Protein AF-A0A938ECD7-F1 (afdb_monomer)

Structure (mmCIF, N/CA/C/O backbone):
data_AF-A0A938ECD7-F1
#
_entry.id   AF-A0A938ECD7-F1
#
loop_
_atom_site.group_PDB
_atom_site.id
_atom_site.type_symbol
_atom_site.label_atom_id
_atom_site.label_alt_id
_atom_site.label_comp_id
_atom_site.label_asym_id
_atom_site.label_entity_id
_atom_site.label_seq_id
_atom_site.pdbx_PDB_ins_code
_atom_site.Cartn_x
_atom_site.Cartn_y
_atom_site.Cartn_z
_atom_site.occupancy
_atom_site.B_iso_or_equiv
_atom_site.auth_seq_id
_atom_site.auth_comp_id
_atom_site.auth_asym_id
_atom_site.auth_atom_id
_atom_site.pdbx_PDB_model_num
ATOM 1 N N . MET A 1 1 ? 19.722 5.822 33.995 1.00 35.91 1 MET A N 1
ATOM 2 C CA . MET A 1 1 ? 18.607 6.628 33.466 1.00 35.91 1 MET A CA 1
ATOM 3 C C . MET A 1 1 ? 18.531 6.289 31.990 1.00 35.91 1 MET A C 1
ATOM 5 O O . MET A 1 1 ? 19.420 6.684 31.251 1.00 35.91 1 MET A O 1
ATOM 9 N N . VAL A 1 2 ? 17.622 5.390 31.616 1.00 37.62 2 VAL A N 1
ATOM 10 C CA . VAL A 1 2 ? 17.475 4.931 30.226 1.00 37.62 2 VAL A CA 1
ATOM 11 C C . VAL A 1 2 ? 16.663 6.007 29.514 1.00 37.62 2 VAL A C 1
ATOM 13 O O . VAL A 1 2 ? 15.571 6.328 29.981 1.00 37.62 2 VAL A O 1
ATOM 16 N N . LEU A 1 3 ? 17.214 6.626 28.464 1.00 41.25 3 LEU A N 1
ATOM 17 C CA . LEU A 1 3 ? 16.412 7.465 27.574 1.00 41.25 3 LEU A CA 1
ATOM 18 C C . LEU A 1 3 ? 15.269 6.589 27.056 1.00 41.25 3 LEU A C 1
ATOM 20 O O . LEU A 1 3 ? 15.536 5.568 26.429 1.00 41.25 3 LEU A O 1
ATOM 24 N N . ARG A 1 4 ? 14.019 6.960 27.347 1.00 59.22 4 ARG A N 1
ATOM 25 C CA . ARG A 1 4 ? 12.844 6.328 26.742 1.00 59.22 4 ARG A CA 1
ATOM 26 C C . ARG A 1 4 ? 12.951 6.568 25.235 1.00 59.22 4 ARG A C 1
ATOM 28 O O . ARG A 1 4 ? 12.787 7.695 24.784 1.00 59.22 4 ARG A O 1
ATOM 35 N N . SER A 1 5 ? 13.373 5.544 24.501 1.00 58.25 5 SER A N 1
ATOM 36 C CA . SER A 1 5 ? 13.551 5.585 23.049 1.00 58.25 5 SER A CA 1
ATOM 37 C C . SER A 1 5 ? 12.504 4.701 22.375 1.00 58.25 5 SER A C 1
ATOM 39 O O . SER A 1 5 ? 11.837 3.919 23.055 1.00 58.25 5 SER A O 1
ATOM 41 N N . LEU A 1 6 ? 12.353 4.852 21.057 1.00 75.19 6 LEU A N 1
ATOM 42 C CA . LEU A 1 6 ? 11.544 3.999 20.178 1.00 75.19 6 LEU A CA 1
ATOM 43 C C . LEU A 1 6 ? 12.155 2.582 20.113 1.00 75.19 6 LEU A C 1
ATOM 45 O O . LEU A 1 6 ? 12.701 2.172 19.094 1.00 75.19 6 LEU A O 1
ATOM 49 N N . GLU A 1 7 ? 12.157 1.869 21.240 1.00 69.12 7 GLU A N 1
ATOM 50 C CA . GLU A 1 7 ? 12.868 0.595 21.435 1.00 69.12 7 GLU A CA 1
ATOM 51 C C . GLU A 1 7 ? 12.267 -0.543 20.601 1.00 69.12 7 GLU A C 1
ATOM 53 O O . GLU A 1 7 ? 12.974 -1.487 20.255 1.00 69.12 7 GLU A O 1
ATOM 58 N N . SER A 1 8 ? 10.975 -0.448 20.277 1.00 75.31 8 SER A N 1
ATOM 59 C CA . SER A 1 8 ? 10.266 -1.382 19.407 1.00 75.31 8 SER A CA 1
ATOM 60 C C . SER A 1 8 ? 9.044 -0.693 18.825 1.00 75.31 8 SER A C 1
ATOM 62 O O . SER A 1 8 ? 7.982 -0.684 19.446 1.00 75.31 8 SER A O 1
ATOM 64 N N . SER A 1 9 ? 9.204 -0.111 17.641 1.00 82.88 9 SER A N 1
ATOM 65 C CA . SER A 1 9 ? 8.079 0.463 16.903 1.00 82.88 9 SER A CA 1
ATOM 66 C C . SER A 1 9 ? 7.417 -0.617 16.055 1.00 82.88 9 SER A C 1
ATOM 68 O O . SER A 1 9 ? 8.123 -1.398 15.418 1.00 82.88 9 SER A O 1
ATOM 70 N N . GLY A 1 10 ? 6.090 -0.682 16.102 1.00 86.44 10 GLY A N 1
ATOM 71 C CA . GLY A 1 10 ? 5.275 -1.523 15.229 1.00 86.44 10 GLY A CA 1
ATOM 72 C C . GLY A 1 10 ? 4.665 -0.696 14.098 1.00 86.44 10 GLY A C 1
ATOM 73 O O . GLY A 1 10 ? 5.357 0.108 13.475 1.00 86.44 10 GLY A O 1
ATOM 74 N N . GLU A 1 11 ? 3.362 -0.873 13.889 1.00 91.38 11 GLU A N 1
ATOM 75 C CA . GLU A 1 11 ? 2.559 -0.156 12.896 1.00 91.38 11 GLU A CA 1
ATOM 76 C C . GLU A 1 11 ? 2.643 1.368 13.011 1.00 91.38 11 GLU A C 1
ATOM 78 O O . GLU A 1 11 ? 2.737 1.920 14.118 1.00 91.38 11 GLU A O 1
ATOM 83 N N . VAL A 1 12 ? 2.567 2.024 11.850 1.00 92.81 12 VAL A N 1
ATOM 84 C CA . VAL A 1 12 ? 2.641 3.477 11.680 1.00 92.81 12 VAL A CA 1
ATOM 85 C C . VAL A 1 12 ? 1.427 4.000 10.921 1.00 92.81 12 VAL A C 1
ATOM 87 O O . VAL A 1 12 ? 0.974 3.397 9.957 1.00 92.81 12 VAL A O 1
ATOM 90 N N . SER A 1 13 ? 0.928 5.161 11.330 1.00 94.88 13 SER A N 1
ATOM 91 C CA . SER A 1 13 ? -0.085 5.915 10.593 1.00 94.88 13 SER A CA 1
ATOM 92 C C . SER A 1 13 ? 0.238 7.404 10.642 1.00 94.88 13 SER A C 1
ATOM 94 O O . SER A 1 13 ? 0.992 7.852 11.509 1.00 94.88 13 SER A O 1
ATOM 96 N N . PHE A 1 14 ? -0.312 8.178 9.711 1.00 94.44 14 PHE A N 1
ATOM 97 C CA . PHE A 1 14 ? 0.018 9.590 9.546 1.00 94.44 14 PHE A CA 1
ATOM 98 C C . PHE A 1 14 ? -1.200 10.483 9.742 1.00 94.44 14 PHE A C 1
ATOM 100 O O . PHE A 1 14 ? -2.315 10.129 9.368 1.00 94.44 14 PHE A O 1
ATOM 107 N N . VAL A 1 15 ? -0.954 11.663 10.303 1.00 94.62 15 VAL A N 1
ATOM 108 C CA . VAL A 1 15 ? -1.937 12.742 10.418 1.00 94.62 15 VAL A CA 1
ATOM 109 C C . VAL A 1 15 ? -1.290 14.066 10.029 1.00 94.62 15 VAL A C 1
ATOM 111 O O . VAL A 1 15 ? -0.128 14.326 10.354 1.00 94.62 15 VAL A O 1
ATOM 114 N N . CYS A 1 16 ? -2.046 14.904 9.334 1.00 93.38 16 CYS A N 1
ATOM 115 C CA . CYS A 1 16 ? -1.675 16.264 8.970 1.00 93.38 16 CYS A CA 1
ATOM 116 C C . CYS A 1 16 ? -2.432 17.242 9.862 1.00 93.38 16 CYS A C 1
ATOM 118 O O . CYS A 1 16 ? -3.663 17.214 9.924 1.00 93.38 16 CYS A O 1
ATOM 120 N N . LEU A 1 17 ? -1.695 18.101 10.564 1.00 90.88 17 LEU A N 1
ATOM 121 C CA . LEU A 1 17 ? -2.271 19.098 11.460 1.00 90.88 17 LEU A CA 1
ATOM 122 C C . LEU A 1 17 ? -1.788 20.494 11.063 1.00 90.88 17 LEU A C 1
ATOM 124 O O . LEU A 1 17 ? -0.631 20.684 10.684 1.00 90.88 17 LEU A O 1
ATOM 128 N N . GLY A 1 18 ? -2.674 21.479 11.159 1.00 87.12 18 GLY A N 1
ATOM 129 C CA . GLY A 1 18 ? -2.310 22.887 11.090 1.00 87.12 18 GLY A CA 1
ATOM 130 C C . GLY A 1 18 ? -1.510 23.316 12.319 1.00 87.12 18 GLY A C 1
ATOM 131 O O . GLY A 1 18 ? -1.465 22.629 13.343 1.00 87.12 18 GLY A O 1
ATOM 132 N N . ARG A 1 19 ? -0.899 24.500 12.253 1.00 79.62 19 ARG A N 1
ATOM 133 C CA . ARG A 1 19 ? -0.134 25.073 13.375 1.00 79.62 19 ARG A CA 1
ATOM 134 C C . ARG A 1 19 ? -0.950 25.250 14.663 1.00 79.62 19 ARG A C 1
ATOM 136 O O . ARG A 1 19 ? -0.384 25.262 15.754 1.00 79.62 19 ARG A O 1
ATOM 143 N N . ASP A 1 20 ? -2.258 25.434 14.538 1.00 79.06 20 ASP A N 1
ATOM 144 C CA . ASP A 1 20 ? -3.214 25.526 15.644 1.00 79.06 20 ASP A CA 1
ATOM 145 C C . ASP A 1 20 ? -3.660 24.151 16.180 1.00 79.06 20 ASP A C 1
ATOM 147 O O . ASP A 1 20 ? -4.491 24.086 17.082 1.00 79.06 20 ASP A O 1
ATOM 151 N N . GLY A 1 21 ? -3.113 23.058 15.637 1.00 81.69 21 GLY A N 1
ATOM 152 C CA . GLY A 1 21 ? -3.506 21.688 15.951 1.00 81.69 21 GLY A CA 1
ATOM 153 C C . GLY A 1 21 ? -4.794 21.245 15.256 1.00 81.69 21 GLY A C 1
ATOM 154 O O . GLY A 1 21 ? -5.274 20.145 15.530 1.00 81.69 21 GLY A O 1
ATOM 155 N N . SER A 1 22 ? -5.368 22.071 14.371 1.00 86.31 22 SER A N 1
ATOM 156 C CA . SER A 1 22 ? -6.565 21.693 13.623 1.00 86.31 22 SER A CA 1
ATOM 157 C C . SER A 1 22 ? -6.249 20.576 12.621 1.00 86.31 22 SER A C 1
ATOM 159 O O . SER A 1 22 ? -5.211 20.615 11.957 1.00 86.31 22 SER A O 1
ATOM 161 N N . PRO A 1 23 ? -7.111 19.557 12.501 1.00 88.75 23 PRO A N 1
ATOM 162 C CA . PRO A 1 23 ? -6.894 18.476 11.555 1.00 88.75 23 PRO A CA 1
ATOM 163 C C . PRO A 1 23 ? -7.062 18.953 10.103 1.00 88.75 23 PRO A C 1
ATOM 165 O O . PRO A 1 23 ? -7.870 19.839 9.806 1.00 88.75 23 PRO A O 1
ATOM 168 N N . ARG A 1 24 ? -6.256 18.380 9.206 1.00 88.88 24 ARG A N 1
ATOM 169 C CA . ARG A 1 24 ? -6.255 18.618 7.757 1.00 88.88 24 ARG A CA 1
ATOM 170 C C . ARG A 1 24 ? -6.195 17.284 7.018 1.00 88.88 24 ARG A C 1
ATOM 172 O O . ARG A 1 24 ? -5.740 16.288 7.579 1.00 88.88 24 ARG A O 1
ATOM 179 N N . ASP A 1 25 ? -6.603 17.267 5.754 1.00 87.44 25 ASP A N 1
ATOM 180 C CA . ASP A 1 25 ? -6.374 16.102 4.895 1.00 87.44 25 ASP A CA 1
ATOM 181 C C . ASP A 1 25 ? -4.879 15.737 4.900 1.00 87.44 25 ASP A C 1
ATOM 183 O O . ASP A 1 25 ? -4.012 16.598 4.731 1.00 87.44 25 ASP A O 1
ATOM 187 N N . VAL A 1 26 ? -4.567 14.462 5.132 1.00 87.31 26 VAL A N 1
ATOM 188 C CA . VAL A 1 26 ? -3.194 13.953 5.107 1.00 87.31 26 VAL A CA 1
ATOM 189 C C . VAL A 1 26 ? -2.496 14.216 3.767 1.00 87.31 26 VAL A C 1
ATOM 191 O O . VAL A 1 26 ? -1.301 14.511 3.755 1.00 87.31 26 VAL A O 1
ATOM 194 N N . ALA A 1 27 ? -3.237 14.198 2.654 1.00 82.88 27 ALA A N 1
ATOM 195 C CA . ALA A 1 27 ? -2.736 14.509 1.316 1.00 82.88 27 ALA A CA 1
ATOM 196 C C . ALA A 1 27 ? -2.357 15.990 1.148 1.00 82.88 27 ALA A C 1
ATOM 198 O O . ALA A 1 27 ? -1.596 16.338 0.246 1.00 82.88 27 ALA A O 1
ATOM 199 N N . ALA A 1 28 ? -2.841 16.864 2.034 1.00 82.31 28 ALA A N 1
ATOM 200 C CA . ALA A 1 28 ? -2.513 18.285 2.045 1.00 82.31 28 ALA A CA 1
ATOM 201 C C . ALA A 1 28 ? -1.154 18.591 2.711 1.00 82.31 28 ALA A C 1
ATOM 203 O O . ALA A 1 28 ? -0.768 19.764 2.787 1.00 82.31 28 ALA A O 1
ATOM 204 N N . CYS A 1 29 ? -0.453 17.561 3.207 1.00 83.19 29 CYS A N 1
ATOM 205 C CA . CYS A 1 29 ? 0.867 17.639 3.825 1.00 83.19 29 CYS A CA 1
ATOM 206 C C . CYS A 1 29 ? 1.976 17.020 2.937 1.00 83.19 29 CYS A C 1
ATOM 208 O O . CYS A 1 29 ? 1.755 15.987 2.306 1.00 83.19 29 CYS A O 1
ATOM 210 N N . PRO A 1 30 ? 3.215 17.557 2.971 1.00 71.12 30 PRO A N 1
ATOM 211 C CA . PRO A 1 30 ? 3.615 18.788 3.655 1.00 71.12 30 PRO A CA 1
ATOM 212 C C . PRO A 1 30 ? 3.066 20.031 2.942 1.00 71.12 30 PRO A C 1
ATOM 214 O O . PRO A 1 30 ? 2.627 19.954 1.799 1.00 71.12 30 PRO A O 1
ATOM 217 N N . ASP A 1 31 ? 3.109 21.181 3.615 1.00 67.69 31 ASP A N 1
ATOM 218 C CA . ASP A 1 31 ? 2.732 22.455 3.002 1.00 67.69 31 ASP A CA 1
ATOM 219 C C . ASP A 1 31 ? 3.656 22.769 1.812 1.00 67.69 31 ASP A C 1
ATOM 221 O O . ASP A 1 31 ? 4.853 23.026 1.985 1.00 67.69 31 ASP A O 1
ATOM 225 N N . VAL A 1 32 ? 3.114 22.670 0.597 1.00 62.97 32 VAL A N 1
ATOM 226 C CA . VAL A 1 32 ? 3.845 22.938 -0.649 1.00 62.97 32 VAL A CA 1
ATOM 227 C C . VAL A 1 32 ? 3.867 24.425 -0.999 1.00 62.97 32 VAL A C 1
ATOM 229 O O . VAL A 1 32 ? 4.724 24.825 -1.791 1.00 62.97 32 VAL A O 1
ATOM 232 N N . ASP A 1 33 ? 2.987 25.242 -0.400 1.00 61.69 33 ASP A N 1
ATOM 233 C CA . ASP A 1 33 ? 2.922 26.685 -0.638 1.00 61.69 33 ASP A CA 1
ATOM 234 C C . ASP A 1 33 ? 3.203 27.493 0.647 1.00 61.69 33 ASP A C 1
ATOM 236 O O . ASP A 1 33 ? 2.309 27.787 1.441 1.00 61.69 33 ASP A O 1
ATOM 240 N N . PRO A 1 34 ? 4.454 27.940 0.860 1.00 56.38 34 PRO A N 1
ATOM 241 C CA . PRO A 1 34 ? 4.801 28.731 2.036 1.00 56.38 34 PRO A CA 1
ATOM 242 C C . PRO A 1 34 ? 4.161 30.135 2.049 1.00 56.38 34 PRO A C 1
ATOM 244 O O . PRO A 1 34 ? 4.342 30.862 3.031 1.00 56.38 34 PRO A O 1
ATOM 247 N N . VAL A 1 35 ? 3.475 30.559 0.978 1.00 57.50 35 VAL A N 1
ATOM 248 C CA . VAL A 1 35 ? 2.860 31.891 0.846 1.00 57.50 35 VAL A CA 1
ATOM 249 C C . VAL A 1 35 ? 1.512 31.970 1.567 1.00 57.50 35 VAL A C 1
ATOM 251 O O . VAL A 1 35 ? 1.167 33.036 2.085 1.00 57.50 35 VAL A O 1
ATOM 254 N N . ASP A 1 36 ? 0.799 30.850 1.680 1.00 60.94 36 ASP A N 1
ATOM 255 C CA . ASP A 1 36 ? -0.558 30.791 2.241 1.00 60.94 36 ASP A CA 1
ATOM 256 C C . ASP A 1 36 ? -0.566 30.936 3.771 1.00 60.94 36 ASP A C 1
ATOM 258 O O . ASP A 1 36 ? -1.580 31.276 4.381 1.00 60.94 36 ASP A O 1
ATOM 262 N N . GLY A 1 37 ? 0.592 30.724 4.407 1.00 57.09 37 GLY A N 1
ATOM 263 C CA . GLY A 1 37 ? 0.785 30.906 5.844 1.00 57.09 37 GLY A CA 1
ATOM 264 C C . GLY A 1 37 ? 0.097 29.853 6.722 1.00 57.09 37 GLY A C 1
ATOM 265 O O . GLY A 1 37 ? 0.092 30.019 7.944 1.00 57.09 37 GLY A O 1
ATOM 266 N N . GLU A 1 38 ? -0.453 28.785 6.133 1.00 65.12 38 GLU A N 1
ATOM 267 C CA . GLU A 1 38 ? -1.169 27.724 6.854 1.00 65.12 38 GLU A CA 1
ATOM 268 C C . GLU A 1 38 ? -0.254 26.772 7.636 1.00 65.12 38 GLU A C 1
ATOM 270 O O . GLU A 1 38 ? -0.730 26.149 8.584 1.00 65.12 38 GLU A O 1
ATOM 275 N N . ALA A 1 39 ? 1.040 26.693 7.299 1.00 75.31 39 ALA A N 1
ATOM 276 C CA . ALA A 1 39 ? 2.075 25.955 8.031 1.00 75.31 39 ALA A CA 1
ATOM 277 C C . ALA A 1 39 ? 1.578 24.596 8.556 1.00 75.31 39 ALA A C 1
ATOM 279 O O . ALA A 1 39 ? 1.352 24.411 9.756 1.00 75.31 39 ALA A O 1
ATOM 280 N N . ARG A 1 40 ? 1.392 23.655 7.629 1.00 86.88 40 ARG A N 1
ATOM 281 C CA . ARG A 1 40 ? 0.927 22.293 7.917 1.00 86.88 40 ARG A CA 1
ATOM 282 C C . ARG A 1 40 ? 2.091 21.399 8.338 1.00 86.88 40 ARG A C 1
ATOM 284 O O . ARG A 1 40 ? 3.171 21.433 7.742 1.00 86.88 40 ARG A O 1
ATOM 291 N N . GLU A 1 41 ? 1.872 20.584 9.360 1.00 88.50 41 GLU A N 1
ATOM 292 C CA . GLU A 1 41 ? 2.869 19.685 9.930 1.00 88.50 41 GLU A CA 1
ATOM 293 C C . GLU A 1 41 ? 2.394 18.231 9.844 1.00 88.50 41 GLU A C 1
ATOM 295 O O . GLU A 1 41 ? 1.270 17.898 10.225 1.00 88.50 41 GLU A O 1
ATOM 300 N N . LEU A 1 42 ? 3.268 17.363 9.327 1.00 92.19 42 LEU A N 1
ATOM 301 C CA . LEU A 1 42 ? 3.004 15.935 9.211 1.00 92.19 42 LEU A CA 1
ATOM 302 C C . LEU A 1 42 ? 3.528 15.218 10.456 1.00 92.19 42 LEU A C 1
ATOM 304 O O . LEU A 1 42 ? 4.715 15.319 10.791 1.00 92.19 42 LEU A O 1
ATOM 308 N N . PHE A 1 43 ? 2.655 14.455 11.105 1.00 93.12 43 PHE A N 1
ATOM 309 C CA . PHE A 1 43 ? 2.984 13.633 12.262 1.00 93.12 43 PHE A CA 1
ATOM 310 C C . PHE A 1 43 ? 2.829 12.153 11.928 1.00 93.12 43 PHE A C 1
ATOM 312 O O . PHE A 1 43 ? 1.845 11.741 11.320 1.00 93.12 43 PHE A O 1
ATOM 319 N N . ALA A 1 44 ? 3.792 11.351 12.371 1.00 94.62 44 ALA A N 1
ATOM 320 C CA . ALA A 1 44 ? 3.704 9.900 12.389 1.00 94.62 44 ALA A CA 1
ATOM 321 C C . ALA A 1 44 ? 3.314 9.432 13.794 1.00 94.62 44 ALA A C 1
ATOM 323 O O . ALA A 1 44 ? 3.952 9.808 14.780 1.00 94.62 44 ALA A O 1
ATOM 324 N N . LEU A 1 45 ? 2.289 8.597 13.884 1.00 95.69 45 LEU A N 1
ATOM 325 C CA . LEU A 1 45 ? 1.921 7.855 15.081 1.00 95.69 45 LEU A CA 1
ATOM 326 C C . LEU A 1 45 ? 2.487 6.444 14.938 1.00 95.69 45 LEU A C 1
ATOM 328 O O . LEU A 1 45 ? 2.298 5.824 13.899 1.00 95.69 45 LEU A O 1
ATOM 332 N N . LEU A 1 46 ? 3.180 5.941 15.958 1.00 94.81 46 LEU A N 1
ATOM 333 C CA . LEU A 1 46 ? 3.829 4.630 15.931 1.00 94.81 46 LEU A CA 1
ATOM 334 C C . LEU A 1 46 ? 3.436 3.817 17.155 1.00 94.81 46 LEU A C 1
ATOM 336 O O . LEU A 1 46 ? 3.664 4.245 18.289 1.00 94.81 46 LEU A O 1
ATOM 340 N N . THR A 1 47 ? 2.912 2.617 16.945 1.00 95.06 47 THR A N 1
ATOM 341 C CA . THR A 1 47 ? 2.644 1.685 18.047 1.00 95.06 47 THR A CA 1
ATOM 342 C C . THR A 1 47 ? 3.945 1.265 18.736 1.00 95.06 47 THR A C 1
ATOM 344 O O . THR A 1 47 ? 4.992 1.128 18.100 1.00 95.06 47 THR A O 1
ATOM 347 N N . GLN A 1 48 ? 3.899 1.074 20.055 1.00 92.94 48 GLN A N 1
ATOM 348 C CA . GLN A 1 48 ? 4.994 0.553 20.877 1.00 92.94 48 GLN A CA 1
ATOM 349 C C . GLN A 1 48 ? 4.516 -0.723 21.599 1.00 92.94 48 GLN A C 1
ATOM 351 O O . GLN A 1 48 ? 4.119 -0.650 22.771 1.00 92.94 48 GLN A O 1
ATOM 356 N N . PRO A 1 49 ? 4.545 -1.900 20.934 1.00 90.81 49 PRO A N 1
ATOM 357 C CA . PRO A 1 49 ? 3.914 -3.131 21.424 1.00 90.81 49 PRO A CA 1
ATOM 358 C C . PRO A 1 49 ? 4.317 -3.521 22.853 1.00 90.81 49 PRO A C 1
ATOM 360 O O . PRO A 1 49 ? 3.469 -3.765 23.709 1.00 90.81 49 PRO A O 1
ATOM 363 N N . PHE A 1 50 ? 5.619 -3.474 23.165 1.00 86.94 50 PHE A N 1
ATOM 364 C CA . PHE A 1 50 ? 6.133 -3.868 24.486 1.00 86.94 50 PHE A CA 1
ATOM 365 C C . PHE A 1 50 ? 5.766 -2.919 25.628 1.00 86.94 50 PHE A C 1
ATOM 367 O O . PHE A 1 50 ? 5.954 -3.273 26.793 1.00 86.94 50 PHE A O 1
ATOM 374 N N . ARG A 1 51 ? 5.299 -1.707 25.318 1.00 87.88 51 ARG A N 1
ATOM 375 C CA . ARG A 1 51 ? 4.950 -0.695 26.323 1.00 87.88 51 ARG A CA 1
ATOM 376 C C . ARG A 1 51 ? 3.457 -0.444 26.425 1.00 87.88 51 ARG A C 1
ATOM 378 O O . ARG A 1 51 ? 3.011 0.070 27.444 1.00 87.88 51 ARG A O 1
ATOM 385 N N . GLY A 1 52 ? 2.699 -0.833 25.407 1.00 92.44 52 GLY A N 1
ATOM 386 C CA . GLY A 1 52 ? 1.280 -0.527 25.351 1.00 92.44 52 GLY A CA 1
ATOM 387 C C . GLY A 1 52 ? 0.996 0.953 25.110 1.00 92.44 52 GLY A C 1
ATOM 388 O O . GLY A 1 52 ? 0.076 1.523 25.699 1.00 92.44 52 GLY A O 1
ATOM 389 N N . GLU A 1 53 ? 1.842 1.591 24.300 1.00 93.62 53 GLU A N 1
ATOM 390 C CA . GLU A 1 53 ? 1.826 3.031 24.051 1.00 93.62 53 GLU A CA 1
ATOM 391 C C . GLU A 1 53 ? 1.838 3.333 22.543 1.00 93.62 53 GLU A C 1
ATOM 393 O O . GLU A 1 53 ? 2.198 2.481 21.730 1.00 93.62 53 GLU A O 1
ATOM 398 N N . VAL A 1 54 ? 1.489 4.565 22.173 1.00 94.44 54 VAL A N 1
ATOM 399 C CA . VAL A 1 54 ? 1.679 5.137 20.836 1.00 94.44 54 VAL A CA 1
ATOM 400 C C . VAL A 1 54 ? 2.597 6.347 20.938 1.00 94.44 54 VAL A C 1
ATOM 402 O O . VAL A 1 54 ? 2.302 7.315 21.643 1.00 94.44 54 VAL A O 1
ATOM 405 N N . ALA A 1 55 ? 3.721 6.289 20.232 1.00 93.19 55 ALA A N 1
ATOM 406 C CA . ALA A 1 55 ? 4.630 7.411 20.080 1.00 93.19 55 ALA A CA 1
ATOM 407 C C . ALA A 1 55 ? 4.137 8.345 18.973 1.00 93.19 55 ALA A C 1
ATOM 409 O O . ALA A 1 55 ? 3.590 7.890 17.972 1.00 93.19 55 ALA A O 1
ATOM 410 N N . VAL A 1 56 ? 4.376 9.644 19.132 1.00 93.06 56 VAL A N 1
ATOM 411 C CA . VAL A 1 56 ? 4.045 10.659 18.127 1.00 93.06 56 VAL A CA 1
ATOM 412 C C . VAL A 1 56 ? 5.340 11.338 17.696 1.00 93.06 56 VAL A C 1
ATOM 414 O O . VAL A 1 56 ? 6.138 11.762 18.532 1.00 93.06 56 VAL A O 1
ATOM 417 N N . VAL A 1 57 ? 5.583 11.418 16.393 1.00 91.88 57 VAL A N 1
ATOM 418 C CA . VAL A 1 57 ? 6.806 11.978 15.811 1.00 91.88 57 VAL A CA 1
ATOM 419 C C . VAL A 1 57 ? 6.427 13.042 14.800 1.00 91.88 57 VAL A C 1
ATOM 421 O O . VAL A 1 57 ? 5.744 12.768 13.822 1.00 91.88 57 VAL A O 1
ATOM 424 N N . SER A 1 58 ? 6.909 14.257 15.021 1.00 90.38 58 SER A N 1
ATOM 425 C CA . SER A 1 58 ? 6.858 15.324 14.029 1.00 90.38 58 SER A CA 1
ATOM 426 C C . SER A 1 58 ? 7.886 15.027 12.937 1.00 90.38 58 SER A C 1
ATOM 428 O O . SER A 1 58 ? 9.094 15.011 13.201 1.00 90.38 58 SER A O 1
ATOM 430 N N . LEU A 1 59 ? 7.413 14.776 11.714 1.00 89.00 59 LEU A N 1
ATOM 431 C CA . LEU A 1 59 ? 8.279 14.522 10.563 1.00 89.00 59 LEU A CA 1
ATOM 432 C C . LEU A 1 59 ? 8.827 15.825 9.989 1.00 89.00 59 LEU A C 1
ATOM 434 O O . LEU A 1 59 ? 10.016 15.904 9.691 1.00 89.00 59 LEU A O 1
ATOM 438 N N . THR A 1 60 ? 7.996 16.867 9.912 1.00 82.38 60 THR A N 1
ATOM 439 C CA . THR A 1 60 ? 8.431 18.190 9.441 1.00 82.38 60 THR A CA 1
ATOM 440 C C . THR A 1 60 ? 9.424 18.835 10.413 1.00 82.38 60 THR A C 1
ATOM 442 O O . THR A 1 60 ? 10.410 19.436 9.993 1.00 82.38 60 THR A O 1
ATOM 445 N N . GLY A 1 61 ? 9.198 18.693 11.722 1.00 79.88 61 GLY A N 1
ATOM 446 C CA . GLY A 1 61 ? 10.068 19.224 12.773 1.00 79.88 61 GLY A CA 1
ATOM 447 C C . GLY A 1 61 ? 11.201 18.284 13.196 1.00 79.88 61 GLY A C 1
ATOM 448 O O . GLY A 1 61 ? 12.053 18.690 13.987 1.00 79.88 61 GLY A O 1
ATOM 449 N N . GLY A 1 62 ? 11.223 17.041 12.701 1.00 85.44 62 GLY A N 1
ATOM 450 C CA . GLY A 1 62 ? 12.280 16.059 12.961 1.00 85.44 62 GLY A CA 1
ATOM 451 C C . GLY A 1 62 ? 12.458 15.701 14.440 1.00 85.44 62 GLY A C 1
ATOM 452 O O . GLY A 1 62 ? 13.588 15.486 14.887 1.00 85.44 62 GLY A O 1
ATOM 453 N N . ARG A 1 63 ? 11.372 15.677 15.224 1.00 87.62 63 ARG A N 1
ATOM 454 C CA . ARG A 1 63 ? 11.417 15.461 16.682 1.00 87.62 63 ARG A CA 1
ATOM 455 C C . ARG A 1 63 ? 10.325 14.516 17.169 1.00 87.62 63 ARG A C 1
ATOM 457 O O . ARG A 1 63 ? 9.210 14.515 16.658 1.00 87.62 63 ARG A O 1
ATOM 464 N N . VAL A 1 64 ? 10.631 13.768 18.223 1.00 88.81 64 VAL A N 1
ATOM 465 C CA . VAL A 1 64 ? 9.630 12.997 18.969 1.00 88.81 64 VAL A CA 1
ATOM 466 C C . VAL A 1 64 ? 8.827 13.963 19.844 1.00 88.81 64 VAL A C 1
ATOM 468 O O . VAL A 1 64 ? 9.401 14.837 20.497 1.00 88.81 64 VAL A O 1
ATOM 471 N N . VAL A 1 65 ? 7.503 13.840 19.824 1.00 88.69 65 VAL A N 1
ATOM 472 C CA . VAL A 1 65 ? 6.598 14.604 20.685 1.00 88.69 65 VAL A CA 1
ATOM 473 C C . VAL A 1 65 ? 6.537 13.905 22.036 1.00 88.69 65 VAL A C 1
ATOM 475 O O . VAL A 1 65 ? 6.250 12.713 22.124 1.00 88.69 65 VAL A O 1
ATOM 478 N N . ASP A 1 66 ? 6.842 14.656 23.088 1.00 86.62 66 ASP A N 1
ATOM 479 C CA . ASP A 1 66 ? 6.685 14.189 24.456 1.00 86.62 66 ASP A CA 1
ATOM 480 C C . ASP A 1 66 ? 5.237 14.422 24.891 1.00 86.62 66 ASP A C 1
ATOM 482 O O . ASP A 1 66 ? 4.805 15.567 25.041 1.00 86.62 66 ASP A O 1
ATOM 486 N N . ALA A 1 67 ? 4.482 13.337 25.063 1.00 84.69 67 ALA A N 1
ATOM 487 C CA . ALA A 1 67 ? 3.114 13.417 25.557 1.00 84.69 67 ALA A CA 1
ATOM 488 C C . ALA A 1 67 ? 3.059 13.959 26.996 1.00 84.69 67 ALA A C 1
ATOM 490 O O . ALA A 1 67 ? 2.041 14.526 27.397 1.00 84.69 67 ALA A O 1
ATOM 491 N N . GLU A 1 68 ? 4.153 13.810 27.756 1.00 82.69 68 GLU A N 1
ATOM 492 C CA . GLU A 1 68 ? 4.237 14.151 29.170 1.00 82.69 68 GLU A CA 1
ATOM 493 C C . GLU A 1 68 ? 5.514 14.946 29.522 1.00 82.69 68 GLU A C 1
ATOM 495 O O . GLU A 1 68 ? 6.387 14.439 30.232 1.00 82.69 68 GLU A O 1
ATOM 500 N N . PRO A 1 69 ? 5.614 16.228 29.111 1.00 81.12 69 PRO A N 1
ATOM 501 C CA . PRO A 1 69 ? 6.837 17.019 29.286 1.00 81.12 69 PRO A CA 1
ATOM 502 C C . PRO A 1 69 ? 7.259 17.244 30.745 1.00 81.12 69 PRO A C 1
ATOM 504 O O . PRO A 1 69 ? 8.396 17.641 31.008 1.00 81.12 69 PRO A O 1
ATOM 507 N N . SER A 1 70 ? 6.356 17.031 31.713 1.00 77.00 70 SER A N 1
ATOM 508 C CA . SER A 1 70 ? 6.667 17.217 33.136 1.00 77.00 70 SER A CA 1
ATOM 509 C C . SER A 1 70 ? 7.467 16.061 33.742 1.00 77.00 70 SER A C 1
ATOM 511 O O . SER A 1 70 ? 8.078 16.224 34.804 1.00 77.00 70 SER A O 1
ATOM 513 N N . ILE A 1 71 ? 7.479 14.889 33.095 1.00 74.69 71 ILE A N 1
ATOM 514 C CA . ILE A 1 71 ? 8.233 13.722 33.551 1.00 74.69 71 ILE A CA 1
ATOM 515 C C . ILE A 1 71 ? 9.519 13.640 32.723 1.00 74.69 71 ILE A C 1
ATOM 517 O O . ILE A 1 71 ? 9.457 13.638 31.503 1.00 74.69 71 ILE A O 1
ATOM 521 N N . PRO A 1 72 ? 10.710 13.532 33.342 1.00 70.19 72 PRO A N 1
ATOM 522 C CA . PRO A 1 72 ? 11.949 13.438 32.579 1.00 70.19 72 PRO A CA 1
ATOM 523 C C . PRO A 1 72 ? 11.979 12.255 31.590 1.00 70.19 72 PRO A C 1
ATOM 525 O O . PRO A 1 72 ? 11.949 11.090 32.000 1.00 70.19 72 PRO A O 1
ATOM 528 N N . GLY A 1 73 ? 12.154 12.574 30.303 1.00 72.88 73 GLY A N 1
ATOM 529 C CA . GLY A 1 73 ? 12.238 11.627 29.183 1.00 72.88 73 GLY A CA 1
ATOM 530 C C . GLY A 1 73 ? 10.939 11.566 28.375 1.00 72.88 73 GLY A C 1
ATOM 531 O O . GLY A 1 73 ? 9.912 11.998 28.858 1.00 72.88 73 GLY A O 1
ATOM 532 N N . TYR A 1 74 ? 10.971 10.993 27.168 1.00 76.44 74 TYR A N 1
ATOM 533 C CA . TYR A 1 74 ? 9.782 10.949 26.307 1.00 76.44 74 TYR A CA 1
ATOM 534 C C . TYR A 1 74 ? 8.667 10.073 26.903 1.00 76.44 74 TYR A C 1
ATOM 536 O O . TYR A 1 74 ? 8.844 8.861 27.083 1.00 76.44 74 TYR A O 1
ATOM 544 N N . GLY A 1 75 ? 7.530 10.688 27.221 1.00 82.75 75 GLY A N 1
ATOM 545 C CA . GLY A 1 75 ? 6.249 10.034 27.455 1.00 82.75 75 GLY A CA 1
ATOM 546 C C . GLY A 1 75 ? 5.488 9.822 26.147 1.00 82.75 75 GLY A C 1
ATOM 547 O O . GLY A 1 75 ? 5.529 10.664 25.252 1.00 82.75 75 GLY A O 1
ATOM 548 N N . PHE A 1 76 ? 4.792 8.693 26.041 1.00 90.44 76 PHE A N 1
ATOM 549 C CA . PHE A 1 76 ? 3.956 8.324 24.896 1.00 90.44 76 PHE A CA 1
ATOM 550 C C . PHE A 1 76 ? 2.503 8.119 25.340 1.00 90.44 76 PHE A C 1
ATOM 552 O O . PHE A 1 76 ? 2.213 8.104 26.536 1.00 90.44 76 PHE A O 1
ATOM 559 N N . LEU A 1 77 ? 1.581 7.995 24.383 1.00 92.50 77 LEU A N 1
ATOM 560 C CA . LEU A 1 77 ? 0.144 7.902 24.649 1.00 92.50 77 LEU A CA 1
ATOM 561 C C . LEU A 1 77 ? -0.224 6.466 25.064 1.00 92.50 77 LEU A C 1
ATOM 563 O O . LEU A 1 77 ? -0.074 5.562 24.244 1.00 92.50 77 LEU A O 1
ATOM 567 N N . PRO A 1 78 ? -0.701 6.208 26.293 1.00 93.44 78 PRO A N 1
ATOM 568 C CA . PRO A 1 78 ? -1.015 4.850 26.741 1.00 93.44 78 PRO A CA 1
ATOM 569 C C . PRO A 1 78 ? -2.323 4.350 26.119 1.00 93.44 78 PRO A C 1
ATOM 571 O O . PRO A 1 78 ? -3.345 5.017 26.237 1.00 93.44 78 PRO A O 1
ATOM 574 N N . VAL A 1 79 ? -2.311 3.162 25.513 1.00 92.75 79 VAL A N 1
ATOM 575 C CA . VAL A 1 79 ? -3.460 2.592 24.775 1.00 92.75 79 VAL A CA 1
ATOM 576 C C . VAL A 1 79 ? -3.813 1.160 25.186 1.00 92.75 79 VAL A C 1
ATOM 578 O O . VAL A 1 79 ? -4.786 0.620 24.691 1.00 92.75 79 VAL A O 1
ATOM 581 N N . GLY A 1 80 ? -3.077 0.543 26.113 1.00 89.62 80 GLY A N 1
ATOM 582 C CA . GLY A 1 80 ? -3.266 -0.867 26.496 1.00 89.62 80 GLY A CA 1
ATOM 583 C C . GLY A 1 80 ? -2.146 -1.748 25.960 1.00 89.62 80 GLY A C 1
ATOM 584 O O . GLY A 1 80 ? -1.435 -1.341 25.047 1.00 89.62 80 GLY A O 1
ATOM 585 N N . ALA A 1 81 ? -1.914 -2.910 26.573 1.00 91.31 81 ALA A N 1
ATOM 586 C CA . ALA A 1 81 ? -0.745 -3.730 26.255 1.00 91.31 81 ALA A CA 1
ATOM 587 C C . ALA A 1 81 ? -0.846 -4.360 24.856 1.00 91.31 81 ALA A C 1
ATOM 589 O O . ALA A 1 81 ? -1.922 -4.759 24.434 1.00 91.31 81 ALA A O 1
ATOM 590 N N . ASP A 1 82 ? 0.280 -4.513 24.159 1.00 94.31 82 ASP A N 1
ATOM 591 C CA . ASP A 1 82 ? 0.325 -5.152 22.833 1.00 94.31 82 ASP A CA 1
ATOM 592 C C . ASP A 1 82 ? -0.559 -4.467 21.756 1.00 94.31 82 ASP A C 1
ATOM 594 O O . ASP A 1 82 ? -1.475 -5.085 21.205 1.00 94.31 82 ASP A O 1
ATOM 598 N N . PRO A 1 83 ? -0.352 -3.165 21.456 1.00 95.94 83 PRO A N 1
ATOM 599 C CA . PRO A 1 83 ? -0.933 -2.528 20.280 1.00 95.94 83 PRO A CA 1
ATOM 600 C C . PRO A 1 83 ? -0.354 -3.157 19.009 1.00 95.94 83 PRO A C 1
ATOM 602 O O . PRO A 1 83 ? 0.861 -3.155 18.814 1.00 95.94 83 PRO A O 1
ATOM 605 N N . VAL A 1 84 ? -1.232 -3.669 18.149 1.00 95.12 84 VAL A N 1
ATOM 606 C CA . VAL A 1 84 ? -0.867 -4.451 16.953 1.00 95.12 84 VAL A CA 1
ATOM 607 C C . VAL A 1 84 ? -1.238 -3.773 15.642 1.00 95.12 84 VAL A C 1
ATOM 609 O O . VAL A 1 84 ? -0.701 -4.144 14.607 1.00 95.12 84 VAL A O 1
ATOM 612 N N . SER A 1 85 ? -2.138 -2.787 15.667 1.00 95.69 85 SER A N 1
ATOM 613 C CA . SER A 1 85 ? -2.536 -2.055 14.466 1.00 95.69 85 SER A CA 1
ATOM 614 C C . SER A 1 85 ? -2.957 -0.628 14.771 1.00 95.69 85 SER A C 1
ATOM 616 O O . SER A 1 85 ? -3.349 -0.308 15.895 1.00 95.69 85 SER A O 1
ATOM 618 N N . LEU A 1 86 ? -2.847 0.234 13.766 1.00 96.19 86 LEU A N 1
ATOM 619 C CA . LEU A 1 86 ? -3.121 1.654 13.849 1.00 96.19 86 LEU A CA 1
ATOM 620 C C . LEU A 1 86 ? -3.654 2.145 12.498 1.00 96.19 86 LEU A C 1
ATOM 622 O O . LEU A 1 86 ? -3.041 1.886 11.471 1.00 96.19 86 LEU A O 1
ATOM 626 N N . ALA A 1 87 ? -4.758 2.888 12.509 1.00 96.44 87 ALA A N 1
ATOM 627 C CA . ALA A 1 87 ? -5.310 3.527 11.316 1.00 96.44 87 ALA A CA 1
ATOM 628 C C . ALA A 1 87 ? -5.774 4.951 11.634 1.00 96.44 87 ALA A C 1
ATOM 630 O O . ALA A 1 87 ? -6.433 5.176 12.650 1.00 96.44 87 ALA A O 1
ATOM 631 N N . SER A 1 88 ? -5.450 5.914 10.774 1.00 95.75 88 SER A N 1
ATOM 632 C CA . SER A 1 88 ? -5.879 7.312 10.910 1.00 95.75 88 SER A CA 1
ATOM 633 C C . SER A 1 88 ? -6.925 7.666 9.864 1.00 95.75 88 SER A C 1
ATOM 635 O O . SER A 1 88 ? -6.948 7.103 8.770 1.00 95.75 88 SER A O 1
ATOM 637 N N . THR A 1 89 ? -7.814 8.591 10.210 1.00 93.81 89 THR A N 1
ATOM 638 C CA . THR A 1 89 ? -8.822 9.083 9.270 1.00 93.81 89 THR A CA 1
ATOM 639 C C . THR A 1 89 ? -8.170 9.966 8.196 1.00 93.81 89 THR A C 1
ATOM 641 O O . THR A 1 89 ? -7.214 10.671 8.523 1.00 93.81 89 THR A O 1
ATOM 644 N N . PRO A 1 90 ? -8.663 9.982 6.938 1.00 89.69 90 PRO A N 1
ATOM 645 C CA . PRO A 1 90 ? -8.066 10.793 5.865 1.00 89.69 90 PRO A CA 1
ATOM 646 C C . PRO A 1 90 ? -7.967 12.284 6.216 1.00 89.69 90 PRO A C 1
ATOM 648 O O . PRO A 1 90 ? -6.909 12.892 6.085 1.00 89.69 90 PRO A O 1
ATOM 651 N N . GLY A 1 91 ? -9.038 12.838 6.795 1.00 89.50 91 GLY A N 1
ATOM 652 C CA . GLY A 1 91 ? -9.081 14.207 7.314 1.00 89.50 91 GLY A CA 1
ATOM 653 C C . GLY A 1 91 ? -8.297 14.433 8.613 1.00 89.50 91 GLY A C 1
ATOM 654 O O . GLY A 1 91 ? -8.452 15.480 9.230 1.00 89.50 91 GLY A O 1
ATOM 655 N N . SER A 1 92 ? -7.507 13.462 9.084 1.00 92.38 92 SER A N 1
ATOM 656 C CA . SER A 1 92 ? -6.652 13.540 10.279 1.00 92.38 92 SER A CA 1
ATOM 657 C C . SER A 1 92 ? -7.359 13.864 11.598 1.00 92.38 92 SER A C 1
ATOM 659 O O . SER A 1 92 ? -6.707 14.243 12.568 1.00 92.38 92 SER A O 1
ATOM 661 N N . THR A 1 93 ? -8.681 13.730 11.684 1.00 92.06 93 THR A N 1
ATOM 662 C CA . THR A 1 93 ? -9.464 14.084 12.881 1.00 92.06 93 THR A CA 1
ATOM 663 C C . THR A 1 93 ? -9.219 13.134 14.056 1.00 92.06 93 THR A C 1
ATOM 665 O O . THR A 1 93 ? -9.244 13.554 15.216 1.00 92.06 93 THR A O 1
ATOM 668 N N . ALA A 1 94 ? -8.996 11.850 13.773 1.00 94.00 94 ALA A N 1
ATOM 669 C CA . ALA A 1 94 ? -8.770 10.830 14.787 1.00 94.00 94 ALA A CA 1
ATOM 670 C C . ALA A 1 94 ? -7.903 9.686 14.253 1.00 94.00 94 ALA A C 1
ATOM 672 O O . ALA A 1 94 ? -7.757 9.487 13.047 1.00 94.00 94 ALA A O 1
ATOM 673 N N . SER A 1 95 ? -7.349 8.910 15.179 1.00 96.88 95 SER A N 1
ATOM 674 C CA . SER A 1 95 ? -6.672 7.644 14.902 1.00 96.88 95 SER A CA 1
ATOM 675 C C . SER A 1 95 ? -7.234 6.532 15.782 1.00 96.88 95 SER A C 1
ATOM 677 O O . SER A 1 95 ? -7.737 6.793 16.871 1.00 96.88 95 SER A O 1
ATOM 679 N N . PHE A 1 96 ? -7.145 5.289 15.327 1.00 97.75 96 PHE A N 1
ATOM 680 C CA . PHE A 1 96 ? -7.697 4.117 15.998 1.00 97.75 96 PHE A CA 1
ATOM 681 C C . PHE A 1 96 ? -6.616 3.066 16.170 1.00 97.75 96 PHE A C 1
ATOM 683 O O . PHE A 1 96 ? -5.907 2.757 15.217 1.00 97.75 96 PHE A O 1
ATOM 690 N N . VAL A 1 97 ? -6.495 2.519 17.377 1.00 98.00 97 VAL A N 1
ATOM 691 C CA . VAL A 1 97 ? -5.455 1.552 17.736 1.00 98.00 97 VAL A CA 1
ATOM 692 C C . VAL A 1 97 ? -6.093 0.228 18.109 1.00 98.00 97 VAL A C 1
ATOM 694 O O . VAL A 1 97 ? -6.902 0.171 19.034 1.00 98.00 97 VAL A O 1
ATOM 697 N N . GLY A 1 98 ? -5.705 -0.834 17.409 1.00 97.69 98 GLY A N 1
ATOM 698 C CA . GLY A 1 98 ? -6.074 -2.208 17.721 1.00 97.69 98 GLY A CA 1
ATOM 699 C C . GLY A 1 98 ? -5.136 -2.776 18.778 1.00 97.69 98 GLY A C 1
ATOM 700 O O . GLY A 1 98 ? -3.916 -2.707 18.631 1.00 97.69 98 GLY A O 1
ATOM 701 N N . VAL A 1 99 ? -5.705 -3.336 19.842 1.00 97.44 99 VAL A N 1
ATOM 702 C CA . VAL A 1 99 ? -4.970 -3.831 21.011 1.00 97.44 99 VAL A CA 1
ATOM 703 C C . VAL A 1 99 ? -5.276 -5.308 21.216 1.00 97.44 99 VAL A C 1
ATOM 705 O O . VAL A 1 99 ? -6.444 -5.696 21.309 1.00 97.44 99 VAL A O 1
ATOM 708 N N . ALA A 1 100 ? -4.224 -6.126 21.280 1.00 96.75 100 ALA A N 1
ATOM 709 C CA . ALA A 1 100 ? -4.296 -7.582 21.402 1.00 96.75 100 ALA A CA 1
ATOM 710 C C . ALA A 1 100 ? -4.038 -8.090 22.836 1.00 96.75 100 ALA A C 1
ATOM 712 O O . ALA A 1 100 ? -3.809 -9.284 23.040 1.00 96.75 100 ALA A O 1
ATOM 713 N N . GLU A 1 101 ? -4.105 -7.210 23.845 1.00 94.88 101 GLU A N 1
ATOM 714 C CA . GLU A 1 101 ? -3.995 -7.586 25.257 1.00 94.88 101 GL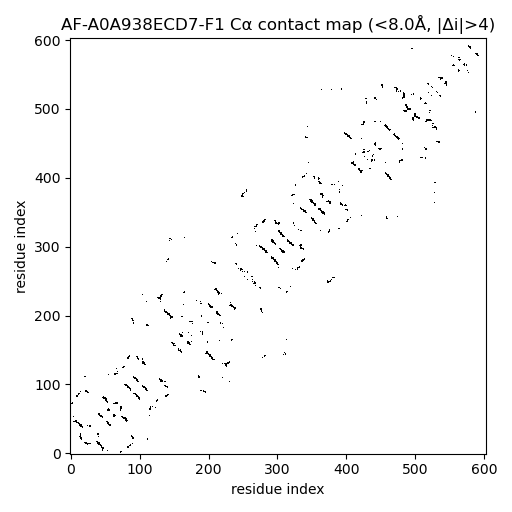U A CA 1
ATOM 715 C C . GLU A 1 101 ? -4.974 -8.716 25.603 1.00 94.88 101 GLU A C 1
ATOM 717 O O . GLU A 1 101 ? -6.191 -8.574 25.472 1.00 94.88 101 GLU A O 1
ATOM 722 N N . VAL A 1 102 ? -4.448 -9.838 26.098 1.00 92.25 102 VAL A N 1
ATOM 723 C CA . VAL A 1 102 ? -5.261 -11.007 26.457 1.00 92.25 102 VAL A CA 1
ATOM 724 C C . VAL A 1 102 ? -6.304 -10.634 27.515 1.00 92.25 102 VAL A C 1
ATOM 726 O O . VAL A 1 102 ? -5.970 -10.248 28.636 1.00 92.25 102 VAL A O 1
ATOM 729 N N . GLY A 1 103 ? -7.583 -10.802 27.177 1.00 91.62 103 GLY A N 1
ATOM 730 C CA . GLY A 1 103 ? -8.726 -10.430 28.014 1.00 91.62 103 GLY A CA 1
ATOM 731 C C . GLY A 1 103 ? -9.131 -8.951 27.944 1.00 91.62 103 GLY A C 1
ATOM 732 O O . GLY A 1 103 ? -10.106 -8.568 28.601 1.00 91.62 103 GLY A O 1
ATOM 733 N N . ARG A 1 104 ? -8.413 -8.129 27.171 1.00 93.25 104 ARG A N 1
ATOM 734 C CA . ARG A 1 104 ? -8.723 -6.726 26.854 1.00 93.25 104 ARG A CA 1
ATOM 735 C C . ARG A 1 104 ? -8.537 -6.434 25.363 1.00 93.25 104 ARG A C 1
ATOM 737 O O . ARG A 1 104 ? -8.081 -5.364 24.974 1.00 93.25 104 ARG A O 1
ATOM 744 N N . GLU A 1 105 ? -8.935 -7.382 24.529 1.00 96.88 105 GLU A N 1
ATOM 745 C CA . GLU A 1 105 ? -8.874 -7.249 23.082 1.00 96.88 105 GLU A CA 1
ATOM 746 C C . GLU A 1 105 ? -9.870 -6.178 22.624 1.00 96.88 105 GLU A C 1
ATOM 748 O O . GLU A 1 105 ? -11.060 -6.251 22.946 1.00 96.88 105 GLU A O 1
ATOM 753 N N . GLY A 1 106 ? -9.419 -5.163 21.891 1.00 97.38 106 GLY A N 1
ATOM 754 C CA . GLY A 1 106 ? -10.283 -4.028 21.583 1.00 97.38 106 GLY A CA 1
ATOM 755 C C . GLY A 1 106 ? -9.665 -2.967 20.694 1.00 97.38 106 GLY A C 1
ATOM 756 O O . GLY A 1 106 ? -8.581 -3.147 20.143 1.00 97.38 106 GLY A O 1
ATOM 757 N N . ILE A 1 107 ? -10.394 -1.862 20.555 1.00 98.06 107 ILE A N 1
ATOM 758 C CA . ILE A 1 107 ? -9.975 -0.691 19.785 1.00 98.06 107 ILE A CA 1
ATOM 759 C C . ILE A 1 107 ? -10.067 0.543 20.678 1.00 98.06 107 ILE A C 1
ATOM 761 O O . ILE A 1 107 ? -11.093 0.764 21.325 1.00 98.06 107 ILE A O 1
ATOM 765 N N . PHE A 1 108 ? -9.007 1.345 20.679 1.00 97.12 108 PHE A N 1
ATOM 766 C CA . PHE A 1 108 ? -8.937 2.651 21.331 1.00 97.12 108 PHE A CA 1
ATOM 767 C C . PHE A 1 108 ? -8.981 3.748 20.273 1.00 97.12 108 PHE A C 1
ATOM 769 O O . PHE A 1 108 ? -8.325 3.629 19.239 1.00 97.12 108 PHE A O 1
ATOM 776 N N . ALA A 1 109 ? -9.732 4.817 20.524 1.00 95.69 109 ALA A N 1
ATOM 777 C CA . ALA A 1 109 ? -9.789 5.979 19.649 1.00 95.69 109 ALA A CA 1
ATOM 778 C C . ALA A 1 109 ? -8.999 7.148 20.245 1.00 95.69 109 ALA A C 1
ATOM 780 O O . ALA A 1 109 ? -9.153 7.501 21.413 1.00 95.69 109 ALA A O 1
ATOM 781 N N . LEU A 1 110 ? -8.148 7.748 19.419 1.00 94.88 110 LEU A N 1
ATOM 782 C CA . LEU A 1 110 ? -7.242 8.834 19.760 1.00 94.88 110 LEU A CA 1
ATOM 783 C C . LEU A 1 110 ? -7.645 10.067 18.936 1.00 94.88 110 LEU A C 1
ATOM 785 O O . LEU A 1 110 ? -7.252 10.178 17.772 1.00 94.88 110 LEU A O 1
ATOM 789 N N . PRO A 1 111 ? -8.435 10.993 19.505 1.00 93.25 111 PRO A N 1
ATOM 790 C CA . PRO A 1 111 ? -8.691 12.297 18.899 1.00 93.25 111 PRO A CA 1
ATOM 791 C C . PRO A 1 111 ? -7.385 13.054 18.642 1.00 93.25 111 PRO A C 1
ATOM 793 O O . PRO A 1 111 ? -6.587 13.241 19.565 1.00 93.25 111 PRO A O 1
ATOM 796 N N . SER A 1 112 ? -7.181 13.553 17.422 1.00 91.56 112 SER A N 1
ATOM 797 C CA . SER A 1 112 ? -5.946 14.266 17.063 1.00 91.56 112 SER A CA 1
ATOM 798 C C . SER A 1 112 ? -5.753 15.570 17.843 1.00 91.56 112 SER A C 1
ATOM 800 O O . SER A 1 112 ? -4.625 16.006 18.052 1.00 91.56 112 SER A O 1
ATOM 802 N N . SER A 1 113 ? -6.827 16.149 18.385 1.00 87.75 113 SER A N 1
ATOM 803 C CA . SER A 1 113 ? -6.756 17.311 19.280 1.00 87.75 113 SER A CA 1
ATOM 804 C C . SER A 1 113 ? -5.952 17.056 20.567 1.00 87.75 113 SER A C 1
ATOM 806 O O . SER A 1 113 ? -5.609 18.004 21.264 1.00 87.75 113 SER A O 1
ATOM 808 N N . CYS A 1 114 ? -5.688 15.791 20.920 1.00 87.50 114 CYS A N 1
ATOM 809 C CA . CYS A 1 114 ? -5.050 15.392 22.178 1.00 87.50 114 CYS A CA 1
ATOM 810 C C . CYS A 1 114 ? -3.724 14.636 22.010 1.00 87.50 114 CYS A C 1
ATOM 812 O O . CYS A 1 114 ? -3.162 14.178 23.005 1.00 87.50 114 CYS A O 1
ATOM 814 N N . ILE A 1 115 ? -3.203 14.495 20.786 1.00 88.06 115 ILE A N 1
ATOM 815 C CA . ILE A 1 115 ? -1.971 13.720 20.543 1.00 88.06 115 ILE A CA 1
ATOM 816 C C . ILE A 1 115 ? -0.688 14.563 20.624 1.00 88.06 115 ILE A C 1
ATOM 818 O O . ILE A 1 115 ? 0.396 14.005 20.771 1.00 88.06 115 ILE A O 1
ATOM 822 N N . LEU A 1 116 ? -0.786 15.897 20.541 1.00 83.44 116 LEU A N 1
ATOM 823 C CA . LEU A 1 116 ? 0.364 16.811 20.410 1.00 83.44 116 LEU A CA 1
ATOM 824 C C . LEU A 1 116 ? 1.074 17.180 21.728 1.00 83.44 116 LEU A C 1
ATOM 826 O O . LEU A 1 116 ? 1.888 18.104 21.765 1.00 83.44 116 LEU A O 1
ATOM 830 N N . GLY A 1 117 ? 0.834 16.407 22.786 1.00 71.00 117 GLY A N 1
ATOM 831 C CA . GLY A 1 117 ? 1.347 16.670 24.127 1.00 71.00 117 GLY A CA 1
ATOM 832 C C . GLY A 1 117 ? 0.452 17.622 24.912 1.00 71.00 117 GLY A C 1
ATOM 833 O O . GLY A 1 117 ? -0.319 18.401 24.353 1.00 71.00 117 GLY A O 1
ATOM 834 N N . ARG A 1 118 ? 0.502 17.503 26.240 1.00 74.06 118 ARG A N 1
ATOM 835 C CA . ARG A 1 118 ? -0.389 18.254 27.127 1.00 74.06 118 ARG A CA 1
ATOM 836 C C . ARG A 1 118 ? 0.145 19.649 27.450 1.00 74.06 118 ARG A C 1
ATOM 838 O O . ARG A 1 118 ? 1.354 19.858 27.543 1.00 74.06 118 ARG A O 1
ATOM 845 N N . GLU A 1 119 ? -0.769 20.576 27.727 1.00 71.81 119 GLU A N 1
ATOM 846 C CA . GLU A 1 119 ? -0.430 21.805 28.447 1.00 71.81 119 GLU A CA 1
ATOM 847 C C . GLU A 1 119 ? -0.014 21.480 29.894 1.00 71.81 119 GLU A C 1
ATOM 849 O O . GLU A 1 119 ? -0.455 20.486 30.477 1.00 71.81 119 GLU A O 1
ATOM 854 N N . GLU A 1 120 ? 0.834 22.321 30.491 1.00 69.81 120 GLU A N 1
ATOM 855 C CA . GLU A 1 120 ? 1.482 22.066 31.791 1.00 69.81 120 GLU A CA 1
ATOM 856 C C . GLU A 1 120 ? 0.478 21.815 32.938 1.00 69.81 120 GLU A C 1
ATOM 858 O O . GLU A 1 120 ? 0.752 21.009 33.832 1.00 69.81 120 GLU A O 1
ATOM 863 N N . ASP A 1 121 ? -0.720 22.405 32.849 1.00 69.88 121 ASP A N 1
ATOM 864 C CA . ASP A 1 121 ? -1.811 22.284 33.828 1.00 69.88 121 ASP A CA 1
ATOM 865 C C . ASP A 1 121 ? -2.909 21.268 33.440 1.00 69.88 121 ASP A C 1
ATOM 867 O O . ASP A 1 121 ? -3.837 21.024 34.217 1.00 69.88 121 ASP A O 1
ATOM 871 N N . ALA A 1 122 ? -2.832 20.650 32.256 1.00 74.44 122 ALA A N 1
ATOM 872 C CA . ALA A 1 122 ? -3.817 19.658 31.830 1.00 74.44 122 ALA A CA 1
ATOM 873 C C . ALA A 1 122 ? -3.617 18.321 32.579 1.00 74.44 122 ALA A C 1
ATOM 875 O O . ALA A 1 122 ? -2.475 17.953 32.877 1.00 74.44 122 ALA A O 1
ATOM 876 N N . PRO A 1 123 ? -4.691 17.555 32.876 1.00 75.31 123 PRO A N 1
ATOM 877 C CA . PRO A 1 123 ? -4.558 16.264 33.545 1.00 75.31 123 PRO A CA 1
ATOM 878 C C . PRO A 1 123 ? -3.691 15.299 32.725 1.00 75.31 123 PRO A C 1
ATOM 880 O O . PRO A 1 123 ? -3.646 15.392 31.495 1.00 75.31 123 PRO A O 1
ATOM 883 N N . LEU A 1 124 ? -3.053 14.339 33.398 1.00 77.81 124 LEU A N 1
ATOM 884 C CA . LEU A 1 124 ? -2.290 13.280 32.731 1.00 77.81 124 LEU A CA 1
ATOM 885 C C . LEU A 1 124 ? -3.206 12.484 31.791 1.00 77.81 124 LEU A C 1
ATOM 887 O O . LEU A 1 124 ? -4.365 12.210 32.124 1.00 77.81 124 LEU A O 1
ATOM 891 N N . LEU A 1 125 ? -2.703 12.135 30.608 1.00 84.38 125 LEU A N 1
ATOM 892 C CA . LEU A 1 125 ? -3.389 11.213 29.707 1.00 84.38 125 LEU A CA 1
ATOM 893 C C . LEU A 1 125 ? -3.073 9.782 30.148 1.00 84.38 125 LEU A C 1
ATOM 895 O O . LEU A 1 125 ? -1.917 9.365 30.185 1.00 84.38 125 LEU A O 1
ATOM 899 N N . GLY A 1 126 ? -4.117 9.057 30.532 1.00 85.25 126 GLY A N 1
ATOM 900 C CA . GLY A 1 126 ? -4.078 7.643 30.886 1.00 85.25 126 GLY A CA 1
ATOM 901 C C . GLY A 1 126 ? -4.858 6.805 29.880 1.00 85.25 126 GLY A C 1
ATOM 902 O O . GLY A 1 126 ? -5.513 7.336 28.988 1.00 85.25 126 GLY A O 1
ATOM 903 N N . ILE A 1 127 ? -4.828 5.483 30.046 1.00 87.62 127 ILE A N 1
ATOM 904 C CA . ILE A 1 127 ? -5.642 4.565 29.230 1.00 87.62 127 ILE A CA 1
ATOM 905 C C . ILE A 1 127 ? -7.151 4.854 29.355 1.00 87.62 127 ILE A C 1
ATOM 907 O O . ILE A 1 127 ? -7.920 4.598 28.438 1.00 87.62 127 ILE A O 1
ATOM 911 N N . ASP A 1 128 ? -7.569 5.427 30.484 1.00 89.25 128 ASP A N 1
ATOM 912 C CA . ASP A 1 128 ? -8.930 5.872 30.785 1.00 89.25 128 ASP A CA 1
ATOM 913 C C . ASP A 1 128 ? -9.295 7.220 30.143 1.00 89.25 128 ASP A C 1
ATOM 915 O O . ASP A 1 128 ? -10.437 7.660 30.225 1.00 89.25 128 ASP A O 1
ATOM 919 N N . SER A 1 129 ? -8.337 7.886 29.495 1.00 88.88 129 SER A N 1
ATOM 920 C CA . SER A 1 129 ? -8.570 9.155 28.799 1.00 88.88 129 SER A CA 1
ATOM 921 C C . SER A 1 129 ? -9.111 8.968 27.380 1.00 88.88 129 SER A C 1
ATOM 923 O O . SER A 1 129 ? -9.474 9.957 26.746 1.00 88.88 129 SER A O 1
ATOM 925 N N . TRP A 1 130 ? -9.198 7.727 26.897 1.00 92.38 130 TRP A N 1
ATOM 926 C CA . TRP A 1 130 ? -9.582 7.407 25.524 1.00 92.38 130 TRP A CA 1
ATOM 927 C C . TRP A 1 130 ? -10.933 6.690 25.463 1.00 92.38 130 TRP A C 1
ATOM 929 O O . TRP A 1 130 ? -11.180 5.785 26.268 1.00 92.38 130 TRP A O 1
ATOM 939 N N . PRO A 1 131 ? -11.802 7.037 24.500 1.00 94.19 131 PRO A N 1
ATOM 940 C CA . PRO A 1 131 ? -12.910 6.178 24.108 1.00 94.19 131 PRO A CA 1
ATOM 941 C C . PRO A 1 131 ? -12.377 4.828 23.621 1.00 94.19 131 PRO A C 1
ATOM 943 O O . PRO A 1 131 ? -11.423 4.770 22.841 1.00 94.19 131 PRO A O 1
ATOM 946 N N . ALA A 1 132 ? -12.987 3.737 24.076 1.00 95.81 132 ALA A N 1
ATOM 947 C CA . ALA A 1 132 ? -12.573 2.397 23.689 1.00 95.81 132 ALA A CA 1
ATOM 948 C C . ALA A 1 132 ? -13.744 1.413 23.679 1.00 95.81 132 ALA A C 1
ATOM 950 O O . ALA A 1 132 ? -14.805 1.644 24.272 1.00 95.81 132 ALA A O 1
ATOM 951 N N . CYS A 1 133 ? -13.555 0.294 22.985 1.00 97.50 133 CYS A N 1
ATOM 952 C CA . CYS A 1 133 ? -14.510 -0.804 22.979 1.00 97.50 133 CYS A CA 1
ATOM 953 C C . CYS A 1 133 ? -13.822 -2.164 22.858 1.00 97.50 133 CYS A C 1
ATOM 955 O O . CYS A 1 133 ? -12.725 -2.284 22.312 1.00 97.50 133 CYS A O 1
ATOM 957 N N . ARG A 1 134 ? -14.498 -3.203 23.354 1.00 97.94 134 ARG A N 1
ATOM 958 C CA . ARG A 1 134 ? -14.007 -4.583 23.373 1.00 97.94 134 ARG A CA 1
ATOM 959 C C . ARG A 1 134 ? -14.431 -5.366 22.133 1.00 97.94 134 ARG A C 1
ATOM 961 O O . ARG A 1 134 ? -15.618 -5.417 21.799 1.00 97.94 134 ARG A O 1
ATOM 968 N N . LEU A 1 135 ? -13.483 -6.060 21.519 1.00 98.06 135 LEU A N 1
ATOM 969 C CA . LEU A 1 135 ? -13.695 -6.981 20.406 1.00 98.06 135 LEU A CA 1
ATOM 970 C C . LEU A 1 135 ? -13.899 -8.433 20.889 1.00 98.06 135 LEU A C 1
ATOM 972 O O . LEU A 1 135 ? -13.552 -8.785 22.016 1.00 98.06 135 LEU A O 1
ATOM 976 N N . PRO A 1 136 ? -14.489 -9.314 20.057 1.00 97.12 136 PRO A N 1
ATOM 977 C CA . PRO A 1 136 ? -14.701 -10.725 20.404 1.00 97.12 136 PRO A CA 1
ATOM 978 C C . PRO A 1 136 ? -13.436 -11.609 20.318 1.00 97.12 136 PRO A C 1
ATOM 980 O O . PRO A 1 136 ? -13.506 -12.795 20.668 1.00 97.12 136 PRO A O 1
ATOM 983 N N . SER A 1 137 ? -12.328 -11.073 19.806 1.00 97.50 137 SER A N 1
ATOM 984 C CA . SER A 1 137 ? -10.978 -11.655 19.752 1.00 97.50 137 SER A CA 1
ATOM 985 C C . SER A 1 137 ? -9.961 -10.539 19.498 1.00 97.50 137 SER A C 1
ATOM 987 O O . SER A 1 137 ? -10.367 -9.420 19.181 1.00 97.50 137 SER A O 1
ATOM 989 N N . ALA A 1 138 ? -8.665 -10.853 19.581 1.00 97.25 138 ALA A N 1
ATOM 990 C CA . ALA A 1 138 ? -7.602 -9.917 19.227 1.00 97.25 138 ALA A CA 1
ATOM 991 C C . ALA A 1 138 ? -7.805 -9.399 17.789 1.00 97.25 138 ALA A C 1
ATOM 993 O O . ALA A 1 138 ? -8.087 -10.215 16.899 1.00 97.25 138 ALA A O 1
ATOM 994 N N . PRO A 1 139 ? -7.725 -8.075 17.559 1.00 97.38 139 PRO A N 1
ATOM 995 C CA . PRO A 1 139 ? -7.714 -7.532 16.210 1.00 97.38 139 PRO A CA 1
ATOM 996 C C . PRO A 1 139 ? -6.406 -7.898 15.504 1.00 97.38 139 PRO A C 1
ATOM 998 O O . PRO A 1 139 ? -5.368 -8.045 16.144 1.00 97.38 139 PRO A O 1
ATOM 1001 N N . GLY A 1 140 ? -6.471 -8.046 14.184 1.00 96.06 140 GLY A N 1
ATOM 1002 C CA . GLY A 1 140 ? -5.302 -7.991 13.316 1.00 96.06 140 GLY A CA 1
ATOM 1003 C C . GLY A 1 140 ? -5.108 -6.554 12.851 1.00 96.06 140 GLY A C 1
ATOM 1004 O O . GLY A 1 140 ? -4.727 -5.692 13.634 1.00 96.06 140 GLY A O 1
ATOM 1005 N N . GLU A 1 141 ? -5.435 -6.298 11.592 1.00 96.00 141 GLU A N 1
ATOM 1006 C CA . GLU A 1 141 ? -5.257 -5.012 10.930 1.00 96.00 141 GLU A CA 1
ATOM 1007 C C . GLU A 1 141 ? -6.539 -4.178 10.929 1.00 96.00 141 GLU A C 1
ATOM 1009 O O . GLU A 1 141 ? -7.653 -4.708 10.814 1.00 96.00 141 GLU A O 1
ATOM 1014 N N . LEU A 1 142 ? -6.363 -2.867 11.076 1.00 97.38 142 LEU A N 1
ATOM 1015 C CA . LEU A 1 142 ? -7.403 -1.857 11.015 1.00 97.38 142 LEU A CA 1
ATOM 1016 C C . LEU A 1 142 ? -7.277 -1.051 9.729 1.00 97.38 142 LEU A C 1
ATOM 1018 O O . LEU A 1 142 ? -6.179 -0.691 9.319 1.00 97.38 142 LEU A O 1
ATOM 1022 N N . ALA A 1 143 ? -8.413 -0.692 9.147 1.00 96.44 143 ALA A N 1
ATOM 1023 C CA . ALA A 1 143 ? -8.456 0.219 8.017 1.00 96.44 143 ALA A CA 1
ATOM 1024 C C . ALA A 1 143 ? -9.708 1.105 8.082 1.00 96.44 143 ALA A C 1
ATOM 1026 O O . ALA A 1 143 ? -10.755 0.679 8.579 1.00 96.44 143 ALA A O 1
ATOM 1027 N N . VAL A 1 144 ? -9.613 2.343 7.594 1.00 95.06 144 VAL A N 1
ATOM 1028 C CA . VAL A 1 144 ? -10.752 3.274 7.549 1.00 95.06 144 VAL A CA 1
ATOM 1029 C C . VAL A 1 144 ? -11.458 3.134 6.203 1.00 95.06 144 VAL A C 1
ATOM 1031 O O . VAL A 1 144 ? -10.844 3.318 5.160 1.00 95.06 144 VAL A O 1
ATOM 1034 N N . LEU A 1 145 ? -12.749 2.814 6.230 1.00 94.44 145 LEU A N 1
ATOM 1035 C CA . LEU A 1 145 ? -13.630 2.784 5.063 1.00 94.44 145 LEU A CA 1
ATOM 1036 C C . LEU A 1 145 ? -14.545 4.009 5.062 1.00 94.44 145 LEU A C 1
ATOM 1038 O O . LEU A 1 145 ? -14.883 4.542 6.121 1.00 94.44 145 LEU A O 1
ATOM 1042 N N . ILE A 1 146 ? -15.027 4.396 3.885 1.00 90.69 146 ILE A N 1
ATOM 1043 C CA . ILE A 1 146 ? -15.984 5.491 3.722 1.00 90.69 146 ILE A CA 1
ATOM 1044 C C . ILE A 1 146 ? -17.327 4.914 3.271 1.00 90.69 146 ILE A C 1
ATOM 1046 O O . ILE A 1 146 ? -17.425 4.296 2.217 1.00 90.69 146 ILE A O 1
ATOM 1050 N N . ASP A 1 147 ? -18.378 5.094 4.075 1.00 89.75 147 ASP A N 1
ATOM 1051 C CA . ASP A 1 147 ? -19.760 4.911 3.624 1.00 89.75 147 ASP A CA 1
ATOM 1052 C C . ASP A 1 147 ? -20.169 6.160 2.833 1.00 89.75 147 ASP A C 1
ATOM 1054 O O . ASP A 1 147 ? -20.363 7.219 3.447 1.00 89.75 147 ASP A O 1
ATOM 1058 N N . PRO A 1 148 ? -20.277 6.075 1.495 1.00 86.31 148 PRO A N 1
ATOM 1059 C CA . PRO A 1 148 ? -20.397 7.252 0.657 1.00 86.31 148 PRO A CA 1
ATOM 1060 C C . PRO A 1 148 ? -21.678 8.025 0.964 1.00 86.31 148 PRO A C 1
ATOM 1062 O O . PRO A 1 148 ? -22.779 7.467 1.123 1.00 86.31 148 PRO A O 1
ATOM 1065 N N . ALA A 1 149 ? -21.534 9.345 1.012 1.00 84.50 149 ALA A N 1
ATOM 1066 C CA . ALA A 1 149 ? -22.680 10.231 1.010 1.00 84.50 149 ALA A CA 1
ATOM 1067 C C . ALA A 1 149 ? -23.390 10.165 -0.357 1.00 84.50 149 ALA A C 1
ATOM 1069 O O . ALA A 1 149 ? -22.784 9.835 -1.375 1.00 84.50 149 ALA A O 1
ATOM 1070 N N . VAL A 1 150 ? -24.698 10.414 -0.376 1.00 80.62 150 VAL A N 1
ATOM 1071 C CA . VAL A 1 150 ? -25.496 10.400 -1.608 1.00 80.62 150 VAL A CA 1
ATOM 1072 C C . VAL A 1 150 ? -26.083 11.783 -1.826 1.00 80.62 150 VAL A C 1
ATOM 1074 O O . VAL A 1 150 ? -26.770 12.310 -0.948 1.00 80.62 150 VAL A O 1
ATOM 1077 N N . ASP A 1 151 ? -25.849 12.336 -3.011 1.00 72.75 151 ASP A N 1
ATOM 1078 C CA . ASP A 1 151 ? -26.461 13.589 -3.434 1.00 72.75 151 ASP A CA 1
ATOM 1079 C C . ASP A 1 151 ? -27.929 13.349 -3.773 1.00 72.75 151 ASP A C 1
ATOM 1081 O O . ASP A 1 151 ? -28.265 12.449 -4.548 1.00 72.75 151 ASP A O 1
ATOM 1085 N N . HIS A 1 152 ? -28.823 14.149 -3.191 1.00 63.44 152 HIS A N 1
ATOM 1086 C CA . HIS A 1 152 ? -30.250 13.980 -3.443 1.00 63.44 152 HIS A CA 1
ATOM 1087 C C . HIS A 1 152 ? -30.648 14.465 -4.846 1.00 63.44 152 HIS A C 1
ATOM 1089 O O . HIS A 1 152 ? -31.431 13.791 -5.516 1.00 63.44 152 HIS A O 1
ATOM 1095 N N . ASP A 1 153 ? -30.068 15.586 -5.295 1.00 64.56 153 ASP A N 1
ATOM 1096 C CA . ASP A 1 153 ? -30.597 16.374 -6.418 1.00 64.56 153 ASP A CA 1
ATOM 1097 C C . ASP A 1 153 ? -29.532 16.810 -7.449 1.00 64.56 153 ASP A C 1
ATOM 1099 O O . ASP A 1 153 ? -29.846 17.526 -8.400 1.00 64.56 153 ASP A O 1
ATOM 1103 N N . GLY A 1 154 ? -28.266 16.400 -7.279 1.00 60.28 154 GLY A N 1
ATOM 1104 C CA . GLY A 1 154 ? -27.142 16.839 -8.126 1.00 60.28 154 GLY A CA 1
ATOM 1105 C C . GLY A 1 154 ? -26.797 18.332 -7.999 1.00 60.28 154 GLY A C 1
ATOM 1106 O O . GLY A 1 154 ? -26.003 18.850 -8.783 1.00 60.28 154 GLY A O 1
ATOM 1107 N N . ASP A 1 155 ? -27.407 19.023 -7.032 1.00 63.06 155 ASP A N 1
ATOM 1108 C CA . ASP A 1 155 ? -27.096 20.397 -6.657 1.00 63.06 155 ASP A CA 1
ATOM 1109 C C . ASP A 1 155 ? -26.026 20.399 -5.560 1.00 63.06 155 ASP A C 1
ATOM 1111 O O . ASP A 1 155 ? -26.287 19.980 -4.433 1.00 63.06 155 ASP A O 1
ATOM 1115 N N . ALA A 1 156 ? -24.839 20.916 -5.885 1.00 62.72 156 ALA A N 1
ATOM 1116 C CA . ALA A 1 156 ? -23.718 21.043 -4.955 1.00 62.72 156 ALA A CA 1
ATOM 1117 C C . ALA A 1 156 ? -24.026 21.933 -3.730 1.00 62.72 156 ALA A C 1
ATOM 1119 O O . ALA A 1 156 ? -23.265 21.928 -2.767 1.00 62.72 156 ALA A O 1
ATOM 1120 N N . ALA A 1 157 ? -25.118 22.711 -3.752 1.00 64.88 157 ALA A N 1
ATOM 1121 C CA . ALA A 1 157 ? -25.556 23.520 -2.616 1.00 64.88 157 ALA A CA 1
ATOM 1122 C C . ALA A 1 157 ? -26.380 22.742 -1.570 1.00 64.88 157 ALA A C 1
ATOM 1124 O O . ALA A 1 157 ? -26.607 23.264 -0.476 1.00 64.88 157 ALA A O 1
ATOM 1125 N N . THR A 1 158 ? -26.850 21.528 -1.881 1.00 67.25 158 THR A N 1
ATOM 1126 C CA . THR A 1 158 ? -27.616 20.700 -0.936 1.00 67.25 158 THR A CA 1
ATOM 1127 C C . THR A 1 158 ? -26.669 19.764 -0.180 1.00 67.25 158 THR A C 1
ATOM 1129 O O . THR A 1 158 ? -25.905 19.052 -0.831 1.00 67.25 158 THR A O 1
ATOM 1132 N N . PRO A 1 159 ? -26.702 19.716 1.169 1.00 68.50 159 PRO A N 1
ATOM 1133 C CA . PRO A 1 159 ? -25.820 18.841 1.932 1.00 68.50 159 PRO A CA 1
ATOM 1134 C C . PRO A 1 159 ? -26.022 17.371 1.544 1.00 68.50 159 PRO A C 1
ATOM 1136 O O . PRO A 1 159 ? -27.172 16.924 1.434 1.00 68.50 159 PRO A O 1
ATOM 1139 N N . PRO A 1 160 ? -24.941 16.596 1.379 1.00 76.38 160 PRO A N 1
ATOM 1140 C CA . PRO A 1 160 ? -25.068 15.213 0.968 1.00 76.38 160 PRO A CA 1
ATOM 1141 C C . PRO A 1 160 ? -25.663 14.370 2.108 1.00 76.38 160 PRO A C 1
ATOM 1143 O O . PRO A 1 160 ? -25.448 14.625 3.301 1.00 76.38 160 PRO A O 1
ATOM 1146 N N . LEU A 1 161 ? -26.457 13.362 1.739 1.00 82.81 161 LEU A N 1
ATOM 1147 C CA . LEU A 1 161 ? -27.183 12.521 2.686 1.00 82.81 161 LEU A CA 1
ATOM 1148 C C . LEU A 1 161 ? -26.354 11.295 3.076 1.00 82.81 161 LEU A C 1
ATOM 1150 O O . LEU A 1 161 ? -25.968 10.470 2.239 1.00 82.81 161 LEU A O 1
ATOM 1154 N N . VAL A 1 162 ? -26.161 11.115 4.375 1.00 85.81 162 VAL A N 1
ATOM 1155 C CA . VAL A 1 162 ? -25.381 10.020 4.959 1.00 85.81 162 VAL A CA 1
ATOM 1156 C C . VAL A 1 162 ? -26.267 9.120 5.815 1.00 85.81 162 VAL A C 1
ATOM 1158 O O . VAL A 1 162 ? -27.271 9.553 6.388 1.00 85.81 162 VAL A O 1
ATOM 1161 N N . ARG A 1 163 ? -25.915 7.834 5.899 1.00 86.50 163 ARG A N 1
ATOM 1162 C CA . ARG A 1 163 ? -26.555 6.917 6.850 1.00 86.50 163 ARG A CA 1
ATOM 1163 C C . ARG A 1 163 ? -26.016 7.187 8.245 1.00 86.50 163 ARG A C 1
ATOM 1165 O O . ARG A 1 163 ? -24.825 7.424 8.412 1.00 86.50 163 ARG A O 1
ATOM 1172 N N . SER A 1 164 ? -26.877 7.109 9.257 1.00 82.12 164 SER A N 1
ATOM 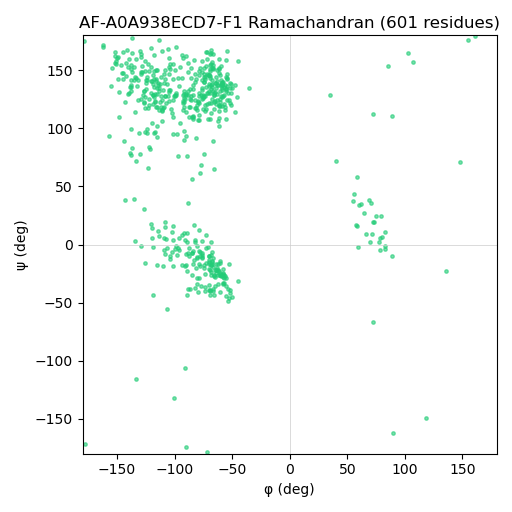1173 C CA . SER A 1 164 ? -26.417 7.190 10.644 1.00 82.12 164 SER A CA 1
ATOM 1174 C C . SER A 1 164 ? -25.774 5.883 11.115 1.00 82.12 164 SER A C 1
ATOM 1176 O O . SER A 1 164 ? -24.829 5.891 11.883 1.00 82.12 164 SER A O 1
ATOM 1178 N N . ARG A 1 165 ? -26.279 4.742 10.660 1.00 87.75 165 ARG A N 1
ATOM 1179 C CA . ARG A 1 165 ? -25.759 3.407 10.963 1.00 87.75 165 ARG A CA 1
ATOM 1180 C C . ARG A 1 165 ? -26.087 2.471 9.815 1.00 87.75 165 ARG A C 1
ATOM 1182 O O . ARG A 1 165 ? -26.944 2.780 8.987 1.00 87.75 165 ARG A O 1
ATOM 1189 N N . CYS A 1 166 ? -25.455 1.309 9.771 1.00 90.81 166 CYS A N 1
ATOM 1190 C CA . CYS A 1 166 ? -25.724 0.336 8.712 1.00 90.81 166 CYS A CA 1
ATOM 1191 C C . CYS A 1 166 ? -27.124 -0.297 8.750 1.00 90.81 166 CYS A C 1
ATOM 1193 O O . CYS A 1 166 ? -27.538 -0.920 7.772 1.00 90.81 166 CYS A O 1
ATOM 1195 N N . ASP A 1 167 ? -27.841 -0.205 9.867 1.00 88.38 167 ASP A N 1
ATOM 1196 C CA . ASP A 1 167 ? -29.239 -0.622 10.011 1.00 88.38 167 ASP A CA 1
ATOM 1197 C C . ASP A 1 167 ? -30.234 0.539 9.844 1.00 88.38 167 ASP A C 1
ATOM 1199 O O . ASP A 1 167 ? -31.447 0.311 9.820 1.00 88.38 167 ASP A O 1
ATOM 1203 N N . ALA A 1 168 ? -29.742 1.773 9.686 1.00 85.50 168 ALA A N 1
ATOM 1204 C CA . ALA A 1 168 ? -30.582 2.931 9.435 1.00 85.50 168 ALA A CA 1
ATOM 1205 C C . ALA A 1 168 ? -31.269 2.800 8.070 1.00 85.50 168 ALA A C 1
ATOM 1207 O O . ALA A 1 168 ? -30.636 2.551 7.042 1.00 85.50 168 ALA A O 1
ATOM 1208 N N . THR A 1 169 ? -32.588 2.975 8.075 1.00 78.94 169 THR A N 1
ATOM 1209 C CA . THR A 1 169 ? -33.419 2.940 6.863 1.00 78.94 169 THR A CA 1
ATOM 1210 C C . THR A 1 169 ? -33.455 4.288 6.150 1.00 78.94 169 THR A C 1
ATOM 1212 O O . THR A 1 169 ? -33.601 4.321 4.930 1.00 78.94 169 THR A O 1
ATOM 1215 N N . ASP A 1 170 ? -33.244 5.373 6.894 1.00 80.31 170 ASP A N 1
ATOM 1216 C CA . ASP A 1 170 ? -33.227 6.740 6.388 1.00 80.31 170 ASP A CA 1
ATOM 1217 C C . ASP A 1 170 ? -31.791 7.280 6.306 1.00 80.31 170 ASP A C 1
ATOM 1219 O O . ASP A 1 170 ? -30.933 6.967 7.139 1.00 80.31 170 ASP A O 1
ATOM 1223 N N . ARG A 1 171 ? -31.536 8.128 5.303 1.00 84.69 171 ARG A N 1
ATOM 1224 C CA . ARG A 1 171 ? -30.337 8.970 5.232 1.00 84.69 171 ARG A CA 1
ATOM 1225 C C . ARG A 1 171 ? -30.703 10.390 5.644 1.00 84.69 171 ARG A C 1
ATOM 1227 O O . ARG A 1 171 ? -31.782 10.872 5.307 1.00 84.69 171 ARG A O 1
ATOM 1234 N N . VAL A 1 172 ? -29.806 11.052 6.359 1.00 84.12 172 VAL A N 1
ATOM 1235 C CA . VAL A 1 172 ? -30.008 12.414 6.864 1.00 84.12 172 VAL A CA 1
ATOM 1236 C C . VAL A 1 172 ? -28.861 13.318 6.413 1.00 84.12 172 VAL A C 1
ATOM 1238 O O . VAL A 1 172 ? -27.786 12.803 6.092 1.00 84.12 172 VAL A O 1
ATOM 1241 N N . PRO A 1 173 ? -29.055 14.647 6.376 1.00 81.50 173 PRO A N 1
ATOM 1242 C CA . PRO A 1 173 ? -27.956 15.577 6.142 1.00 81.50 173 PRO A CA 1
ATOM 1243 C C . PRO A 1 173 ? -26.833 15.342 7.157 1.00 81.50 173 PRO A C 1
ATOM 1245 O O . PRO A 1 173 ? -27.117 15.181 8.346 1.00 81.50 173 PRO A O 1
ATOM 1248 N N . ALA A 1 174 ? -25.576 15.337 6.708 1.00 75.00 174 ALA A N 1
ATOM 1249 C CA . ALA A 1 174 ? -24.412 15.115 7.576 1.00 75.00 174 ALA A CA 1
ATOM 1250 C C . ALA A 1 174 ? -24.396 16.045 8.805 1.00 75.00 174 ALA A C 1
ATOM 1252 O O . ALA A 1 174 ? -24.221 15.591 9.932 1.00 75.00 174 ALA A O 1
ATOM 1253 N N . GLU A 1 175 ? -24.739 17.321 8.616 1.00 73.75 175 GLU A N 1
ATOM 1254 C CA . GLU A 1 175 ? -24.879 18.325 9.683 1.00 73.75 175 GLU A CA 1
ATOM 1255 C C . GLU A 1 175 ? -25.905 17.960 10.772 1.00 73.75 175 GLU A C 1
ATOM 1257 O O . GLU A 1 175 ? -25.800 18.403 11.914 1.00 73.75 175 GLU A O 1
ATOM 1262 N N . SER A 1 176 ? -26.899 17.128 10.445 1.00 75.69 176 SER A N 1
ATOM 1263 C CA . SER A 1 176 ? -27.925 16.673 11.392 1.00 75.69 176 SER A CA 1
ATOM 1264 C C . SER A 1 176 ? -27.441 15.530 12.288 1.00 75.69 176 SER A C 1
ATOM 1266 O O . SER A 1 176 ? -28.129 15.176 13.245 1.00 75.69 176 SER A O 1
ATOM 1268 N N . LEU A 1 177 ? -26.280 14.941 11.983 1.00 73.62 177 LEU A N 1
ATOM 1269 C CA . LEU A 1 177 ? -25.632 13.896 12.779 1.00 73.62 177 LEU A CA 1
ATOM 1270 C C . LEU A 1 177 ? -24.607 14.448 13.769 1.00 73.62 177 LEU A C 1
ATOM 1272 O O . LEU A 1 177 ? -23.903 13.651 14.392 1.00 73.62 177 LEU A O 1
ATOM 1276 N N . ALA A 1 178 ? -24.548 15.776 13.923 1.00 64.44 178 ALA A N 1
ATOM 1277 C CA . ALA A 1 178 ? -23.683 16.437 14.883 1.00 64.44 178 ALA A CA 1
ATOM 1278 C C . ALA A 1 178 ? -23.774 15.746 16.249 1.00 64.44 178 ALA A C 1
ATOM 1280 O O . ALA A 1 178 ? -24.856 15.502 16.795 1.00 64.44 178 ALA A O 1
ATOM 1281 N N . SER A 1 179 ? -22.607 15.390 16.771 1.00 61.72 179 SER A N 1
ATOM 1282 C CA . SER A 1 179 ? -22.507 14.560 17.965 1.00 61.72 179 SER A CA 1
ATOM 1283 C C . SER A 1 179 ? -22.985 15.310 19.220 1.00 61.72 179 SER A C 1
ATOM 1285 O O . SER A 1 179 ? -22.929 16.544 19.258 1.00 61.72 179 SER A O 1
ATOM 1287 N N . PRO A 1 180 ? -23.449 14.614 20.278 1.00 56.88 180 PRO A N 1
ATOM 1288 C CA . PRO A 1 180 ? -23.921 15.274 21.490 1.00 56.88 180 PRO A CA 1
ATOM 1289 C C . PRO A 1 180 ? -22.800 16.098 22.142 1.00 56.88 180 PRO A C 1
ATOM 1291 O O . PRO A 1 180 ? -21.779 15.559 22.571 1.00 56.88 180 PRO A O 1
ATOM 1294 N N . ALA A 1 181 ? -23.003 17.412 22.256 1.00 47.97 181 ALA A N 1
ATOM 1295 C CA . ALA A 1 181 ? -22.092 18.298 22.974 1.00 47.97 181 ALA A CA 1
ATOM 1296 C C . ALA A 1 181 ? -22.013 17.887 24.460 1.00 47.97 181 ALA A C 1
ATOM 1298 O O . ALA A 1 181 ? -23.032 17.888 25.154 1.00 47.97 181 ALA A O 1
ATOM 1299 N N . GLY A 1 182 ? -20.817 17.523 24.938 1.00 51.31 182 GLY A N 1
ATOM 1300 C CA . GLY A 1 182 ? -20.531 17.273 26.360 1.00 51.31 182 GLY A CA 1
ATOM 1301 C C . GLY A 1 182 ? -19.701 16.021 26.681 1.00 51.31 182 GLY A C 1
ATOM 1302 O O . GLY A 1 182 ? -19.043 15.985 27.714 1.00 51.31 182 GLY A O 1
ATOM 1303 N N . LEU A 1 183 ? -19.668 14.999 25.814 1.00 55.62 183 LEU A N 1
ATOM 1304 C CA . LEU A 1 183 ? -18.824 13.799 26.025 1.00 55.62 183 LEU A CA 1
ATOM 1305 C C . LEU A 1 183 ? -17.353 14.010 25.618 1.00 55.62 183 LEU A C 1
ATOM 1307 O O . LEU A 1 183 ? -16.495 13.195 25.948 1.00 55.62 183 LEU A O 1
ATOM 1311 N N . ARG A 1 184 ? -17.056 15.111 24.916 1.00 64.00 184 ARG A N 1
ATOM 1312 C CA . ARG A 1 184 ? -15.766 15.364 24.251 1.00 64.00 184 ARG A CA 1
ATOM 1313 C C . ARG A 1 184 ? -15.030 16.606 24.746 1.00 64.00 184 ARG A C 1
ATOM 1315 O O . ARG A 1 184 ? -14.079 17.036 24.101 1.00 64.00 184 ARG A O 1
ATOM 1322 N N . ASP A 1 185 ? -15.434 17.174 25.881 1.00 68.00 185 ASP A N 1
ATOM 1323 C CA . ASP A 1 185 ? -14.947 18.481 26.351 1.00 68.00 185 ASP A CA 1
ATOM 1324 C C . ASP A 1 185 ? -13.417 18.550 26.514 1.00 68.00 185 ASP A C 1
ATOM 1326 O O . ASP A 1 185 ? -12.833 19.625 26.399 1.00 68.00 185 ASP A O 1
ATOM 1330 N N . ARG A 1 186 ? -12.752 17.408 26.751 1.00 76.06 186 ARG A N 1
ATOM 1331 C CA . ARG A 1 186 ? -11.286 17.331 26.863 1.00 76.06 186 ARG A CA 1
ATOM 1332 C C . ARG A 1 186 ? -10.578 17.103 25.524 1.00 76.06 186 ARG A C 1
ATOM 1334 O O . ARG A 1 186 ? -9.503 17.654 25.326 1.00 76.06 186 ARG A O 1
ATOM 1341 N N . CYS A 1 187 ? -11.149 16.276 24.648 1.00 83.00 187 CYS A N 1
ATOM 1342 C CA . CYS A 1 187 ? -10.532 15.821 23.399 1.00 83.00 187 CYS A CA 1
ATOM 1343 C C . CYS A 1 187 ? -11.567 15.812 22.262 1.00 83.00 187 CYS A C 1
ATOM 1345 O O . CYS A 1 187 ? -12.120 14.753 21.948 1.00 83.00 187 CYS A O 1
ATOM 1347 N N . PRO A 1 188 ? -11.884 16.979 21.675 1.00 84.50 188 PRO A N 1
ATOM 1348 C CA . PRO A 1 188 ? -12.874 17.072 20.613 1.00 84.50 188 PRO A CA 1
ATOM 1349 C C . PRO A 1 188 ? -12.389 16.399 19.322 1.00 84.50 188 PRO A C 1
ATOM 1351 O O . PRO A 1 188 ? -11.387 16.790 18.733 1.00 84.50 188 PRO A O 1
ATOM 1354 N N . ALA A 1 189 ? -13.154 15.422 18.842 1.00 86.94 189 ALA A N 1
ATOM 1355 C CA . ALA A 1 189 ? -13.061 14.887 17.485 1.00 86.94 189 ALA A CA 1
ATOM 1356 C C . ALA A 1 189 ? -14.471 14.626 16.970 1.00 86.94 189 ALA A C 1
ATOM 1358 O O . ALA A 1 189 ? -15.253 13.992 17.672 1.00 86.94 189 ALA A O 1
ATOM 1359 N N . ASP A 1 190 ? -14.801 15.108 15.777 1.00 87.25 190 ASP A N 1
ATOM 1360 C CA . ASP A 1 190 ? -16.095 14.891 15.133 1.00 87.25 190 ASP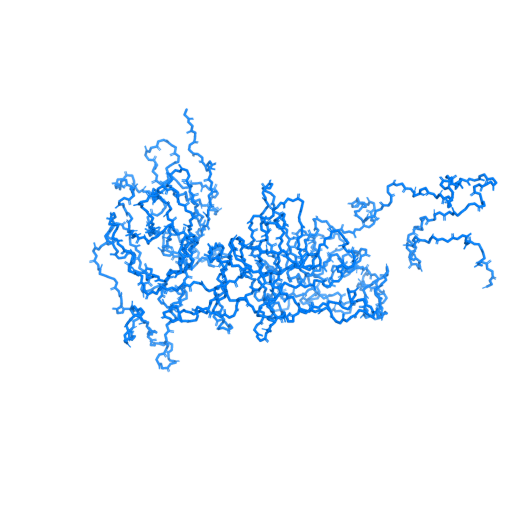 A CA 1
ATOM 1361 C C . ASP A 1 190 ? -15.884 14.514 13.666 1.00 87.25 190 ASP A C 1
ATOM 1363 O O . ASP A 1 190 ? -15.380 15.304 12.875 1.00 87.25 190 ASP A O 1
ATOM 1367 N N . LEU A 1 191 ? -16.243 13.280 13.331 1.00 86.38 191 LEU A N 1
ATOM 1368 C CA . LEU A 1 191 ? -16.205 12.713 11.987 1.00 86.38 191 LEU A CA 1
ATOM 1369 C C . LEU A 1 191 ? -17.526 12.931 11.239 1.00 86.38 191 LEU A C 1
ATOM 1371 O O . LEU A 1 191 ? -17.601 12.617 10.055 1.00 86.38 191 LEU A O 1
ATOM 1375 N N . SER A 1 192 ? -18.577 13.428 11.904 1.00 74.50 192 SER A N 1
ATOM 1376 C CA . SER A 1 192 ? -19.895 13.621 11.283 1.00 74.50 192 SER A CA 1
ATOM 1377 C C . SER A 1 192 ? -19.946 14.812 10.321 1.00 74.50 192 SER A C 1
ATOM 1379 O O . SER A 1 192 ? -20.754 14.803 9.395 1.00 74.50 192 SER A O 1
ATOM 1381 N N . GLY A 1 193 ? -19.072 15.805 10.516 1.00 61.09 193 GLY A N 1
ATOM 1382 C CA . GLY A 1 193 ? -18.989 17.024 9.703 1.00 61.09 193 GLY A CA 1
ATOM 1383 C C . GLY A 1 193 ? -17.693 17.177 8.902 1.00 61.09 193 GLY A C 1
ATOM 1384 O O . GLY A 1 193 ? -17.425 18.276 8.429 1.00 61.09 193 GLY A O 1
ATOM 1385 N N . GLY A 1 194 ? -16.868 16.128 8.803 1.00 55.44 194 GLY A N 1
ATOM 1386 C CA . GLY A 1 194 ? -15.540 16.207 8.189 1.00 55.44 194 GLY A CA 1
ATOM 1387 C C . GLY A 1 194 ? -15.578 16.503 6.687 1.00 55.44 194 GLY A C 1
ATOM 1388 O O . GLY A 1 194 ? -16.265 15.814 5.933 1.00 55.44 194 GLY A O 1
ATOM 1389 N N . GLU A 1 195 ? -14.811 17.516 6.276 1.00 60.28 195 GLU A N 1
ATOM 1390 C CA . GLU A 1 195 ? -14.387 17.722 4.889 1.00 60.28 195 GLU A CA 1
ATOM 1391 C C . GLU A 1 195 ? -13.529 16.531 4.424 1.00 60.28 195 GLU A C 1
ATOM 1393 O O . GLU A 1 195 ? -12.706 16.030 5.185 1.00 60.28 195 GLU A O 1
ATOM 1398 N N . GLU A 1 196 ? -13.809 16.099 3.191 1.00 62.91 196 GLU A N 1
ATOM 1399 C CA . GLU A 1 196 ? -13.162 15.110 2.311 1.00 62.91 196 GLU A CA 1
ATOM 1400 C C . GLU A 1 196 ? -12.497 13.830 2.901 1.00 62.91 196 GLU A C 1
ATOM 1402 O O . GLU A 1 196 ? -11.619 13.883 3.762 1.00 62.91 196 GLU A O 1
ATOM 1407 N N . PRO A 1 197 ? -12.838 12.632 2.374 1.00 67.75 197 PRO A N 1
ATOM 1408 C CA . PRO A 1 197 ? -13.899 12.354 1.401 1.00 67.75 197 PRO A CA 1
ATOM 1409 C C . PRO A 1 197 ? -15.303 12.407 2.046 1.00 67.75 197 PRO A C 1
ATOM 1411 O O . PRO A 1 197 ? -15.477 11.999 3.198 1.00 67.75 197 PRO A O 1
ATOM 1414 N N . PRO A 1 198 ? -16.331 12.888 1.317 1.00 74.94 198 PRO A N 1
ATOM 1415 C CA . PRO A 1 198 ? -17.692 13.005 1.832 1.00 74.94 198 PRO A CA 1
ATOM 1416 C C . PRO A 1 198 ? -18.302 11.629 2.119 1.00 74.94 198 PRO A C 1
ATOM 1418 O O . PRO A 1 198 ? -18.441 10.779 1.237 1.00 74.94 198 PRO A O 1
ATOM 1421 N N . GLY A 1 199 ? -18.730 11.413 3.358 1.00 83.00 199 GLY A N 1
ATOM 1422 C CA . GLY A 1 199 ? -19.314 10.144 3.770 1.00 83.00 199 GLY A CA 1
ATOM 1423 C C . GLY A 1 199 ? -19.172 9.896 5.258 1.00 83.00 199 GLY A C 1
ATOM 1424 O O . GLY A 1 199 ? -18.551 10.666 5.988 1.00 83.00 199 GLY A O 1
ATOM 1425 N N . ARG A 1 200 ? -19.762 8.797 5.720 1.00 88.19 200 ARG A N 1
ATOM 1426 C CA . ARG A 1 200 ? -19.619 8.366 7.106 1.00 88.19 200 ARG A CA 1
ATOM 1427 C C . ARG A 1 200 ? -18.460 7.390 7.231 1.00 88.19 200 ARG A C 1
ATOM 1429 O O . ARG A 1 200 ? -18.444 6.350 6.583 1.00 88.19 200 ARG A O 1
ATOM 1436 N N . GLN A 1 201 ? -17.508 7.705 8.097 1.00 91.62 201 GLN A N 1
ATOM 1437 C CA . GLN A 1 201 ? -16.320 6.878 8.275 1.00 91.62 201 GLN A CA 1
ATOM 1438 C C . GLN A 1 201 ? -16.632 5.621 9.097 1.00 91.62 201 GLN A C 1
ATOM 1440 O O . GLN A 1 201 ? -17.293 5.673 10.140 1.00 91.62 201 GLN A O 1
ATOM 1445 N N . LYS A 1 202 ? -16.138 4.483 8.620 1.00 94.62 202 LYS A N 1
ATOM 1446 C CA . LYS A 1 202 ? -16.272 3.160 9.229 1.00 94.62 202 LYS A CA 1
ATOM 1447 C C . LYS A 1 202 ? -14.888 2.569 9.464 1.00 94.62 202 LYS A C 1
ATOM 1449 O O . LYS A 1 202 ? -13.936 2.905 8.770 1.00 94.62 202 LYS A O 1
ATOM 1454 N N . LEU A 1 203 ? -14.780 1.661 10.421 1.00 97.19 203 LEU A N 1
ATOM 1455 C CA . LEU A 1 203 ? -13.566 0.897 10.683 1.00 97.19 203 LEU A CA 1
ATOM 1456 C C . LEU A 1 203 ? -13.773 -0.534 10.228 1.00 97.19 203 LEU A C 1
ATOM 1458 O O . LEU A 1 203 ? -14.677 -1.207 10.720 1.00 97.19 203 LEU A O 1
ATOM 1462 N N . LEU A 1 204 ? -12.920 -0.992 9.321 1.00 98.12 204 LEU A N 1
ATOM 1463 C CA . LEU A 1 204 ? -12.714 -2.404 9.054 1.00 98.12 204 LEU A CA 1
ATOM 1464 C C . LEU A 1 204 ? -11.672 -2.920 10.046 1.00 98.12 204 LEU A C 1
ATOM 1466 O O . LEU A 1 204 ? -10.592 -2.346 10.148 1.00 98.12 204 LEU A O 1
ATOM 1470 N N . ALA A 1 205 ? -11.979 -3.999 10.757 1.00 98.19 205 ALA A N 1
ATOM 1471 C CA . ALA A 1 205 ? -11.016 -4.688 11.609 1.00 98.19 205 ALA A CA 1
ATOM 1472 C C . ALA A 1 205 ? -10.981 -6.175 11.266 1.00 98.19 205 ALA A C 1
ATOM 1474 O O . ALA A 1 205 ? -12.030 -6.831 11.238 1.00 98.19 205 ALA A O 1
ATOM 1475 N N . THR A 1 206 ? -9.792 -6.727 11.029 1.00 98.44 206 THR A N 1
ATOM 1476 C CA . THR A 1 206 ? -9.639 -8.176 10.875 1.00 98.44 206 THR A CA 1
ATOM 1477 C C . THR A 1 206 ? -9.633 -8.863 12.239 1.00 98.44 206 THR A C 1
ATOM 1479 O O . THR A 1 206 ? -9.158 -8.319 13.235 1.00 98.44 206 THR A O 1
ATOM 1482 N N . LEU A 1 207 ? -10.193 -10.072 12.303 1.00 98.44 207 LEU A N 1
ATOM 1483 C CA . LEU A 1 207 ? -10.251 -10.919 13.494 1.00 98.44 207 LEU A CA 1
ATOM 1484 C C . LEU A 1 207 ? -9.572 -12.264 13.178 1.00 98.44 207 LEU A C 1
ATOM 1486 O O . LEU A 1 207 ? -10.270 -13.225 12.826 1.00 98.44 207 LEU A O 1
ATOM 1490 N N . PRO A 1 208 ? -8.230 -12.357 13.286 1.00 98.06 208 PRO A N 1
ATOM 1491 C CA . PRO A 1 208 ? -7.458 -13.522 12.851 1.00 98.06 208 PRO A CA 1
ATOM 1492 C C . PRO A 1 208 ? -7.951 -14.843 13.449 1.00 98.06 208 PRO A C 1
ATOM 1494 O O . PRO A 1 208 ? -8.229 -15.786 12.715 1.00 98.06 208 PRO A O 1
ATOM 1497 N N . ASP A 1 209 ? -8.169 -14.889 14.766 1.00 97.19 209 ASP A N 1
ATOM 1498 C CA . ASP A 1 209 ? -8.606 -16.102 15.480 1.00 97.19 209 ASP A CA 1
ATOM 1499 C C . ASP A 1 209 ? -10.051 -16.522 15.165 1.00 97.19 209 ASP A C 1
ATOM 1501 O O . ASP A 1 209 ? -10.510 -17.594 15.568 1.00 97.19 209 ASP A O 1
ATOM 1505 N N . ARG A 1 210 ? -10.803 -15.660 14.476 1.00 97.94 210 ARG A N 1
ATOM 1506 C CA . ARG A 1 210 ? -12.185 -15.912 14.062 1.00 97.94 210 ARG A CA 1
ATOM 1507 C C . ARG A 1 210 ? -12.319 -16.143 12.561 1.00 97.94 210 ARG A C 1
ATOM 1509 O O . ARG A 1 210 ? -13.417 -16.496 12.141 1.00 97.94 210 ARG A O 1
ATOM 1516 N N . GLY A 1 211 ? -11.257 -15.933 11.780 1.00 98.19 211 GLY A N 1
ATOM 1517 C CA . GLY A 1 211 ? -11.316 -15.992 10.321 1.00 98.19 211 GLY A CA 1
ATOM 1518 C C . GLY A 1 211 ? -12.362 -15.039 9.746 1.00 98.19 211 GLY A C 1
ATOM 1519 O O . GLY A 1 211 ? -13.173 -15.447 8.922 1.00 98.19 211 GLY A O 1
ATOM 1520 N N . ALA A 1 212 ? -12.432 -13.807 10.254 1.00 98.44 212 ALA A N 1
ATOM 1521 C CA . ALA A 1 212 ? -13.500 -12.867 9.921 1.00 98.44 212 ALA A CA 1
ATOM 1522 C C . ALA A 1 212 ? -12.997 -11.423 9.855 1.00 98.44 212 ALA A C 1
ATOM 1524 O O . ALA A 1 212 ? -11.936 -11.099 10.387 1.00 98.44 212 ALA A O 1
ATOM 1525 N N . VAL A 1 213 ? -13.811 -10.549 9.272 1.00 98.44 213 VAL A N 1
ATOM 1526 C CA . VAL A 1 213 ? -13.685 -9.094 9.393 1.00 98.44 213 VAL A CA 1
ATOM 1527 C C . VAL A 1 213 ? -14.950 -8.505 10.006 1.00 98.44 213 VAL A C 1
ATOM 1529 O O . VAL A 1 213 ? -16.043 -9.069 9.887 1.00 98.44 213 VAL A O 1
ATOM 1532 N N . VAL A 1 214 ? -14.813 -7.365 10.675 1.00 98.31 214 VAL A N 1
ATOM 1533 C CA . VAL A 1 214 ? -15.940 -6.601 11.216 1.00 98.31 214 VAL A CA 1
ATOM 1534 C C . VAL A 1 214 ? -15.910 -5.165 10.733 1.00 98.31 214 VAL A C 1
ATOM 1536 O O . VAL A 1 214 ? -14.838 -4.611 10.506 1.00 98.31 214 VAL A O 1
ATOM 1539 N N . VAL A 1 215 ? -17.096 -4.573 10.607 1.00 98.06 215 VAL A N 1
ATOM 1540 C CA . VAL A 1 215 ? -17.283 -3.147 10.335 1.00 98.06 215 VAL A CA 1
ATOM 1541 C C . VAL A 1 215 ? -17.893 -2.494 11.566 1.00 98.06 215 VAL A C 1
ATOM 1543 O O . VAL A 1 215 ? -18.901 -2.977 12.095 1.00 98.06 215 VAL A O 1
ATOM 1546 N N . ILE A 1 216 ? -17.264 -1.421 12.032 1.00 97.25 216 ILE A N 1
ATOM 1547 C CA . ILE A 1 216 ? -17.672 -0.637 13.201 1.00 97.25 216 ILE A CA 1
ATOM 1548 C C . ILE A 1 216 ? -17.840 0.816 12.772 1.00 97.25 216 ILE A C 1
ATOM 1550 O O . ILE A 1 216 ? -17.080 1.327 11.951 1.00 97.25 216 ILE A O 1
ATOM 1554 N N . ASP A 1 217 ? -18.817 1.502 13.346 1.00 94.75 217 ASP A N 1
ATOM 1555 C CA . ASP A 1 217 ? -18.970 2.932 13.135 1.00 94.75 217 ASP A CA 1
ATOM 1556 C C . ASP A 1 217 ? -17.881 3.724 13.878 1.00 94.75 217 ASP A C 1
ATOM 1558 O O . ASP A 1 217 ? -17.799 3.684 15.109 1.00 94.75 217 ASP A O 1
ATOM 1562 N N . ALA A 1 218 ? -17.032 4.442 13.134 1.00 94.25 218 ALA A N 1
ATOM 1563 C CA . ALA A 1 218 ? -15.898 5.165 13.711 1.00 94.25 218 ALA A CA 1
ATOM 1564 C C . ALA A 1 218 ? -16.363 6.299 14.640 1.00 94.25 218 ALA A C 1
ATOM 1566 O O . ALA A 1 218 ? -15.756 6.553 15.684 1.00 94.25 218 ALA A O 1
ATOM 1567 N N . GLN A 1 219 ? -17.472 6.952 14.277 1.00 91.44 219 GLN A N 1
ATOM 1568 C CA . GLN A 1 219 ? -18.042 8.037 15.060 1.00 91.44 219 GLN A CA 1
ATOM 1569 C C . GLN A 1 219 ? -18.630 7.528 16.381 1.00 91.44 219 GLN A C 1
ATOM 1571 O O . GLN A 1 219 ? -18.372 8.111 17.432 1.00 91.44 219 GLN A O 1
ATOM 1576 N N . GLU A 1 220 ? -19.357 6.412 16.348 1.00 91.94 220 GLU A N 1
ATOM 1577 C CA . GLU A 1 220 ? -19.935 5.797 17.542 1.00 91.94 220 GLU A CA 1
ATOM 1578 C C . GLU A 1 220 ? -18.863 5.339 18.533 1.00 91.94 220 GLU A C 1
ATOM 1580 O O . GLU A 1 220 ? -19.081 5.431 19.738 1.00 91.94 220 GLU A O 1
ATOM 1585 N N . LEU A 1 221 ? -17.697 4.887 18.055 1.00 93.38 221 LEU A N 1
ATOM 1586 C CA . LEU A 1 221 ? -16.553 4.585 18.917 1.00 93.38 221 LEU A CA 1
ATOM 1587 C C . LEU A 1 221 ? -16.000 5.848 19.598 1.00 93.38 221 LEU A C 1
ATOM 1589 O O . LEU A 1 221 ? -15.743 5.819 20.800 1.00 93.38 221 LEU A O 1
ATOM 1593 N N . LEU A 1 222 ? -15.862 6.958 18.866 1.00 91.88 222 LEU A N 1
ATOM 1594 C CA . LEU A 1 222 ? -15.435 8.251 19.423 1.00 91.88 222 LEU A CA 1
ATOM 1595 C C . LEU A 1 222 ? -16.447 8.854 20.408 1.00 91.88 222 LEU A C 1
ATOM 1597 O O . LEU A 1 222 ? -16.063 9.620 21.288 1.00 91.88 222 LEU A O 1
ATOM 1601 N N . ASP A 1 223 ? -17.729 8.522 20.265 1.00 90.44 223 ASP A N 1
ATOM 1602 C CA . ASP A 1 223 ? -18.808 8.946 21.165 1.00 90.44 223 ASP A CA 1
ATOM 1603 C C . ASP A 1 223 ? -18.848 8.192 22.497 1.00 90.44 223 ASP A C 1
ATOM 1605 O O . ASP A 1 223 ? -19.615 8.554 23.394 1.00 90.44 223 ASP A O 1
ATOM 1609 N N . ARG A 1 224 ? -18.052 7.131 22.649 1.00 90.94 224 ARG A N 1
ATOM 1610 C CA . ARG A 1 224 ? -18.036 6.352 23.887 1.00 90.94 224 ARG A CA 1
ATOM 1611 C C . ARG A 1 224 ? -17.399 7.149 25.017 1.00 90.94 224 ARG A C 1
ATOM 1613 O O . ARG A 1 224 ? -16.441 7.891 24.820 1.00 90.94 224 ARG A O 1
ATOM 1620 N N . GLU A 1 225 ? -17.905 6.934 26.228 1.00 90.38 225 GLU A N 1
ATOM 1621 C CA . GLU A 1 225 ? -17.320 7.527 27.428 1.00 90.38 225 GLU A CA 1
ATOM 1622 C C . GLU A 1 225 ? -15.849 7.085 27.560 1.00 90.38 225 GLU A C 1
ATOM 1624 O O . GLU A 1 225 ? -15.578 5.873 27.508 1.00 90.38 225 GLU A O 1
ATOM 1629 N N . PRO A 1 226 ? -14.899 8.029 27.707 1.00 90.62 226 PRO A N 1
ATOM 1630 C CA . PRO A 1 226 ? -13.498 7.702 27.933 1.00 90.62 226 PRO A CA 1
ATOM 1631 C C . PRO A 1 226 ? -13.310 6.732 29.104 1.00 90.62 226 PRO A C 1
ATOM 1633 O O . PRO A 1 226 ? -13.943 6.865 30.151 1.00 90.62 226 PRO A O 1
ATOM 1636 N N . GLY A 1 227 ? -12.476 5.712 28.904 1.00 88.12 227 GLY A N 1
ATOM 1637 C CA . GLY A 1 227 ? -12.236 4.653 29.886 1.00 88.12 227 GLY A CA 1
ATOM 1638 C C . GLY A 1 227 ? -13.320 3.574 29.965 1.00 88.12 227 GLY A C 1
ATOM 1639 O O . GLY A 1 227 ? -13.124 2.578 30.668 1.00 88.12 227 GLY A O 1
ATOM 1640 N N . SER A 1 228 ? -14.427 3.703 29.224 1.00 91.19 228 SER A N 1
ATOM 1641 C CA . SER A 1 228 ? -15.351 2.583 29.011 1.00 91.19 228 SER A CA 1
ATOM 1642 C C . SER A 1 228 ? -14.712 1.503 28.130 1.00 91.19 228 SER A C 1
ATOM 1644 O O . SER A 1 228 ? -13.864 1.781 27.285 1.00 91.19 228 SER A O 1
ATOM 1646 N N . PHE A 1 229 ? -15.123 0.248 28.325 1.00 95.06 229 PHE A N 1
ATOM 1647 C CA . PHE A 1 229 ? -14.625 -0.891 27.544 1.00 95.06 229 PHE A CA 1
ATOM 1648 C C . PHE A 1 229 ? -15.732 -1.922 27.271 1.00 95.06 229 PHE A C 1
ATOM 1650 O O . PHE A 1 229 ? -15.534 -3.140 27.342 1.00 95.06 229 PHE A O 1
ATOM 1657 N N . ASP A 1 230 ? -16.944 -1.429 27.003 1.00 96.50 230 ASP A N 1
ATOM 1658 C CA . ASP A 1 230 ? -18.067 -2.289 26.625 1.00 96.50 230 ASP A CA 1
ATOM 1659 C C . ASP A 1 230 ? -17.840 -2.891 25.228 1.00 96.50 230 ASP A C 1
ATOM 1661 O O . ASP A 1 230 ? -16.989 -2.407 24.475 1.00 96.50 230 ASP A O 1
ATOM 1665 N N . PRO A 1 231 ? -18.579 -3.951 24.848 1.00 97.94 231 PRO A N 1
ATOM 1666 C CA . PRO A 1 231 ? -18.480 -4.525 23.510 1.00 97.94 231 PRO A CA 1
ATOM 1667 C C . PRO A 1 231 ? -18.618 -3.475 22.403 1.00 97.94 231 PRO A C 1
ATOM 1669 O O . PRO A 1 231 ? -19.487 -2.603 22.474 1.00 97.94 231 PRO A O 1
ATOM 1672 N N . CYS A 1 232 ? -17.783 -3.585 21.369 1.00 97.31 232 CYS A N 1
ATOM 1673 C CA . CYS A 1 232 ? -17.864 -2.719 20.200 1.00 97.31 232 CYS A CA 1
ATOM 1674 C C . CYS A 1 232 ? -19.234 -2.835 19.511 1.00 97.31 232 CYS A C 1
ATOM 1676 O O . CYS A 1 232 ? -19.762 -3.949 19.388 1.00 97.31 232 CYS A O 1
ATOM 1678 N N . PRO A 1 233 ? -19.794 -1.718 19.013 1.00 94.00 233 PRO A N 1
ATOM 1679 C CA . PRO A 1 233 ? -21.011 -1.721 18.211 1.00 94.00 233 PRO A CA 1
ATOM 1680 C C . PRO A 1 233 ? -20.692 -2.235 16.800 1.00 94.00 233 PRO A C 1
ATOM 1682 O O . PRO A 1 233 ? -20.510 -1.471 15.857 1.00 94.00 233 PRO A O 1
ATOM 1685 N N . ILE A 1 234 ? -20.561 -3.555 16.668 1.00 97.25 234 ILE A N 1
ATOM 1686 C CA . ILE A 1 234 ? -20.302 -4.206 15.382 1.00 97.25 234 ILE A CA 1
ATOM 1687 C C . ILE A 1 234 ? -21.547 -4.060 14.503 1.00 97.25 234 ILE A C 1
ATOM 1689 O O . ILE A 1 234 ? -22.589 -4.651 14.783 1.00 97.25 234 ILE A O 1
ATOM 1693 N N . GLU A 1 235 ? -21.422 -3.300 13.420 1.00 96.88 235 GLU A N 1
ATOM 1694 C CA . GLU A 1 235 ? -22.494 -3.081 12.450 1.00 96.88 235 GLU A CA 1
ATOM 1695 C C . GLU A 1 235 ? -22.590 -4.230 11.444 1.00 96.88 235 GLU A C 1
ATOM 1697 O O . GLU A 1 235 ? -23.692 -4.628 11.042 1.00 96.88 235 GLU A O 1
ATOM 1702 N N . ARG A 1 236 ? -21.436 -4.780 11.043 1.00 97.44 236 ARG A N 1
ATOM 1703 C CA . ARG A 1 236 ? -21.335 -5.963 10.180 1.00 97.44 236 ARG A CA 1
ATOM 1704 C C . ARG A 1 236 ? -20.253 -6.911 10.662 1.00 97.44 236 ARG A C 1
ATOM 1706 O O . ARG A 1 236 ? -19.181 -6.493 11.081 1.00 97.44 236 ARG A O 1
ATOM 1713 N N . TYR A 1 237 ? -20.554 -8.198 10.561 1.00 97.69 237 TYR A N 1
ATOM 1714 C CA . TYR A 1 237 ? -19.636 -9.296 10.825 1.00 97.69 237 TYR A CA 1
ATOM 1715 C C . TYR A 1 237 ? -19.621 -10.189 9.588 1.00 97.69 237 TYR A C 1
ATOM 1717 O O . TYR A 1 237 ? -20.659 -10.751 9.232 1.00 97.69 237 TYR A O 1
ATOM 1725 N N . LEU A 1 238 ? -18.467 -10.306 8.938 1.00 97.94 238 LEU A N 1
ATOM 1726 C CA . LEU A 1 238 ? -18.291 -11.085 7.718 1.00 97.94 238 LEU A CA 1
ATOM 1727 C C . LEU A 1 238 ? -17.254 -12.192 7.973 1.00 97.94 238 LEU A C 1
ATOM 1729 O O . LEU A 1 238 ? -16.062 -11.894 8.061 1.00 97.94 238 LEU A O 1
ATOM 1733 N N . PRO A 1 239 ? -17.676 -13.461 8.127 1.00 98.19 239 PRO A N 1
ATOM 1734 C CA . PRO A 1 239 ? -16.743 -14.580 8.138 1.00 98.19 239 PRO A CA 1
ATOM 1735 C C . PRO A 1 239 ? -16.144 -14.750 6.739 1.00 98.19 239 PRO A C 1
ATOM 1737 O O . PRO A 1 239 ? -16.878 -14.736 5.754 1.00 98.19 239 PRO A O 1
ATOM 1740 N N . LEU A 1 240 ? -14.828 -14.919 6.671 1.00 98.12 240 LEU A N 1
ATOM 1741 C CA . LEU A 1 240 ? -14.092 -15.063 5.422 1.00 98.12 240 LEU A CA 1
ATOM 1742 C C . LEU A 1 240 ? -14.121 -16.516 4.946 1.00 98.12 240 LEU A C 1
ATOM 1744 O O . LEU A 1 240 ? -13.900 -17.454 5.721 1.00 98.12 240 LEU A O 1
ATOM 1748 N N . ALA A 1 241 ? -14.401 -16.708 3.662 1.00 95.94 241 ALA A N 1
ATOM 1749 C CA . ALA A 1 241 ? -14.477 -18.015 3.039 1.00 95.94 241 ALA A CA 1
ATOM 1750 C C . ALA A 1 241 ? -13.154 -18.384 2.359 1.00 95.94 241 ALA A C 1
ATOM 1752 O O . ALA A 1 241 ? -12.558 -17.606 1.622 1.00 95.94 241 ALA A O 1
ATOM 1753 N N . VAL A 1 242 ? -12.717 -19.632 2.536 1.00 94.81 242 VAL A N 1
ATOM 1754 C CA . VAL A 1 242 ? -11.625 -20.198 1.733 1.00 94.81 242 VAL A CA 1
ATOM 1755 C C . VAL A 1 242 ? -12.230 -21.008 0.588 1.00 94.81 242 VAL A C 1
ATOM 1757 O O . VAL A 1 242 ? -12.296 -22.238 0.643 1.00 94.81 242 VAL A O 1
ATOM 1760 N N . ASP A 1 243 ? -12.735 -20.304 -0.429 1.00 85.94 243 ASP A N 1
ATOM 1761 C CA . ASP A 1 243 ? -13.326 -20.919 -1.623 1.00 85.94 243 ASP A CA 1
ATOM 1762 C C . ASP A 1 243 ? -12.265 -21.144 -2.710 1.00 85.94 243 ASP A C 1
ATOM 1764 O O . ASP A 1 243 ? -11.935 -20.258 -3.505 1.00 85.94 243 ASP A O 1
ATOM 1768 N N . LEU A 1 244 ? -11.689 -22.350 -2.720 1.00 90.00 244 LEU A N 1
ATOM 1769 C CA . LEU A 1 244 ? -10.717 -22.756 -3.733 1.00 90.00 244 LEU A CA 1
ATOM 1770 C C . LEU A 1 244 ? -11.440 -23.360 -4.944 1.00 90.00 244 LEU A C 1
ATOM 1772 O O . LEU A 1 244 ? -12.223 -24.303 -4.784 1.00 90.00 244 LEU A O 1
ATOM 1776 N N . PRO A 1 245 ? -11.158 -22.890 -6.173 1.00 87.69 245 PRO A N 1
ATOM 1777 C CA . PRO A 1 245 ? -11.811 -23.424 -7.357 1.00 87.69 245 PRO A CA 1
ATOM 1778 C C . PRO A 1 245 ? -11.442 -24.898 -7.563 1.00 87.69 245 PRO A C 1
ATOM 1780 O O . PRO A 1 245 ? -10.277 -25.283 -7.512 1.00 87.69 245 PRO A O 1
ATOM 1783 N N . ALA A 1 246 ? -12.446 -25.726 -7.859 1.00 84.25 246 ALA A N 1
ATOM 1784 C CA . ALA A 1 246 ? -12.254 -27.158 -8.111 1.00 84.25 246 ALA A CA 1
ATOM 1785 C C . ALA A 1 246 ? -11.522 -27.464 -9.433 1.00 84.25 246 ALA A C 1
ATOM 1787 O O . ALA A 1 246 ? -11.074 -28.590 -9.650 1.00 84.25 246 ALA A O 1
ATOM 1788 N N . VAL A 1 247 ? -11.448 -26.483 -10.335 1.00 85.38 247 VAL A N 1
ATOM 1789 C CA . VAL A 1 247 ? -10.784 -26.575 -11.638 1.00 85.38 247 VAL A CA 1
ATOM 1790 C C . VAL A 1 247 ? -9.676 -25.525 -11.676 1.00 85.38 247 VAL A C 1
ATOM 1792 O O . VAL A 1 247 ? -9.908 -24.412 -11.194 1.00 85.38 247 VAL A O 1
ATOM 1795 N N . PRO A 1 248 ? -8.503 -25.834 -12.258 1.00 86.25 248 PRO A N 1
ATOM 1796 C CA . PRO A 1 248 ? -7.439 -24.852 -12.384 1.00 86.25 248 PRO A CA 1
ATOM 1797 C C . PRO A 1 248 ? -7.907 -23.598 -13.130 1.00 86.25 248 PRO A C 1
ATOM 1799 O O . PRO A 1 248 ? -8.622 -23.686 -14.133 1.00 86.25 248 PRO A O 1
ATOM 1802 N N . VAL A 1 249 ? -7.513 -22.430 -12.631 1.00 87.50 249 VAL A N 1
ATOM 1803 C CA . VAL A 1 249 ? -7.875 -21.137 -13.218 1.00 87.50 249 VAL A CA 1
ATOM 1804 C C . VAL A 1 249 ? -6.861 -20.724 -14.282 1.00 87.50 249 VAL A C 1
ATOM 1806 O O . VAL A 1 249 ? -5.684 -21.056 -14.154 1.00 87.50 249 VAL A O 1
ATOM 1809 N N . PRO A 1 250 ? -7.267 -19.994 -15.334 1.00 86.81 250 PRO A N 1
ATOM 1810 C CA . PRO A 1 250 ? -6.328 -19.516 -16.343 1.00 86.81 250 PRO A CA 1
ATOM 1811 C C . PRO A 1 250 ? -5.195 -18.696 -15.713 1.00 86.81 250 PRO A C 1
ATOM 1813 O O . PRO A 1 250 ? -5.467 -17.816 -14.899 1.00 86.81 250 PRO A O 1
ATOM 1816 N N . GLN A 1 251 ? -3.957 -18.978 -16.121 1.00 89.06 251 GLN A N 1
ATOM 1817 C CA . GLN A 1 251 ? -2.777 -18.172 -15.813 1.00 89.06 251 GLN A CA 1
ATOM 1818 C C . GLN A 1 251 ? -2.084 -17.811 -17.127 1.00 89.06 251 GLN A C 1
ATOM 1820 O O . GLN A 1 251 ? -1.779 -18.684 -17.945 1.00 89.06 251 GLN A O 1
ATOM 1825 N N . SER A 1 252 ? -1.832 -16.526 -17.338 1.00 88.75 252 SER A N 1
ATOM 1826 C CA . SER A 1 252 ? -1.153 -16.024 -18.523 1.00 88.75 252 SER A CA 1
ATOM 1827 C C . SER A 1 252 ? 0.340 -16.317 -18.423 1.00 88.75 252 SER A C 1
ATOM 1829 O O . SER A 1 252 ? 1.034 -15.801 -17.551 1.00 88.75 252 SER A O 1
ATOM 1831 N N . VAL A 1 253 ? 0.854 -17.131 -19.347 1.00 88.00 253 VAL A N 1
ATOM 1832 C CA . VAL A 1 253 ? 2.284 -17.461 -19.426 1.00 88.00 253 VAL A CA 1
ATOM 1833 C C . VAL A 1 253 ? 2.898 -16.827 -20.680 1.00 88.00 253 VAL A C 1
ATOM 1835 O O . VAL A 1 253 ? 2.405 -17.106 -21.783 1.00 88.00 253 VAL A O 1
ATOM 1838 N N . PRO A 1 254 ? 3.967 -16.014 -20.544 1.00 87.69 254 PRO A N 1
ATOM 1839 C CA . PRO A 1 254 ? 4.702 -15.439 -21.669 1.00 87.69 254 PRO A CA 1
ATOM 1840 C C . PRO A 1 254 ? 5.216 -16.496 -22.655 1.00 87.69 254 PRO A C 1
ATOM 1842 O O . PRO A 1 254 ? 5.670 -17.566 -22.247 1.00 87.69 254 PRO A O 1
ATOM 1845 N N . ASP A 1 255 ? 5.210 -16.172 -23.952 1.00 83.88 255 ASP A N 1
ATOM 1846 C CA . ASP A 1 255 ? 5.583 -17.098 -25.038 1.00 83.88 255 ASP A CA 1
ATOM 1847 C C . ASP A 1 255 ? 6.983 -17.705 -24.869 1.00 83.88 255 ASP A C 1
ATOM 1849 O O . ASP A 1 255 ? 7.207 -18.873 -25.167 1.00 83.88 255 ASP A O 1
ATOM 1853 N N . GLU A 1 256 ? 7.925 -16.933 -24.336 1.00 80.94 256 GLU A N 1
ATOM 1854 C CA . GLU A 1 256 ? 9.307 -17.350 -24.068 1.00 80.94 256 GLU A CA 1
ATOM 1855 C C . GLU A 1 256 ? 9.453 -18.490 -23.042 1.00 80.94 256 GLU A C 1
ATOM 1857 O O . GLU A 1 256 ? 10.490 -19.160 -23.028 1.00 80.94 256 GLU A O 1
ATOM 1862 N N . LEU A 1 257 ? 8.444 -18.689 -22.185 1.00 82.69 257 LEU A N 1
ATOM 1863 C CA . LEU A 1 257 ? 8.388 -19.765 -21.194 1.00 82.69 257 LEU A CA 1
ATOM 1864 C C . LEU A 1 257 ? 7.548 -20.948 -21.685 1.00 82.69 257 LEU A C 1
ATOM 1866 O O . LEU A 1 257 ? 7.548 -22.006 -21.053 1.00 82.69 257 LEU A O 1
ATOM 1870 N N . ARG A 1 258 ? 6.845 -20.807 -22.816 1.00 81.25 258 ARG A N 1
ATOM 1871 C CA . ARG A 1 258 ? 6.100 -21.912 -23.420 1.00 81.25 258 ARG A CA 1
ATOM 1872 C C . ARG A 1 258 ? 7.081 -22.872 -24.081 1.00 81.25 258 ARG A C 1
ATOM 1874 O O . ARG A 1 258 ? 7.914 -22.481 -24.896 1.00 81.25 258 ARG A O 1
ATOM 1881 N N . VAL A 1 259 ? 6.969 -24.153 -23.743 1.00 70.62 259 VAL A N 1
ATOM 1882 C CA . VAL A 1 259 ? 7.795 -25.208 -24.338 1.00 70.62 259 VAL A CA 1
ATOM 1883 C C . VAL A 1 259 ? 7.046 -25.799 -25.537 1.00 70.62 259 VAL A C 1
ATOM 1885 O O . VAL A 1 259 ? 5.985 -26.395 -25.341 1.00 70.62 259 VAL A O 1
ATOM 1888 N N . PRO A 1 260 ? 7.560 -25.672 -26.777 1.00 68.88 260 PRO A N 1
ATOM 1889 C CA . PRO A 1 260 ? 6.899 -26.228 -27.955 1.00 68.88 260 PRO A CA 1
ATOM 1890 C C . PRO A 1 260 ? 6.691 -27.742 -27.826 1.00 68.88 260 PRO A C 1
ATOM 1892 O O . PRO A 1 260 ? 7.637 -28.484 -27.567 1.00 68.88 260 PRO A O 1
ATOM 1895 N N . GLY A 1 261 ? 5.457 -28.206 -28.031 1.00 65.25 261 GLY A N 1
ATOM 1896 C CA . GLY A 1 261 ? 5.094 -29.625 -27.936 1.00 65.25 261 GLY A CA 1
ATOM 1897 C C . GLY A 1 261 ? 4.674 -30.093 -26.538 1.00 65.25 261 GLY A C 1
ATOM 1898 O O . GLY A 1 261 ? 4.118 -31.184 -26.421 1.00 65.25 261 GLY A O 1
ATOM 1899 N N . CYS A 1 262 ? 4.858 -29.270 -25.504 1.00 60.22 262 CYS A N 1
ATOM 1900 C CA . CYS A 1 262 ? 4.107 -29.402 -24.259 1.00 60.22 262 CYS A CA 1
ATOM 1901 C C . CYS A 1 262 ? 2.738 -28.730 -24.454 1.00 60.22 262 CYS A C 1
ATOM 1903 O O . CYS A 1 262 ? 2.645 -27.722 -25.155 1.00 60.22 262 CYS A O 1
ATOM 1905 N N . GLY A 1 263 ? 1.669 -29.299 -23.881 1.00 57.53 263 GLY A N 1
ATOM 1906 C CA . GLY A 1 263 ? 0.359 -28.634 -23.870 1.00 57.53 263 GLY A CA 1
ATOM 1907 C C . GLY A 1 263 ? 0.465 -27.240 -23.247 1.00 57.53 263 GLY A C 1
ATOM 1908 O O . GLY A 1 263 ? 1.425 -26.976 -22.518 1.00 57.53 263 GLY A O 1
ATOM 1909 N N . GLU A 1 264 ? -0.492 -26.351 -23.539 1.00 57.44 264 GLU A N 1
ATOM 1910 C CA . GLU A 1 264 ? -0.557 -25.062 -22.839 1.00 57.44 264 GLU A CA 1
ATOM 1911 C C . GLU A 1 264 ? -0.429 -25.306 -21.332 1.00 57.44 264 GLU A C 1
ATOM 1913 O O . GLU A 1 264 ? -1.005 -26.293 -20.854 1.00 57.44 264 GLU A O 1
ATOM 1918 N N . PRO A 1 265 ? 0.353 -24.485 -20.599 1.00 58.00 265 PRO A N 1
ATOM 1919 C CA . PRO A 1 265 ? 0.448 -24.608 -19.154 1.00 58.00 265 PRO A CA 1
ATOM 1920 C C . PRO A 1 265 ? -0.973 -24.713 -18.614 1.00 58.00 265 PRO A C 1
ATOM 1922 O O . PRO A 1 265 ? -1.780 -23.801 -18.805 1.00 58.00 265 PRO A O 1
ATOM 1925 N N . GLY A 1 266 ? -1.305 -25.877 -18.047 1.00 58.44 266 GLY A N 1
ATOM 1926 C CA . GLY A 1 266 ? -2.584 -26.054 -17.380 1.00 58.44 266 GLY A CA 1
ATOM 1927 C C . GLY A 1 266 ? -2.718 -24.917 -16.381 1.00 58.44 266 GLY A C 1
ATOM 1928 O O . GLY A 1 266 ? -1.717 -24.531 -15.778 1.00 58.44 266 GLY A O 1
ATOM 1929 N N . GLY A 1 267 ? -3.912 -24.336 -16.280 1.00 71.81 267 GLY A N 1
ATOM 1930 C CA . GLY A 1 267 ? -4.167 -23.225 -15.372 1.00 71.81 267 GLY A CA 1
ATOM 1931 C C . GLY A 1 267 ? -3.570 -23.448 -13.977 1.00 71.81 267 GLY A C 1
ATOM 1932 O O . GLY A 1 267 ? -3.322 -24.585 -13.568 1.00 71.81 267 GLY A O 1
ATOM 1933 N N . ALA A 1 268 ? -3.333 -22.380 -13.225 1.00 81.19 268 ALA A N 1
ATOM 1934 C CA . ALA A 1 268 ? -2.836 -22.546 -11.870 1.00 81.19 268 ALA A CA 1
ATOM 1935 C C . ALA A 1 268 ? -3.962 -23.057 -10.961 1.00 81.19 268 ALA A C 1
ATOM 1937 O O . ALA A 1 268 ? -5.123 -22.659 -11.078 1.00 81.19 268 ALA A O 1
ATOM 1938 N N . SER A 1 269 ? -3.620 -23.942 -10.034 1.00 82.50 269 SER A N 1
ATOM 1939 C CA . SER A 1 269 ? -4.514 -24.362 -8.961 1.00 82.50 269 SER A CA 1
ATOM 1940 C C . SER A 1 269 ? -3.854 -24.030 -7.639 1.00 82.50 269 SER A C 1
ATOM 1942 O O . SER A 1 269 ? -2.651 -24.227 -7.481 1.00 82.50 269 SER A O 1
ATOM 1944 N N . ALA A 1 270 ? -4.645 -23.563 -6.678 1.00 83.69 270 ALA A N 1
ATOM 1945 C CA . ALA A 1 270 ? -4.203 -23.574 -5.294 1.00 83.69 270 ALA A CA 1
ATOM 1946 C C . ALA A 1 270 ? -3.990 -25.028 -4.842 1.00 83.69 270 ALA A C 1
ATOM 1948 O O . ALA A 1 270 ? -4.669 -25.945 -5.326 1.00 83.69 270 ALA A O 1
ATOM 1949 N N . ALA A 1 271 ? -3.056 -25.231 -3.912 1.00 86.06 271 ALA A N 1
ATOM 1950 C CA . ALA A 1 271 ? -2.816 -26.541 -3.328 1.00 86.06 271 ALA A CA 1
ATOM 1951 C C . ALA A 1 271 ? -4.100 -27.062 -2.649 1.00 86.06 271 ALA A C 1
ATOM 1953 O O . ALA A 1 271 ? -4.747 -26.317 -1.906 1.00 86.06 271 ALA A O 1
ATOM 1954 N N . PRO A 1 272 ? -4.503 -28.322 -2.888 1.00 83.38 272 PRO A N 1
ATOM 1955 C CA . PRO A 1 272 ? -5.702 -28.870 -2.277 1.00 83.38 272 PRO A CA 1
ATOM 1956 C C . PRO A 1 272 ? -5.489 -29.081 -0.775 1.00 83.38 272 PRO A C 1
ATOM 1958 O O . PRO A 1 272 ? -4.480 -29.636 -0.339 1.00 83.38 272 PRO A O 1
ATOM 1961 N N . GLY A 1 273 ? -6.477 -28.708 0.035 1.00 86.81 273 GLY A N 1
ATOM 1962 C CA . GLY A 1 273 ? -6.387 -28.857 1.481 1.00 86.81 273 GLY A CA 1
ATOM 1963 C C . GLY A 1 273 ? -7.641 -28.400 2.210 1.00 86.81 273 GLY A C 1
ATOM 1964 O O . GLY A 1 273 ? -8.590 -27.900 1.610 1.00 86.81 273 GLY A O 1
ATOM 1965 N N . ARG A 1 274 ? -7.647 -28.608 3.529 1.00 90.88 274 ARG A N 1
ATOM 1966 C CA . ARG A 1 274 ? -8.607 -27.973 4.434 1.00 90.88 274 ARG A CA 1
ATOM 1967 C C . ARG A 1 274 ? -7.885 -26.837 5.126 1.00 90.88 274 ARG A C 1
ATOM 1969 O O . ARG A 1 274 ? -6.973 -27.093 5.908 1.00 90.88 274 ARG A O 1
ATOM 1976 N N . TYR A 1 275 ? -8.305 -25.624 4.825 1.00 95.06 275 TYR A N 1
ATOM 1977 C CA . TYR A 1 275 ? -7.727 -24.411 5.372 1.00 95.06 275 TYR A CA 1
ATOM 1978 C C . TYR A 1 275 ? -8.770 -23.696 6.222 1.00 95.06 275 TYR A C 1
ATOM 1980 O O . TYR A 1 275 ? -9.973 -23.828 5.983 1.00 95.06 275 TYR A O 1
ATOM 1988 N N . LEU A 1 276 ? -8.296 -22.977 7.229 1.00 95.75 276 LEU A N 1
ATOM 1989 C CA . LEU A 1 276 ? -9.096 -22.033 7.992 1.00 95.75 276 LEU A CA 1
ATOM 1990 C C . LEU A 1 276 ? -8.607 -20.642 7.619 1.00 95.75 276 LEU A C 1
ATOM 1992 O O . LEU A 1 276 ? -7.402 -20.455 7.464 1.00 95.75 276 LEU A O 1
ATOM 1996 N N . ALA A 1 277 ? -9.541 -19.709 7.458 1.00 97.62 277 ALA A N 1
ATOM 1997 C CA . ALA A 1 277 ? -9.173 -18.331 7.206 1.00 97.62 277 ALA A CA 1
ATOM 1998 C C . ALA A 1 277 ? -8.486 -17.756 8.451 1.00 97.62 277 ALA A C 1
ATOM 2000 O O . ALA A 1 277 ? -8.995 -17.902 9.568 1.00 97.62 277 ALA A O 1
ATOM 2001 N N . ARG A 1 278 ? -7.347 -17.102 8.253 1.00 98.06 278 ARG A N 1
ATOM 2002 C CA . ARG A 1 278 ? -6.616 -16.354 9.271 1.00 98.06 278 ARG A CA 1
ATOM 2003 C C . ARG A 1 278 ? -6.135 -15.039 8.654 1.00 98.06 278 ARG A C 1
ATOM 2005 O O . ARG A 1 278 ? -4.983 -14.964 8.212 1.00 98.06 278 ARG A O 1
ATOM 2012 N N . PRO A 1 279 ? -7.009 -14.016 8.611 1.00 98.12 279 PRO A N 1
ATOM 2013 C CA . PRO A 1 279 ? -6.685 -12.753 7.970 1.00 98.12 279 PRO A CA 1
ATOM 2014 C C . PRO A 1 279 ? -5.482 -12.074 8.630 1.00 98.12 279 PRO A C 1
ATOM 2016 O O . PRO A 1 279 ? -5.299 -12.167 9.846 1.00 98.12 279 PRO A O 1
ATOM 2019 N N . ALA A 1 280 ? -4.683 -11.386 7.821 1.00 96.12 280 ALA A N 1
ATOM 2020 C CA . ALA A 1 280 ? -3.537 -10.583 8.237 1.00 96.12 280 ALA A CA 1
ATOM 2021 C C . ALA A 1 280 ? -3.580 -9.214 7.541 1.00 96.12 280 ALA A C 1
ATOM 2023 O O . ALA A 1 280 ? -4.547 -8.492 7.775 1.00 96.12 280 ALA A O 1
ATOM 2024 N N . GLY A 1 281 ? -2.585 -8.933 6.686 1.00 95.75 281 GLY A N 1
ATOM 2025 C CA . GLY A 1 281 ? -2.451 -7.771 5.802 1.00 95.75 281 GLY A CA 1
ATOM 2026 C C . GLY A 1 281 ? -3.763 -7.255 5.211 1.00 95.75 281 GLY A C 1
ATOM 2027 O O . GLY A 1 281 ? -4.504 -8.069 4.656 1.00 95.75 281 GLY A O 1
ATOM 2028 N N . VAL A 1 282 ? -4.013 -5.944 5.209 1.00 97.50 282 VAL A N 1
ATOM 2029 C CA . VAL A 1 282 ? -5.150 -5.312 4.521 1.00 97.50 282 VAL A CA 1
ATOM 2030 C C . VAL A 1 282 ? -4.673 -4.196 3.594 1.00 97.50 282 VAL A C 1
ATOM 2032 O O . VAL A 1 282 ? -4.102 -3.201 4.012 1.00 97.50 282 VAL A O 1
ATOM 2035 N N . ALA A 1 283 ? -5.010 -4.305 2.311 1.00 96.88 283 ALA A N 1
ATOM 2036 C CA . ALA A 1 283 ? -4.822 -3.228 1.347 1.00 96.88 283 ALA A CA 1
ATOM 2037 C C . ALA A 1 283 ? -6.177 -2.652 0.949 1.00 96.88 283 ALA A C 1
ATOM 2039 O O . ALA A 1 283 ? -7.005 -3.360 0.369 1.00 96.88 283 ALA A O 1
ATOM 2040 N N . LEU A 1 284 ? -6.392 -1.369 1.232 1.00 95.00 284 LEU A N 1
ATOM 2041 C CA . LEU A 1 284 ? -7.572 -0.650 0.767 1.00 95.00 284 LEU A CA 1
ATOM 2042 C C . LEU A 1 284 ? -7.334 -0.034 -0.602 1.00 95.00 284 LEU A C 1
ATOM 2044 O O . LEU A 1 284 ? -6.343 0.655 -0.833 1.00 95.00 284 LEU A O 1
ATOM 2048 N N . LEU A 1 285 ? -8.297 -0.260 -1.481 1.00 92.88 285 LEU A N 1
ATOM 2049 C CA . LEU A 1 285 ? -8.449 0.429 -2.738 1.00 92.88 285 LEU A CA 1
ATOM 2050 C C . LEU A 1 285 ? -9.686 1.310 -2.656 1.00 92.88 285 LEU A C 1
ATOM 2052 O O . LEU A 1 285 ? -10.798 0.791 -2.682 1.00 92.88 285 LEU A O 1
ATOM 2056 N N . ASP A 1 286 ? -9.485 2.616 -2.548 1.00 87.25 286 ASP A N 1
ATOM 2057 C CA . ASP A 1 286 ? -10.562 3.599 -2.511 1.00 87.25 286 ASP A CA 1
ATOM 2058 C C . ASP A 1 286 ? -10.241 4.707 -3.515 1.00 87.25 286 ASP A C 1
ATOM 2060 O O . ASP A 1 286 ? -9.430 5.594 -3.254 1.00 87.25 286 ASP A O 1
ATOM 2064 N N . ASP A 1 287 ? -10.800 4.590 -4.718 1.00 84.06 287 ASP A N 1
ATOM 2065 C CA . ASP A 1 287 ? -10.549 5.516 -5.815 1.00 84.06 287 ASP A CA 1
ATOM 2066 C C . ASP A 1 287 ? -11.869 6.098 -6.315 1.00 84.06 287 ASP A C 1
ATOM 2068 O O . ASP A 1 287 ? -12.566 5.527 -7.158 1.00 84.06 287 ASP A O 1
ATOM 2072 N N . ALA A 1 288 ? -12.195 7.279 -5.793 1.00 76.06 288 ALA A N 1
ATOM 2073 C CA . ALA A 1 288 ? -13.403 8.010 -6.147 1.00 76.06 288 ALA A CA 1
ATOM 2074 C C . ALA A 1 288 ? -13.457 8.413 -7.633 1.00 76.06 288 ALA A C 1
ATOM 2076 O O . ALA A 1 288 ? -14.552 8.563 -8.177 1.00 76.06 288 ALA A O 1
ATOM 2077 N N . ALA A 1 289 ? -12.310 8.572 -8.308 1.00 78.38 289 ALA A N 1
ATOM 2078 C CA . ALA A 1 289 ? -12.271 8.967 -9.716 1.00 78.38 289 ALA A CA 1
ATOM 2079 C C . ALA A 1 289 ? -12.693 7.815 -10.639 1.00 78.38 289 ALA A C 1
ATOM 2081 O O . ALA A 1 289 ? -13.368 8.039 -11.647 1.00 78.38 289 ALA A O 1
ATOM 2082 N N . THR A 1 290 ? -12.326 6.581 -10.285 1.00 79.44 290 THR A N 1
ATOM 2083 C CA . THR A 1 290 ? -12.723 5.367 -11.020 1.00 79.44 290 THR A CA 1
ATOM 2084 C C . THR A 1 290 ? -13.989 4.711 -10.456 1.00 79.44 290 THR A C 1
ATOM 2086 O O . THR A 1 290 ? -14.645 3.936 -11.156 1.00 79.44 290 THR A O 1
ATOM 2089 N N . GLY A 1 291 ? -14.377 5.053 -9.224 1.00 82.62 291 GLY A N 1
ATOM 2090 C CA . GLY A 1 291 ? -15.472 4.425 -8.482 1.00 82.62 291 GLY A CA 1
ATOM 2091 C C . GLY A 1 291 ? -15.137 3.012 -7.992 1.00 82.62 291 GLY A C 1
ATOM 2092 O O . GLY A 1 291 ? -16.048 2.213 -7.745 1.00 82.62 291 GLY A O 1
ATOM 2093 N N . GLU A 1 292 ? -13.847 2.679 -7.917 1.00 86.81 292 GLU A N 1
ATOM 2094 C CA . GLU A 1 292 ? -13.345 1.398 -7.429 1.00 86.81 292 GLU A CA 1
ATOM 2095 C C . GLU A 1 292 ? -13.194 1.435 -5.905 1.00 86.81 292 GLU A C 1
ATOM 2097 O O . GLU A 1 292 ? -12.476 2.274 -5.365 1.00 86.81 292 GLU A O 1
ATOM 2102 N N . HIS A 1 293 ? -13.844 0.491 -5.221 1.00 91.88 293 HIS A N 1
ATOM 2103 C CA . HIS A 1 293 ? -13.823 0.381 -3.762 1.00 91.88 293 HIS A CA 1
ATOM 2104 C C . HIS A 1 293 ? -13.687 -1.092 -3.359 1.00 91.88 293 HIS A C 1
ATOM 2106 O O . HIS A 1 293 ? -14.673 -1.842 -3.377 1.00 91.88 293 HIS A O 1
ATOM 2112 N N . HIS A 1 294 ? -12.468 -1.513 -3.022 1.00 94.75 294 HIS A N 1
ATOM 2113 C CA . HIS A 1 294 ? -12.165 -2.879 -2.598 1.00 94.75 294 HIS A CA 1
ATOM 2114 C C . HIS A 1 294 ? -11.246 -2.905 -1.374 1.00 94.75 294 HIS A C 1
ATOM 2116 O O . HIS A 1 294 ? -10.422 -2.018 -1.177 1.00 94.75 294 HIS A O 1
ATOM 2122 N N . ALA A 1 295 ? -11.332 -3.967 -0.579 1.00 97.31 295 ALA A N 1
ATOM 2123 C CA . ALA A 1 295 ? -10.304 -4.328 0.391 1.00 97.31 295 ALA A CA 1
ATOM 2124 C C . ALA A 1 295 ? -9.741 -5.704 0.037 1.00 97.31 295 ALA A C 1
ATOM 2126 O O . ALA A 1 295 ? -10.496 -6.663 -0.129 1.00 97.31 295 ALA A O 1
ATOM 2127 N N . TYR A 1 296 ? -8.420 -5.810 -0.058 1.00 98.25 296 TYR A N 1
ATOM 2128 C CA . TYR A 1 296 ? -7.732 -7.086 -0.214 1.00 98.25 296 TYR A CA 1
ATOM 2129 C C . TYR A 1 296 ? -7.155 -7.512 1.129 1.00 98.25 296 TYR A C 1
ATOM 2131 O O . TYR A 1 296 ? -6.396 -6.758 1.730 1.00 98.25 296 TYR A O 1
ATOM 2139 N N . VAL A 1 297 ? -7.501 -8.713 1.590 1.00 98.56 297 VAL A N 1
ATOM 2140 C CA . VAL A 1 297 ? -7.067 -9.239 2.889 1.00 98.56 297 VAL A CA 1
ATOM 2141 C C . VAL A 1 297 ? -6.182 -10.462 2.674 1.00 98.56 297 VAL A C 1
ATOM 2143 O O . VAL A 1 297 ? -6.612 -11.465 2.102 1.00 98.56 297 VAL A O 1
ATOM 2146 N N . ALA A 1 298 ? -4.931 -10.370 3.114 1.00 98.25 298 ALA A N 1
ATOM 2147 C CA . ALA A 1 298 ? -3.980 -11.473 3.117 1.00 98.25 298 ALA A CA 1
ATOM 2148 C C . ALA A 1 298 ? -4.393 -12.561 4.123 1.00 98.25 298 ALA A C 1
ATOM 2150 O O . ALA A 1 298 ? -5.060 -12.266 5.115 1.00 98.25 298 ALA A O 1
ATOM 2151 N N . ASP A 1 299 ? -3.957 -13.803 3.902 1.00 98.31 299 ASP A N 1
ATOM 2152 C CA . ASP A 1 299 ? -4.260 -14.933 4.783 1.00 98.31 299 ASP A CA 1
ATOM 2153 C C . ASP A 1 299 ? -3.006 -15.756 5.124 1.00 98.31 299 ASP A C 1
ATOM 2155 O O . ASP A 1 299 ? -2.296 -16.262 4.248 1.00 98.31 299 ASP A O 1
ATOM 2159 N N . LEU A 1 300 ? -2.735 -15.910 6.424 1.00 97.12 300 LEU A N 1
ATOM 2160 C CA . LEU A 1 300 ? -1.531 -16.574 6.943 1.00 97.12 300 LEU A CA 1
ATOM 2161 C C . LEU A 1 300 ? -1.592 -18.107 6.903 1.00 97.12 300 LEU A C 1
ATOM 2163 O O . LEU A 1 300 ? -0.554 -18.776 7.040 1.00 97.12 300 LEU A O 1
ATOM 2167 N N . GLU A 1 301 ? -2.784 -18.679 6.752 1.00 96.62 301 GLU A N 1
ATOM 2168 C CA . GLU A 1 301 ? -3.029 -20.118 6.864 1.00 96.62 301 GLU A CA 1
ATOM 2169 C C . GLU A 1 301 ? -3.719 -20.732 5.643 1.00 96.62 301 GLU A C 1
ATOM 2171 O O . GLU A 1 301 ? -3.619 -21.949 5.463 1.00 96.62 301 GLU A O 1
ATOM 2176 N N . ALA A 1 302 ? -4.319 -19.927 4.770 1.00 96.62 302 ALA A N 1
ATOM 2177 C CA . ALA A 1 302 ? -5.012 -20.354 3.565 1.00 96.62 302 ALA A CA 1
ATOM 2178 C C . ALA A 1 302 ? -4.371 -19.794 2.279 1.00 96.62 302 ALA A C 1
ATOM 2180 O O . ALA A 1 302 ? -3.827 -18.691 2.280 1.00 96.62 302 ALA A O 1
ATOM 2181 N N . PRO A 1 303 ? -4.440 -20.526 1.148 1.00 96.56 303 PRO A N 1
ATOM 2182 C CA . PRO A 1 303 ? -3.919 -20.060 -0.130 1.00 96.56 303 PRO A CA 1
ATOM 2183 C C . PRO A 1 303 ? -4.927 -19.194 -0.884 1.00 96.56 303 PRO A C 1
ATOM 2185 O O . PRO A 1 303 ? -5.299 -19.489 -2.021 1.00 96.56 303 PRO A O 1
ATOM 2188 N N . VAL A 1 304 ? -5.372 -18.127 -0.225 1.00 96.88 304 VAL A N 1
ATOM 2189 C CA . VAL A 1 304 ? -6.271 -17.108 -0.768 1.00 96.88 304 VAL A CA 1
ATOM 2190 C C . VAL A 1 304 ? -5.800 -15.724 -0.339 1.00 96.88 304 VAL A C 1
ATOM 2192 O O . VAL A 1 304 ? -5.179 -15.551 0.704 1.00 96.88 304 VAL A O 1
ATOM 2195 N N . ILE A 1 305 ? -6.100 -14.733 -1.165 1.00 98.19 305 ILE A N 1
ATOM 2196 C CA . ILE A 1 305 ? -6.203 -13.343 -0.734 1.00 98.19 305 ILE A CA 1
ATOM 2197 C C . ILE A 1 305 ? -7.675 -12.997 -0.903 1.00 98.19 305 ILE A C 1
ATOM 2199 O O . ILE A 1 305 ? -8.193 -13.032 -2.025 1.00 98.19 305 ILE A O 1
ATOM 2203 N N . HIS A 1 306 ? -8.350 -12.704 0.200 1.00 98.12 306 HIS A N 1
ATOM 2204 C CA . HIS A 1 306 ? -9.761 -12.350 0.171 1.00 98.12 306 HIS A CA 1
ATOM 2205 C C . HIS A 1 306 ? -9.921 -11.005 -0.530 1.00 98.12 306 HIS A C 1
ATOM 2207 O O . HIS A 1 306 ? -9.157 -10.075 -0.273 1.00 98.12 306 HIS A O 1
ATOM 2213 N N . SER A 1 307 ? -10.902 -10.902 -1.419 1.00 96.88 307 SER A N 1
ATOM 2214 C CA . SER A 1 307 ? -11.273 -9.642 -2.057 1.00 96.88 307 SER A CA 1
ATOM 2215 C C . SER A 1 307 ? -12.652 -9.261 -1.554 1.00 96.88 307 SER A C 1
ATOM 2217 O O . SER A 1 307 ? -13.582 -10.056 -1.647 1.00 96.88 307 SER A O 1
ATOM 2219 N N . LEU A 1 308 ? -12.777 -8.084 -0.954 1.00 97.44 308 LEU A N 1
ATOM 2220 C CA . LEU A 1 308 ? -14.020 -7.597 -0.373 1.00 97.44 308 LEU A CA 1
ATOM 2221 C C . LEU A 1 308 ? -14.470 -6.362 -1.142 1.00 97.44 308 LEU A C 1
ATOM 2223 O O . LEU A 1 308 ? -13.692 -5.422 -1.298 1.00 97.44 308 LEU A O 1
ATOM 2227 N N . SER A 1 309 ? -15.728 -6.330 -1.571 1.00 95.44 309 SER A N 1
ATOM 2228 C CA . SER A 1 309 ? -16.331 -5.108 -2.097 1.00 95.44 309 SER A CA 1
ATOM 2229 C C . SER A 1 309 ? -16.611 -4.150 -0.941 1.00 95.44 309 SER A C 1
ATOM 2231 O O . SER A 1 309 ? -17.375 -4.484 -0.031 1.00 95.44 309 SER A O 1
ATOM 2233 N N . THR A 1 310 ? -16.008 -2.961 -0.967 1.00 94.69 310 THR A N 1
ATOM 2234 C CA . THR A 1 310 ? -16.170 -1.932 0.079 1.00 94.69 310 THR A CA 1
ATOM 2235 C C . THR A 1 310 ? -16.981 -0.729 -0.384 1.00 94.69 310 THR A C 1
ATOM 2237 O O . THR A 1 310 ? -17.161 0.211 0.383 1.00 94.69 310 THR A O 1
ATOM 2240 N N . ARG A 1 311 ? -17.548 -0.779 -1.598 1.00 91.69 311 ARG A N 1
ATOM 2241 C CA . ARG A 1 311 ? -18.403 0.281 -2.162 1.00 91.69 311 ARG A CA 1
ATOM 2242 C C . ARG A 1 311 ? -19.565 0.672 -1.248 1.00 91.69 311 ARG A C 1
ATOM 2244 O O . ARG A 1 311 ? -19.949 1.834 -1.186 1.00 91.69 311 ARG A O 1
ATOM 2251 N N . ASP A 1 312 ? -20.149 -0.315 -0.579 1.00 91.94 312 ASP A N 1
ATOM 2252 C CA . ASP A 1 312 ? -21.074 -0.109 0.529 1.00 91.94 312 ASP A CA 1
ATOM 2253 C C . ASP A 1 312 ? -20.527 -0.882 1.743 1.00 91.94 312 ASP A C 1
ATOM 2255 O O . ASP A 1 312 ? -20.759 -2.090 1.839 1.00 91.94 312 ASP A O 1
ATOM 2259 N N . PRO A 1 313 ? -19.841 -0.223 2.699 1.00 93.50 313 PRO A N 1
ATOM 2260 C CA . PRO A 1 313 ? -19.332 -0.885 3.905 1.00 93.50 313 PRO A CA 1
ATOM 2261 C C . PRO A 1 313 ? -20.430 -1.565 4.745 1.00 93.50 313 PRO A C 1
ATOM 2263 O O . PRO A 1 313 ? -20.175 -2.529 5.466 1.00 93.50 313 PRO A O 1
ATOM 2266 N N . CYS A 1 314 ? -21.678 -1.108 4.627 1.00 93.06 314 CYS A N 1
ATOM 2267 C CA . CYS A 1 314 ? -22.847 -1.682 5.288 1.00 93.06 314 CYS A CA 1
ATOM 2268 C C . CYS A 1 314 ? -23.472 -2.857 4.528 1.00 93.06 314 CYS A C 1
ATOM 2270 O O . CYS A 1 314 ? -24.372 -3.517 5.057 1.00 93.06 314 CYS A O 1
ATOM 2272 N N . ALA A 1 315 ? -23.012 -3.139 3.315 1.00 94.25 315 ALA A N 1
ATOM 2273 C CA . ALA A 1 315 ? -23.325 -4.335 2.545 1.00 94.25 315 ALA A CA 1
ATOM 2274 C C . ALA A 1 315 ? -22.038 -5.045 2.094 1.00 94.25 315 ALA A C 1
ATOM 2276 O O . ALA A 1 315 ? -22.030 -5.689 1.046 1.00 94.25 315 ALA A O 1
ATOM 2277 N N . ILE A 1 316 ? -20.968 -4.922 2.896 1.00 95.69 316 ILE A N 1
ATOM 2278 C CA . ILE A 1 316 ? -19.667 -5.531 2.620 1.00 95.69 316 ILE A CA 1
ATOM 2279 C C . ILE A 1 316 ? -19.832 -7.020 2.311 1.00 95.69 316 ILE A C 1
ATOM 2281 O O . ILE A 1 316 ? -20.509 -7.758 3.035 1.00 95.69 316 ILE A O 1
ATOM 2285 N N . ALA A 1 317 ? -19.225 -7.446 1.212 1.00 95.88 317 ALA A N 1
ATOM 2286 C CA . ALA A 1 317 ? -19.349 -8.799 0.705 1.00 95.88 317 ALA A CA 1
ATOM 2287 C C . ALA A 1 317 ? -18.017 -9.272 0.137 1.00 95.88 317 ALA A C 1
ATOM 2289 O O . ALA A 1 317 ? -17.269 -8.496 -0.455 1.00 95.88 317 ALA A O 1
ATOM 2290 N N . GLU A 1 318 ? -17.745 -10.559 0.318 1.00 96.38 318 GLU A N 1
ATOM 2291 C CA . GLU A 1 318 ? -16.595 -11.214 -0.284 1.00 96.38 318 GLU A CA 1
ATOM 2292 C C . GLU A 1 318 ? -16.879 -11.545 -1.757 1.00 96.38 318 GLU A C 1
ATOM 2294 O O . GLU A 1 318 ? -17.918 -12.109 -2.109 1.00 96.38 318 GLU A O 1
ATOM 2299 N N . GLU A 1 319 ? -15.941 -11.165 -2.612 1.00 94.31 319 GLU A N 1
ATOM 2300 C CA . GLU A 1 319 ? -15.876 -11.455 -4.038 1.00 94.31 319 GLU A CA 1
ATOM 2301 C C . GLU A 1 319 ? -14.920 -12.636 -4.290 1.00 94.31 319 GLU A C 1
ATOM 2303 O O . GLU A 1 319 ? -14.207 -13.067 -3.379 1.00 94.31 319 GLU A O 1
ATOM 2308 N N . PRO A 1 320 ? -14.871 -13.207 -5.512 1.00 93.75 320 PRO A N 1
ATOM 2309 C CA . PRO A 1 320 ? -13.941 -14.290 -5.807 1.00 93.75 320 PRO A CA 1
ATOM 2310 C C . PRO A 1 320 ? -12.491 -13.920 -5.432 1.00 93.75 320 PRO A C 1
ATOM 2312 O O . PRO A 1 320 ? -11.969 -12.932 -5.950 1.00 93.75 320 PRO A O 1
ATOM 2315 N N . PRO A 1 321 ? -11.807 -14.719 -4.592 1.00 95.62 321 PRO A N 1
ATOM 2316 C CA . PRO A 1 321 ? -10.499 -14.351 -4.059 1.00 95.62 321 PRO A CA 1
ATOM 2317 C C . PRO A 1 321 ? -9.412 -14.420 -5.133 1.00 95.62 321 PRO A C 1
ATOM 2319 O O . PRO A 1 321 ? -9.548 -15.151 -6.129 1.00 95.62 321 PRO A O 1
ATOM 2322 N N . LEU A 1 322 ? -8.299 -13.722 -4.890 1.00 96.56 322 LEU A N 1
ATOM 2323 C CA . LEU A 1 322 ? -7.054 -13.981 -5.613 1.00 96.56 322 LEU A CA 1
ATOM 2324 C C . LEU A 1 322 ? -6.417 -15.261 -5.065 1.00 96.56 322 LEU A C 1
ATOM 2326 O O . LEU A 1 322 ? -6.551 -15.604 -3.890 1.00 96.56 322 LEU A O 1
ATOM 2330 N N . LEU A 1 323 ? -5.725 -15.980 -5.938 1.00 95.94 323 LEU A N 1
ATOM 2331 C CA . LEU A 1 323 ? -5.209 -17.316 -5.682 1.00 95.94 323 LEU A CA 1
ATOM 2332 C C . LEU A 1 323 ? -3.683 -17.266 -5.707 1.00 95.94 323 LEU A C 1
ATOM 2334 O O . LEU A 1 323 ? -3.095 -17.378 -6.784 1.00 95.94 323 LEU A O 1
ATOM 2338 N N . PRO A 1 324 ? -3.016 -17.077 -4.555 1.00 95.69 324 PRO A N 1
ATOM 2339 C CA . PRO A 1 324 ? -1.571 -17.202 -4.474 1.00 95.69 324 PRO A CA 1
ATOM 2340 C C . PRO A 1 324 ? -1.170 -18.641 -4.831 1.00 95.69 324 PRO A C 1
ATOM 2342 O O . PRO A 1 324 ? -1.377 -19.591 -4.080 1.00 95.69 324 PRO A O 1
ATOM 2345 N N . THR A 1 325 ? -0.600 -18.808 -6.020 1.00 94.31 325 THR A N 1
ATOM 2346 C CA . THR A 1 325 ? -0.042 -20.068 -6.528 1.00 94.31 325 THR A CA 1
ATOM 2347 C C . THR A 1 325 ? 1.449 -19.898 -6.776 1.00 94.31 325 THR A C 1
ATOM 2349 O O . THR A 1 325 ? 1.942 -18.772 -6.844 1.00 94.31 325 THR A O 1
ATOM 2352 N N . SER A 1 326 ? 2.203 -20.990 -6.899 1.00 92.31 326 SER A N 1
ATOM 2353 C CA . SER A 1 326 ? 3.626 -20.924 -7.243 1.00 92.31 326 SER A CA 1
ATOM 2354 C C . SER A 1 326 ? 3.892 -21.617 -8.571 1.00 92.31 326 SER A C 1
ATOM 2356 O O . SER A 1 326 ? 3.597 -22.793 -8.735 1.00 92.31 326 SER A O 1
ATOM 2358 N N . PHE A 1 327 ? 4.485 -20.889 -9.514 1.00 89.69 327 PHE A N 1
ATOM 2359 C CA . PHE A 1 327 ? 4.855 -21.413 -10.825 1.00 89.69 327 PHE A CA 1
ATOM 2360 C C . PHE A 1 327 ? 5.960 -22.472 -10.719 1.00 89.69 327 PHE A C 1
ATOM 2362 O O . PHE A 1 327 ? 5.944 -23.469 -11.435 1.00 89.69 327 PHE A O 1
ATOM 2369 N N . ALA A 1 328 ? 6.925 -22.266 -9.816 1.00 87.12 328 ALA A N 1
ATOM 2370 C CA . ALA A 1 328 ? 8.039 -23.191 -9.603 1.00 87.12 328 ALA A CA 1
ATOM 2371 C C . ALA A 1 328 ? 7.662 -24.426 -8.764 1.00 87.12 328 ALA A C 1
ATOM 2373 O O . ALA A 1 328 ? 8.264 -25.482 -8.947 1.00 87.12 328 ALA A O 1
ATOM 2374 N N . ASP A 1 329 ? 6.685 -24.296 -7.861 1.00 89.44 329 ASP A N 1
ATOM 2375 C CA . ASP A 1 329 ? 6.214 -25.375 -6.983 1.00 89.44 329 ASP A CA 1
ATOM 2376 C C . ASP A 1 329 ? 4.672 -25.369 -6.873 1.00 89.44 329 ASP A C 1
ATOM 2378 O O . ASP A 1 329 ? 4.123 -24.883 -5.878 1.00 89.44 329 ASP A O 1
ATOM 2382 N N . PRO A 1 330 ? 3.950 -25.860 -7.903 1.00 87.81 330 PRO A N 1
ATOM 2383 C CA . PRO A 1 330 ? 2.488 -25.755 -7.981 1.00 87.81 330 PRO A CA 1
ATOM 2384 C C . PRO A 1 330 ? 1.724 -26.463 -6.856 1.00 87.81 330 PRO A C 1
ATOM 2386 O O . PRO A 1 330 ? 0.587 -26.097 -6.569 1.00 87.81 330 PRO A O 1
ATOM 2389 N N . ASP A 1 331 ? 2.337 -27.454 -6.204 1.00 87.69 331 ASP A N 1
ATOM 2390 C CA . ASP A 1 331 ? 1.712 -28.228 -5.126 1.00 87.69 331 ASP A CA 1
ATOM 2391 C C . ASP A 1 331 ? 1.847 -27.546 -3.751 1.00 87.69 331 ASP A C 1
ATOM 2393 O O . ASP A 1 331 ? 1.255 -27.990 -2.760 1.00 87.69 331 ASP A O 1
ATOM 2397 N N . ARG A 1 332 ? 2.617 -26.454 -3.657 1.00 91.50 332 ARG A N 1
ATOM 2398 C CA . ARG A 1 332 ? 2.821 -25.722 -2.406 1.00 91.50 332 ARG A CA 1
ATOM 2399 C C . ARG A 1 332 ? 1.618 -24.850 -2.071 1.00 91.50 332 ARG A C 1
ATOM 2401 O O . ARG A 1 332 ? 1.210 -23.989 -2.845 1.00 91.50 332 ARG A O 1
ATOM 2408 N N . ALA A 1 333 ? 1.120 -24.987 -0.844 1.00 93.75 333 ALA A N 1
ATOM 2409 C CA . ALA A 1 333 ? 0.183 -24.026 -0.273 1.00 93.75 333 ALA A CA 1
ATOM 2410 C C . ALA A 1 333 ? 0.908 -22.698 -0.004 1.00 93.75 333 ALA A C 1
ATOM 2412 O O . ALA A 1 333 ? 1.747 -22.610 0.900 1.00 93.75 333 ALA A O 1
ATOM 2413 N N . VAL A 1 334 ? 0.611 -21.685 -0.815 1.00 96.44 334 VAL A N 1
ATOM 2414 C CA . VAL A 1 334 ? 1.191 -20.346 -0.694 1.00 96.44 334 VAL A CA 1
ATOM 2415 C C . VAL A 1 334 ? 0.275 -19.493 0.166 1.00 96.44 334 VAL A C 1
ATOM 2417 O O . VAL A 1 334 ? -0.875 -19.314 -0.189 1.00 96.44 334 VAL A O 1
ATOM 2420 N N . THR A 1 335 ? 0.777 -18.959 1.272 1.00 97.19 335 THR A N 1
ATOM 2421 C CA . THR A 1 335 ? 0.034 -18.040 2.150 1.00 97.19 335 THR A CA 1
ATOM 2422 C C . THR A 1 335 ? 0.552 -16.619 1.955 1.00 97.19 335 THR A C 1
ATOM 2424 O O . THR A 1 335 ? 1.615 -16.427 1.359 1.00 97.19 335 THR A O 1
ATOM 2427 N N . THR A 1 336 ? -0.150 -15.621 2.475 1.00 97.88 336 THR A N 1
ATOM 2428 C CA . THR A 1 336 ? 0.240 -14.209 2.380 1.00 97.88 336 THR A CA 1
ATOM 2429 C C . THR A 1 336 ? 0.207 -13.543 3.749 1.00 97.88 336 THR A C 1
ATOM 2431 O O . THR A 1 336 ? -0.554 -13.941 4.623 1.00 97.88 336 THR A O 1
ATOM 2434 N N . ARG A 1 337 ? 1.082 -12.558 3.979 1.00 96.31 337 ARG A N 1
ATOM 2435 C CA . ARG A 1 337 ? 1.122 -11.844 5.273 1.00 96.31 337 ARG A CA 1
ATOM 2436 C C . ARG A 1 337 ? 0.848 -10.351 5.196 1.00 96.31 337 ARG A C 1
ATOM 2438 O O . ARG A 1 337 ? 0.124 -9.841 6.033 1.00 96.31 337 ARG A O 1
ATOM 2445 N N . SER A 1 338 ? 1.442 -9.690 4.214 1.00 95.94 338 SER A N 1
ATOM 2446 C CA . SER A 1 338 ? 1.361 -8.258 3.955 1.00 95.94 338 SER A CA 1
ATOM 2447 C C . SER A 1 338 ? 0.985 -8.102 2.492 1.00 95.94 338 SER A C 1
ATOM 2449 O O . SER A 1 338 ? 1.319 -8.956 1.652 1.00 95.94 338 SER A O 1
ATOM 2451 N N . ILE A 1 339 ? 0.231 -7.049 2.225 1.00 97.75 339 ILE A N 1
ATOM 2452 C CA . ILE A 1 339 ? -0.372 -6.781 0.940 1.00 97.75 339 ILE A CA 1
ATOM 2453 C C . ILE A 1 339 ? -0.487 -5.276 0.744 1.00 97.75 339 ILE A C 1
ATOM 2455 O O . ILE A 1 339 ? -0.806 -4.549 1.674 1.00 97.75 339 ILE A O 1
ATOM 2459 N N . ALA A 1 340 ? -0.267 -4.822 -0.483 1.00 97.69 340 ALA A N 1
ATOM 2460 C CA . ALA A 1 340 ? -0.538 -3.453 -0.888 1.00 97.69 340 ALA A CA 1
ATOM 2461 C C . ALA A 1 340 ? -1.178 -3.440 -2.272 1.00 97.69 340 ALA A C 1
ATOM 2463 O O . ALA A 1 340 ? -0.942 -4.333 -3.091 1.00 97.69 340 ALA A O 1
ATOM 2464 N N . VAL A 1 341 ? -1.947 -2.395 -2.555 1.00 97.12 341 VAL A N 1
ATOM 2465 C CA . VAL A 1 341 ? -2.536 -2.142 -3.871 1.00 97.12 341 VAL A CA 1
ATOM 2466 C C . VAL A 1 341 ? -1.924 -0.882 -4.471 1.00 97.12 341 VAL A C 1
ATOM 2468 O O . VAL A 1 341 ? -1.732 0.118 -3.781 1.00 97.12 341 VAL A O 1
ATOM 2471 N N . SER A 1 342 ? -1.555 -0.946 -5.747 1.00 96.12 342 SER A N 1
ATOM 2472 C CA . SER A 1 342 ? -0.920 0.167 -6.438 1.00 96.12 342 SER A CA 1
ATOM 2473 C C . SER A 1 342 ? -1.939 1.261 -6.761 1.00 96.12 342 SER A C 1
ATOM 2475 O O . SER A 1 342 ? -3.100 0.955 -7.057 1.00 96.12 342 SER A O 1
ATOM 2477 N N . PRO A 1 343 ? -1.498 2.527 -6.857 1.00 93.06 343 PRO A N 1
ATOM 2478 C CA . PRO A 1 343 ? -2.224 3.527 -7.627 1.00 93.06 343 PRO A CA 1
ATOM 2479 C C . PRO A 1 343 ? -2.456 3.050 -9.069 1.00 93.06 343 PRO A C 1
ATOM 2481 O O . PRO A 1 343 ? -1.853 2.071 -9.530 1.00 93.06 343 PRO A O 1
ATOM 2484 N N . GLN A 1 344 ? -3.335 3.748 -9.788 1.00 92.44 344 GLN A N 1
ATOM 2485 C CA . GLN A 1 344 ? -3.512 3.493 -11.215 1.00 92.44 344 GLN A CA 1
ATOM 2486 C C . GLN A 1 344 ? -2.261 3.944 -11.982 1.00 92.44 344 GLN A C 1
ATOM 2488 O O . GLN A 1 344 ? -1.782 5.059 -11.784 1.00 92.44 344 GLN A O 1
ATOM 2493 N N . THR A 1 345 ? -1.725 3.078 -12.839 1.00 93.62 345 THR A N 1
ATOM 2494 C CA . THR A 1 345 ? -0.599 3.395 -13.730 1.00 93.62 345 THR A CA 1
ATOM 2495 C C . THR A 1 345 ? -1.029 4.312 -14.874 1.00 93.62 345 THR A C 1
ATOM 2497 O O . THR A 1 345 ? -2.222 4.466 -15.145 1.00 93.62 345 THR A O 1
ATOM 2500 N N . HIS A 1 346 ? -0.072 4.910 -15.590 1.00 91.25 346 HIS A N 1
ATOM 2501 C CA . HIS A 1 346 ? -0.372 5.817 -16.706 1.00 91.25 346 HIS A CA 1
ATOM 2502 C C . HIS A 1 346 ? -1.170 5.144 -17.840 1.00 91.25 346 HIS A C 1
ATOM 2504 O O . HIS A 1 346 ? -1.873 5.823 -18.587 1.00 91.25 346 HIS A O 1
ATOM 2510 N N . ASP A 1 347 ? -1.072 3.816 -17.976 1.00 90.94 347 ASP A N 1
ATOM 2511 C CA . ASP A 1 347 ? -1.829 3.000 -18.932 1.00 90.94 347 ASP A CA 1
ATOM 2512 C C . ASP A 1 347 ? -3.145 2.443 -18.353 1.00 90.94 347 ASP A C 1
ATOM 2514 O O . ASP A 1 347 ? -3.806 1.614 -18.982 1.00 90.94 347 ASP A O 1
ATOM 2518 N N . GLY A 1 348 ? -3.554 2.914 -17.171 1.00 91.81 348 GLY A N 1
ATOM 2519 C CA . GLY A 1 348 ? -4.839 2.594 -16.553 1.00 91.81 348 GLY A CA 1
ATOM 2520 C C . GLY A 1 348 ? -4.873 1.272 -15.784 1.00 91.81 348 GLY A C 1
ATOM 2521 O O . GLY A 1 348 ? -5.960 0.824 -15.413 1.00 91.81 348 GLY A O 1
ATOM 2522 N N . ARG A 1 349 ? -3.723 0.630 -15.550 1.00 94.31 349 ARG A N 1
ATOM 2523 C CA . ARG A 1 349 ? -3.629 -0.669 -14.870 1.00 94.31 349 ARG A CA 1
ATOM 2524 C C . ARG A 1 349 ? -3.478 -0.522 -13.363 1.00 94.31 349 ARG A C 1
ATOM 2526 O O . ARG A 1 349 ? -3.117 0.533 -12.844 1.00 94.31 349 ARG A O 1
ATOM 2533 N N . ARG A 1 350 ? -3.755 -1.615 -12.654 1.00 95.25 350 ARG A N 1
ATOM 2534 C CA . ARG A 1 350 ? -3.673 -1.684 -11.196 1.00 95.25 350 ARG A CA 1
ATOM 2535 C C . ARG A 1 350 ? -3.189 -3.046 -10.736 1.00 95.25 350 ARG A C 1
ATOM 2537 O O . ARG A 1 350 ? -3.558 -4.075 -11.305 1.00 95.25 350 ARG A O 1
ATOM 2544 N N . PHE A 1 351 ? -2.373 -3.049 -9.688 1.00 97.56 351 PHE A N 1
ATOM 2545 C CA . PHE A 1 351 ? -1.713 -4.254 -9.216 1.00 97.56 351 PHE A CA 1
ATOM 2546 C C . PHE A 1 351 ? -1.825 -4.419 -7.710 1.00 97.56 351 PHE A C 1
ATOM 2548 O O . PHE A 1 351 ? -1.710 -3.458 -6.959 1.00 97.56 351 PHE A O 1
ATOM 2555 N N . VAL A 1 352 ? -1.976 -5.662 -7.271 1.00 98.31 352 VAL A N 1
ATOM 2556 C CA . VAL A 1 352 ? -1.861 -6.048 -5.863 1.00 98.31 352 VAL A CA 1
ATOM 2557 C C . VAL A 1 352 ? -0.540 -6.772 -5.670 1.00 98.31 352 VAL A C 1
ATOM 2559 O O . VAL A 1 352 ? -0.228 -7.712 -6.401 1.00 98.31 352 VAL A O 1
ATOM 2562 N N . TYR A 1 353 ? 0.247 -6.328 -4.697 1.00 98.62 353 TYR A N 1
ATOM 2563 C CA . TYR A 1 353 ? 1.519 -6.930 -4.323 1.00 98.62 353 TYR A CA 1
ATOM 2564 C C . TYR A 1 353 ? 1.340 -7.630 -2.986 1.00 98.62 353 TYR A C 1
ATOM 2566 O O . TYR A 1 353 ? 0.863 -7.010 -2.045 1.00 98.62 353 TYR A O 1
ATOM 2574 N N . ALA A 1 354 ? 1.720 -8.902 -2.895 1.00 98.50 354 ALA A N 1
ATOM 2575 C CA . ALA A 1 354 ? 1.548 -9.690 -1.679 1.00 98.50 354 ALA A CA 1
ATOM 2576 C C . ALA A 1 354 ? 2.822 -10.451 -1.313 1.00 98.50 354 ALA A C 1
ATOM 2578 O O . ALA A 1 354 ? 3.467 -11.065 -2.166 1.00 98.50 354 ALA A O 1
ATOM 2579 N N . VAL A 1 355 ? 3.168 -10.441 -0.030 1.00 98.56 355 VAL A N 1
ATOM 2580 C CA . VAL A 1 355 ? 4.364 -11.100 0.502 1.00 98.56 355 VAL A CA 1
ATOM 2581 C C . VAL A 1 355 ? 4.059 -12.559 0.840 1.00 98.56 355 VAL A C 1
ATOM 2583 O O . VAL A 1 355 ? 3.173 -12.828 1.650 1.00 98.56 355 VAL A O 1
ATOM 2586 N N . ASP A 1 356 ? 4.834 -13.489 0.279 1.00 97.50 356 ASP A N 1
ATOM 2587 C CA . ASP A 1 356 ? 4.819 -14.925 0.583 1.00 97.50 356 ASP A CA 1
ATOM 2588 C C . ASP A 1 356 ? 5.834 -15.246 1.698 1.00 97.50 356 ASP A C 1
ATOM 2590 O O . ASP A 1 356 ? 7.031 -15.416 1.423 1.00 97.50 356 ASP A O 1
ATOM 2594 N N . PRO A 1 357 ? 5.401 -15.364 2.970 1.00 95.69 357 PRO A N 1
ATOM 2595 C CA . PRO A 1 357 ? 6.320 -15.574 4.083 1.00 95.69 357 PRO A CA 1
ATOM 2596 C C . PRO A 1 357 ? 6.982 -16.960 4.047 1.00 95.69 357 PRO A C 1
ATOM 2598 O O . PRO A 1 357 ? 8.062 -17.135 4.605 1.00 95.69 357 PRO A O 1
ATOM 2601 N N . ARG A 1 358 ? 6.366 -17.957 3.392 1.00 93.00 358 ARG A N 1
ATOM 2602 C CA . ARG A 1 358 ? 6.887 -19.336 3.327 1.00 93.00 358 ARG A CA 1
ATOM 2603 C C . ARG A 1 358 ? 7.823 -19.548 2.136 1.00 93.00 358 ARG A C 1
ATOM 2605 O O . ARG A 1 358 ? 8.663 -20.440 2.175 1.00 93.00 358 ARG A O 1
ATOM 2612 N N . GLY A 1 359 ? 7.701 -18.725 1.098 1.00 88.94 359 GLY A N 1
ATOM 2613 C CA . GLY A 1 359 ? 8.557 -18.700 -0.090 1.00 88.94 359 GLY A CA 1
ATOM 2614 C C . GLY A 1 359 ? 9.787 -17.806 0.066 1.00 88.94 359 GLY A C 1
ATOM 2615 O O . GLY A 1 359 ? 10.159 -17.124 -0.888 1.00 88.94 359 GLY A O 1
ATOM 2616 N N . GLY A 1 360 ? 10.376 -17.755 1.266 1.00 90.19 360 GLY A N 1
ATOM 2617 C CA . GLY A 1 360 ? 11.556 -16.937 1.567 1.00 90.19 360 GLY A CA 1
ATOM 2618 C C . GLY A 1 360 ? 11.293 -15.431 1.668 1.00 90.19 360 GLY A C 1
ATOM 2619 O O . GLY A 1 360 ? 12.236 -14.659 1.537 1.00 90.19 360 GLY A O 1
ATOM 2620 N N . GLY A 1 361 ? 10.041 -15.000 1.871 1.00 94.94 361 GLY A N 1
ATOM 2621 C CA . GLY A 1 361 ? 9.677 -13.579 1.857 1.00 94.94 361 GLY A CA 1
ATOM 2622 C C . GLY A 1 361 ? 9.776 -12.970 0.461 1.00 94.94 361 GLY A C 1
ATOM 2623 O O . GLY A 1 361 ? 10.257 -11.853 0.311 1.00 94.94 361 GLY A O 1
ATOM 2624 N N . SER A 1 362 ? 9.383 -13.721 -0.568 1.00 96.50 362 SER A N 1
ATOM 2625 C CA . SER A 1 362 ? 9.277 -13.204 -1.934 1.00 96.50 362 SER A CA 1
ATOM 2626 C C . SER A 1 362 ? 7.945 -12.483 -2.148 1.00 96.50 362 SER A C 1
ATOM 2628 O O . SER A 1 362 ? 6.976 -12.715 -1.424 1.00 96.50 362 SER A O 1
ATOM 2630 N N . VAL A 1 363 ? 7.888 -11.605 -3.148 1.00 98.25 363 VAL A N 1
ATOM 2631 C CA . VAL A 1 363 ? 6.687 -10.824 -3.475 1.00 98.25 363 VAL A CA 1
ATOM 2632 C C . VAL A 1 363 ? 6.012 -11.380 -4.727 1.00 98.25 363 VAL A C 1
ATOM 2634 O O . VAL A 1 363 ? 6.661 -11.654 -5.736 1.00 98.25 363 VAL A O 1
ATOM 2637 N N . MET A 1 364 ? 4.696 -11.547 -4.653 1.00 98.00 364 MET A N 1
ATOM 2638 C CA . MET A 1 364 ? 3.803 -11.881 -5.762 1.00 98.00 364 MET A CA 1
ATOM 2639 C C . MET A 1 364 ? 3.118 -10.623 -6.267 1.00 98.00 364 MET A C 1
ATOM 2641 O O . MET A 1 364 ? 2.839 -9.725 -5.478 1.00 98.00 364 MET A O 1
ATOM 2645 N N . VAL A 1 365 ? 2.789 -10.594 -7.556 1.00 98.12 365 VAL A N 1
ATOM 2646 C CA . VAL A 1 365 ? 2.045 -9.490 -8.168 1.00 98.12 365 VAL A CA 1
ATOM 2647 C C . VAL A 1 365 ? 0.808 -10.038 -8.855 1.00 98.12 365 VAL A C 1
ATOM 2649 O O . VAL A 1 365 ? 0.918 -11.003 -9.600 1.00 98.12 365 VAL A O 1
ATOM 2652 N N . PHE A 1 366 ? -0.344 -9.416 -8.646 1.00 97.75 366 PHE A N 1
ATOM 2653 C CA . PHE A 1 366 ? -1.606 -9.740 -9.306 1.00 97.75 366 PHE A CA 1
ATOM 2654 C C . PHE A 1 366 ? -2.068 -8.529 -10.111 1.00 97.75 366 PHE A C 1
ATOM 2656 O O . PHE A 1 366 ? -2.006 -7.411 -9.606 1.00 97.75 366 PHE A O 1
ATOM 2663 N N . ASP A 1 367 ? -2.528 -8.735 -11.345 1.00 96.31 367 ASP A N 1
ATOM 2664 C CA . ASP A 1 367 ? -3.195 -7.684 -12.121 1.00 96.31 367 ASP A CA 1
ATOM 2665 C C . ASP A 1 367 ? -4.675 -7.655 -11.742 1.00 96.31 367 ASP A C 1
ATOM 2667 O O . ASP A 1 367 ? -5.424 -8.574 -12.068 1.00 96.31 367 ASP A O 1
ATOM 2671 N N . VAL A 1 368 ? -5.070 -6.597 -11.041 1.00 95.75 368 VAL A N 1
ATOM 2672 C CA . VAL A 1 368 ? -6.443 -6.378 -10.568 1.00 95.75 368 VAL A CA 1
ATOM 2673 C C . VAL A 1 368 ? -7.132 -5.264 -11.354 1.00 95.75 368 VAL A C 1
ATOM 2675 O O . VAL A 1 368 ? -8.109 -4.685 -10.891 1.00 95.75 368 VAL A O 1
ATOM 2678 N N . THR A 1 369 ? -6.621 -4.942 -12.545 1.00 94.19 369 THR A N 1
ATOM 2679 C CA . THR A 1 369 ? -7.236 -3.947 -13.4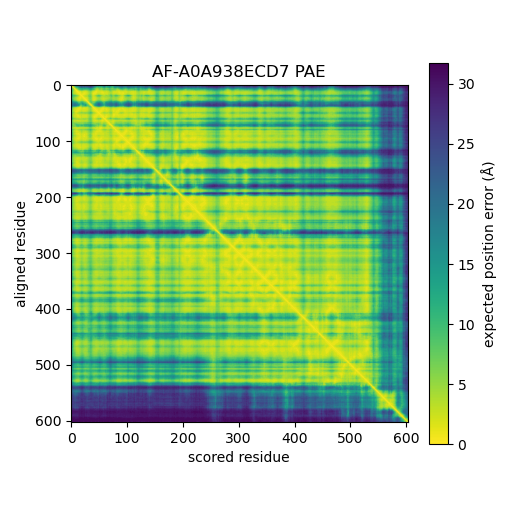26 1.00 94.19 369 THR A CA 1
ATOM 2680 C C . THR A 1 369 ? -8.700 -4.331 -13.694 1.00 94.19 369 THR A C 1
ATOM 2682 O O . THR A 1 369 ? -8.962 -5.494 -14.037 1.00 94.19 369 THR A O 1
ATOM 2685 N N . PRO A 1 370 ? -9.662 -3.392 -13.600 1.00 88.12 370 PRO A N 1
ATOM 2686 C CA . PRO A 1 370 ? -11.071 -3.690 -13.830 1.00 88.12 370 PRO A CA 1
ATOM 2687 C C . PRO A 1 370 ? -11.324 -4.451 -15.133 1.00 88.12 370 PRO A C 1
ATOM 2689 O O . PRO A 1 370 ? -10.792 -4.129 -16.196 1.00 88.12 370 PRO A O 1
ATOM 2692 N N . GLY A 1 371 ? -12.158 -5.488 -15.051 1.00 85.75 371 GLY A N 1
ATOM 2693 C CA . GLY A 1 371 ? -12.499 -6.342 -16.191 1.00 85.75 371 GLY A CA 1
ATOM 2694 C C . GLY A 1 371 ? -11.492 -7.457 -16.495 1.00 85.75 371 GLY A C 1
ATOM 2695 O O . GLY A 1 371 ? -11.765 -8.289 -17.364 1.00 85.75 371 GLY A O 1
ATOM 2696 N N . ARG A 1 372 ? -10.358 -7.540 -15.784 1.00 86.12 372 ARG A N 1
ATOM 2697 C CA . ARG A 1 372 ? -9.494 -8.728 -15.809 1.00 86.12 372 ARG A CA 1
ATOM 2698 C C . ARG A 1 372 ? -10.125 -9.861 -15.000 1.00 86.12 372 ARG A C 1
ATOM 2700 O O . ARG A 1 372 ? -10.703 -9.647 -13.943 1.00 86.12 372 ARG A O 1
ATOM 2707 N N . SER A 1 373 ? -10.010 -11.085 -15.512 1.00 83.56 373 SER A N 1
ATOM 2708 C CA . SER A 1 373 ? -10.522 -12.299 -14.856 1.00 83.56 373 SER A CA 1
ATOM 2709 C C . SER A 1 373 ? -9.419 -13.204 -14.306 1.00 83.56 373 SER A C 1
ATOM 2711 O O . SER A 1 373 ? -9.713 -14.256 -13.738 1.00 83.56 373 SER A O 1
ATOM 2713 N N . GLU A 1 374 ? -8.154 -12.863 -14.552 1.00 90.94 374 GLU A N 1
ATOM 2714 C CA . GLU A 1 374 ? -7.012 -13.627 -14.063 1.00 90.94 374 GLU A CA 1
ATOM 2715 C C . GLU A 1 374 ? -6.831 -13.359 -12.570 1.00 90.94 374 GLU A C 1
ATOM 2717 O O . GLU A 1 374 ? -6.761 -12.215 -12.141 1.00 90.94 374 GLU A O 1
ATOM 2722 N N . ARG A 1 375 ? -6.797 -14.429 -11.774 1.00 93.38 375 ARG A N 1
ATOM 2723 C CA . ARG A 1 375 ? -6.743 -14.353 -10.303 1.00 93.38 375 ARG A CA 1
ATOM 2724 C C . ARG A 1 375 ? -5.429 -14.879 -9.737 1.00 93.38 375 ARG A C 1
ATOM 2726 O O . ARG A 1 375 ? -5.302 -15.048 -8.531 1.00 93.38 375 ARG A O 1
ATOM 2733 N N . THR A 1 376 ? -4.476 -15.190 -10.602 1.00 95.31 376 THR A N 1
ATOM 2734 C CA . THR A 1 376 ? -3.192 -15.812 -10.268 1.00 95.31 376 THR A CA 1
ATOM 2735 C C . THR A 1 376 ? -2.066 -14.788 -10.321 1.00 95.31 376 THR A C 1
ATOM 2737 O O . THR A 1 376 ? -2.220 -13.761 -10.986 1.00 95.31 376 THR A O 1
ATOM 2740 N N . PRO A 1 377 ? -0.912 -15.053 -9.682 1.00 96.31 377 PRO A N 1
ATOM 2741 C CA . PRO A 1 377 ? 0.241 -14.182 -9.808 1.00 96.31 377 PRO A CA 1
ATOM 2742 C C . PRO A 1 377 ? 0.687 -14.048 -11.267 1.00 96.31 377 PRO A C 1
ATOM 2744 O O . PRO A 1 377 ? 0.723 -15.035 -12.014 1.00 96.31 377 PRO A O 1
ATOM 2747 N N . LEU A 1 378 ? 1.071 -12.831 -11.643 1.00 95.25 378 LEU A N 1
ATOM 2748 C CA . LEU A 1 378 ? 1.634 -12.487 -12.937 1.00 95.25 378 LEU A CA 1
ATOM 2749 C C . LEU A 1 378 ? 2.927 -13.262 -13.175 1.00 95.25 378 LEU A C 1
ATOM 2751 O O . LEU A 1 378 ? 3.906 -13.124 -12.438 1.00 95.25 378 LEU A O 1
ATOM 2755 N N . VAL A 1 379 ? 2.957 -14.020 -14.267 1.00 94.00 379 VAL A N 1
ATOM 2756 C CA . VAL A 1 379 ? 4.189 -14.615 -14.784 1.00 94.00 379 VAL A CA 1
ATOM 2757 C C . VAL A 1 379 ? 4.886 -13.566 -15.641 1.00 94.00 379 VAL A C 1
ATOM 2759 O O . VAL A 1 379 ? 4.436 -13.219 -16.733 1.00 94.00 379 VAL A O 1
ATOM 2762 N N . ARG A 1 380 ? 5.992 -13.024 -15.133 1.00 92.19 380 ARG A N 1
ATOM 2763 C CA . ARG A 1 380 ? 6.653 -11.866 -15.741 1.00 92.19 380 ARG A CA 1
ATOM 2764 C C . ARG A 1 380 ? 7.315 -12.247 -17.063 1.00 92.19 380 ARG A C 1
ATOM 2766 O O . ARG A 1 380 ? 7.979 -13.284 -17.167 1.00 92.19 380 ARG A O 1
ATOM 2773 N N . ALA A 1 381 ? 7.184 -11.381 -18.063 1.00 87.94 381 ALA A N 1
ATOM 2774 C CA . ALA A 1 381 ? 7.941 -11.496 -19.306 1.00 87.94 381 ALA A CA 1
ATOM 2775 C C . ALA A 1 381 ? 9.453 -11.389 -19.041 1.00 87.94 381 ALA A C 1
ATOM 2777 O O . ALA A 1 381 ? 9.890 -10.874 -18.009 1.00 87.94 381 ALA A O 1
ATOM 2778 N N . ARG A 1 382 ? 10.259 -11.887 -19.977 1.00 83.81 382 ARG A N 1
ATOM 2779 C CA . ARG A 1 382 ? 11.732 -11.926 -19.940 1.00 83.81 382 ARG A CA 1
ATOM 2780 C C . ARG A 1 382 ? 12.327 -12.687 -18.747 1.00 83.81 382 ARG A C 1
ATOM 2782 O O . ARG A 1 382 ? 13.529 -12.608 -18.495 1.00 83.81 382 ARG A O 1
ATOM 2789 N N . SER A 1 383 ? 11.529 -13.500 -18.051 1.00 85.31 383 SER A N 1
ATOM 2790 C CA . SER A 1 383 ? 11.977 -14.317 -16.915 1.00 85.31 383 SER A CA 1
ATOM 2791 C C . SER A 1 383 ? 12.992 -15.387 -17.315 1.00 85.31 383 SER A C 1
ATOM 2793 O O . SER A 1 383 ? 13.801 -15.798 -16.488 1.00 85.31 383 SER A O 1
ATOM 2795 N N . ARG A 1 384 ? 13.044 -15.795 -18.593 1.00 79.31 384 ARG A N 1
ATOM 2796 C CA . ARG A 1 384 ? 14.104 -16.698 -19.080 1.00 79.31 384 ARG A CA 1
ATOM 2797 C C . ARG A 1 384 ? 15.514 -16.108 -18.900 1.00 79.31 384 ARG A C 1
ATOM 2799 O O . ARG A 1 384 ? 16.473 -16.867 -18.765 1.00 79.31 384 ARG A O 1
ATOM 2806 N N . GLY A 1 385 ? 15.643 -14.778 -18.894 1.00 74.81 385 GLY A N 1
ATOM 2807 C CA . GLY A 1 385 ? 16.900 -14.068 -18.637 1.00 74.81 385 GLY A CA 1
ATOM 2808 C C . GLY A 1 385 ? 17.316 -14.038 -17.162 1.00 74.81 385 GLY A C 1
ATOM 2809 O O . GLY A 1 385 ? 18.455 -13.687 -16.864 1.00 74.81 385 GLY A O 1
ATOM 2810 N N . GLN A 1 386 ? 16.431 -14.442 -16.245 1.00 79.38 386 GLN A N 1
ATOM 2811 C CA . GLN A 1 386 ? 16.649 -14.434 -14.797 1.00 79.38 386 GLN A CA 1
ATOM 2812 C C . GLN A 1 386 ? 16.450 -15.846 -14.218 1.00 79.38 386 GLN A C 1
ATOM 2814 O O . GLN A 1 386 ? 15.529 -16.084 -13.444 1.00 79.38 386 GLN A O 1
ATOM 2819 N N . PRO A 1 387 ? 17.310 -16.822 -14.569 1.00 74.81 387 PRO A N 1
ATOM 2820 C CA . PRO A 1 387 ? 17.075 -18.238 -14.267 1.00 74.81 387 PRO A CA 1
ATOM 2821 C C . PRO A 1 387 ? 17.103 -18.587 -12.771 1.00 74.81 387 PRO A C 1
ATOM 2823 O O . PRO A 1 387 ? 16.747 -19.704 -12.403 1.00 74.81 387 PRO A O 1
ATOM 2826 N N . PHE A 1 388 ? 17.562 -17.670 -11.918 1.00 81.56 388 PHE A N 1
ATOM 2827 C CA . PHE A 1 388 ? 17.646 -17.860 -10.469 1.00 81.56 388 PHE A CA 1
ATOM 2828 C C . PHE A 1 388 ? 16.479 -17.221 -9.709 1.00 81.56 388 PHE A C 1
ATOM 2830 O O . PHE A 1 388 ? 16.421 -17.339 -8.489 1.00 81.56 388 PHE A O 1
ATOM 2837 N N . GLU A 1 389 ? 15.555 -16.567 -10.413 1.00 87.50 389 GLU A N 1
ATOM 2838 C CA . GLU A 1 389 ? 14.350 -15.985 -9.837 1.00 87.50 389 GLU A CA 1
ATOM 2839 C C . GLU A 1 389 ? 13.116 -16.687 -10.435 1.00 87.50 389 GLU A C 1
ATOM 2841 O O . GLU A 1 389 ? 13.017 -16.807 -11.661 1.00 87.50 389 GLU A O 1
ATOM 2846 N N . PRO A 1 390 ? 12.160 -17.171 -9.620 1.00 90.75 390 PRO A N 1
ATOM 2847 C CA . PRO A 1 390 ? 10.932 -17.743 -10.154 1.00 90.75 390 PRO A CA 1
ATOM 2848 C C . PRO A 1 390 ? 10.157 -16.713 -11.003 1.00 90.75 390 PRO A C 1
ATOM 2850 O O . PRO A 1 390 ? 10.026 -15.554 -10.602 1.00 90.75 390 PRO A O 1
ATOM 2853 N N . PRO A 1 391 ? 9.590 -17.097 -12.161 1.00 92.31 391 PRO A N 1
ATOM 2854 C CA . PRO A 1 391 ? 8.920 -16.155 -13.064 1.00 92.31 391 PRO A CA 1
ATOM 2855 C C . PRO A 1 391 ? 7.781 -15.332 -12.441 1.00 92.31 391 PRO A C 1
ATOM 2857 O O . PRO A 1 391 ? 7.516 -14.211 -12.877 1.00 92.31 391 PRO A O 1
ATOM 2860 N N . ASP A 1 392 ? 7.141 -15.866 -11.405 1.00 94.56 392 ASP A N 1
ATOM 2861 C CA . ASP A 1 392 ? 5.989 -15.306 -10.698 1.00 94.56 392 ASP A CA 1
ATOM 2862 C C . ASP A 1 392 ? 6.326 -14.777 -9.287 1.00 94.56 392 ASP A C 1
ATOM 2864 O O . ASP A 1 392 ? 5.427 -14.585 -8.462 1.00 94.56 392 ASP A O 1
ATOM 2868 N N . ARG A 1 393 ? 7.617 -14.591 -8.969 1.00 94.88 393 ARG A N 1
ATOM 2869 C CA . ARG A 1 393 ? 8.086 -14.081 -7.670 1.00 94.88 393 ARG A CA 1
ATOM 2870 C C . ARG A 1 393 ? 9.209 -13.078 -7.815 1.00 94.88 393 ARG A C 1
ATOM 2872 O O . ARG A 1 393 ? 10.204 -13.377 -8.455 1.00 94.88 393 ARG A O 1
ATOM 2879 N N . ILE A 1 394 ? 9.103 -11.952 -7.127 1.00 96.06 394 ILE A N 1
ATOM 2880 C CA . ILE A 1 394 ? 10.226 -11.038 -6.934 1.00 96.06 394 ILE A CA 1
ATOM 2881 C C . ILE A 1 394 ? 10.984 -11.489 -5.684 1.00 96.06 394 ILE A C 1
ATOM 2883 O O . ILE A 1 394 ? 10.406 -11.540 -4.594 1.00 96.06 394 ILE A O 1
ATOM 2887 N N . ALA A 1 395 ? 12.248 -11.863 -5.848 1.00 92.69 395 ALA A N 1
ATOM 2888 C CA . ALA A 1 395 ? 13.125 -12.294 -4.770 1.00 92.69 395 ALA A CA 1
ATOM 2889 C C . ALA A 1 395 ? 14.118 -11.187 -4.397 1.00 92.69 395 ALA A C 1
ATOM 2891 O O . ALA A 1 395 ? 14.521 -10.374 -5.227 1.00 92.69 395 ALA A O 1
ATOM 2892 N N . PHE A 1 396 ? 14.535 -11.190 -3.136 1.00 92.75 396 PHE A N 1
ATOM 2893 C CA . PHE A 1 396 ? 15.474 -10.223 -2.576 1.00 92.75 396 PHE A CA 1
ATOM 2894 C C . PHE A 1 396 ? 16.592 -10.947 -1.828 1.00 92.75 396 PHE A C 1
ATOM 2896 O O . PHE A 1 396 ? 16.470 -12.128 -1.497 1.00 92.75 396 PHE A O 1
ATOM 2903 N N . ASP A 1 397 ? 17.661 -10.219 -1.510 1.00 90.62 397 ASP A N 1
ATOM 2904 C CA . ASP A 1 397 ? 18.780 -10.743 -0.716 1.00 90.62 397 ASP A CA 1
ATOM 2905 C C . ASP A 1 397 ? 18.392 -11.045 0.745 1.00 90.62 397 ASP A C 1
ATOM 2907 O O . ASP A 1 397 ? 19.127 -11.729 1.459 1.00 90.62 397 ASP A O 1
ATOM 2911 N N . ALA A 1 398 ? 17.238 -10.541 1.189 1.00 94.56 398 ALA A N 1
ATOM 2912 C CA . ALA A 1 398 ? 16.668 -10.766 2.508 1.00 94.56 398 ALA A CA 1
ATOM 2913 C C . ALA A 1 398 ? 15.124 -10.815 2.420 1.00 94.56 398 ALA A C 1
ATOM 2915 O O . ALA A 1 398 ? 14.560 -10.137 1.561 1.00 94.56 398 ALA A O 1
ATOM 2916 N N . PRO A 1 399 ? 14.422 -11.597 3.259 1.00 96.44 399 PRO A N 1
ATOM 2917 C CA . PRO A 1 399 ? 12.962 -11.714 3.221 1.00 96.44 399 PRO A CA 1
ATOM 2918 C C . PRO A 1 399 ? 12.211 -10.375 3.319 1.00 96.44 399 PRO A C 1
ATOM 2920 O O . PRO A 1 399 ? 12.344 -9.648 4.310 1.00 96.44 399 PRO A O 1
ATOM 2923 N N . ALA A 1 400 ? 11.343 -10.096 2.340 1.00 97.06 400 ALA A N 1
ATOM 2924 C CA . ALA A 1 400 ? 10.424 -8.958 2.364 1.00 97.06 400 ALA A CA 1
ATOM 2925 C C . ALA A 1 400 ? 9.440 -9.096 3.521 1.00 97.06 400 ALA A C 1
ATOM 2927 O O . ALA A 1 400 ? 8.763 -10.117 3.597 1.00 97.06 400 ALA A O 1
ATOM 2928 N N . GLN A 1 401 ? 9.363 -8.101 4.400 1.00 94.44 401 GLN A N 1
ATOM 2929 C CA . GLN A 1 401 ? 8.435 -8.002 5.528 1.00 94.44 401 GLN A CA 1
ATOM 2930 C C . GLN A 1 401 ? 7.136 -7.316 5.143 1.00 94.44 401 GLN A C 1
ATOM 2932 O O . GLN A 1 401 ? 6.073 -7.821 5.498 1.00 94.44 401 GLN A O 1
ATOM 2937 N N . ASP A 1 402 ? 7.249 -6.228 4.391 1.00 94.69 402 ASP A N 1
ATOM 2938 C CA . ASP A 1 402 ? 6.127 -5.373 4.042 1.00 94.69 402 ASP A CA 1
ATOM 2939 C C . ASP A 1 402 ? 6.344 -4.697 2.684 1.00 94.69 402 ASP A C 1
ATOM 2941 O O . ASP A 1 402 ? 7.477 -4.631 2.190 1.00 94.69 402 ASP A O 1
ATOM 2945 N N . VAL A 1 403 ? 5.264 -4.223 2.069 1.00 96.12 403 VAL A N 1
ATOM 2946 C CA . VAL A 1 403 ? 5.274 -3.542 0.775 1.00 96.12 403 VAL A CA 1
ATOM 2947 C C . VAL A 1 403 ? 4.335 -2.342 0.806 1.00 96.12 403 VAL A C 1
ATOM 2949 O O . VAL A 1 403 ? 3.220 -2.431 1.294 1.00 96.12 403 VAL A O 1
ATOM 2952 N N . THR A 1 404 ? 4.767 -1.223 0.236 1.00 95.06 404 THR A N 1
ATOM 2953 C CA . THR A 1 404 ? 3.935 -0.030 0.036 1.00 95.06 404 THR A CA 1
ATOM 2954 C C . THR A 1 404 ? 4.244 0.610 -1.312 1.00 95.06 404 THR A C 1
ATOM 2956 O O . THR A 1 404 ? 5.240 0.262 -1.948 1.00 95.06 404 THR A O 1
ATOM 2959 N N . PHE A 1 405 ? 3.413 1.542 -1.771 1.00 95.12 405 PHE A N 1
ATOM 2960 C CA . PHE A 1 405 ? 3.620 2.241 -3.036 1.00 95.12 405 PHE A CA 1
ATOM 2961 C C . PHE A 1 405 ? 3.960 3.706 -2.823 1.00 95.12 405 PHE A C 1
ATOM 2963 O O . PHE A 1 405 ? 3.417 4.380 -1.955 1.00 95.12 405 PHE A O 1
ATOM 2970 N N . VAL A 1 406 ? 4.839 4.205 -3.683 1.00 91.81 406 VAL A N 1
ATOM 2971 C CA . VAL A 1 406 ? 5.175 5.618 -3.783 1.00 91.81 406 VAL A CA 1
ATOM 2972 C C . VAL A 1 406 ? 4.892 6.054 -5.210 1.00 91.81 406 VAL A C 1
ATOM 2974 O O . VAL A 1 406 ? 5.486 5.529 -6.154 1.00 91.81 406 VAL A O 1
ATOM 2977 N N . LEU A 1 407 ? 3.989 7.021 -5.356 1.00 91.12 407 LEU A N 1
ATOM 2978 C CA . LEU A 1 407 ? 3.856 7.821 -6.566 1.00 91.12 407 LEU A CA 1
ATOM 2979 C C . LEU A 1 407 ? 4.733 9.057 -6.388 1.00 91.12 407 LEU A C 1
ATOM 2981 O O . LEU A 1 407 ? 4.509 9.854 -5.478 1.00 91.12 407 LEU A O 1
ATOM 2985 N N . ARG A 1 408 ? 5.733 9.220 -7.249 1.00 89.00 408 ARG A N 1
ATOM 2986 C CA . ARG A 1 408 ? 6.569 10.418 -7.267 1.00 89.00 408 ARG A CA 1
ATOM 2987 C C . ARG A 1 408 ? 6.522 11.040 -8.648 1.00 89.00 408 ARG A C 1
ATOM 2989 O O . ARG A 1 408 ? 6.967 10.445 -9.623 1.00 89.00 408 ARG A O 1
ATOM 2996 N N . ASP A 1 409 ? 6.019 12.262 -8.702 1.00 84.75 409 ASP A N 1
ATOM 2997 C CA . ASP A 1 409 ? 6.017 13.088 -9.899 1.00 84.75 409 ASP A CA 1
ATOM 2998 C C . ASP A 1 409 ? 6.842 14.352 -9.663 1.00 84.75 409 ASP A C 1
ATOM 3000 O O . ASP A 1 409 ? 6.811 14.945 -8.585 1.00 84.75 409 ASP A O 1
ATOM 3004 N N . THR A 1 410 ? 7.557 14.768 -10.699 1.00 80.31 410 THR A N 1
ATOM 3005 C CA . THR A 1 410 ? 8.181 16.084 -10.766 1.00 80.31 410 THR A CA 1
ATOM 3006 C C . THR A 1 410 ? 7.496 16.803 -11.912 1.00 80.31 410 THR A C 1
ATOM 3008 O O . THR A 1 410 ? 7.790 16.522 -13.077 1.00 80.31 410 THR A O 1
ATOM 3011 N N . ALA A 1 411 ? 6.564 17.696 -11.575 1.00 80.88 411 ALA A N 1
ATOM 3012 C CA . ALA A 1 411 ? 5.810 18.428 -12.576 1.00 80.88 411 ALA A CA 1
ATOM 3013 C C . ALA A 1 411 ? 6.756 19.249 -13.464 1.00 80.88 411 ALA A C 1
ATOM 3015 O O . ALA A 1 411 ? 7.690 19.900 -12.988 1.00 80.88 411 ALA A O 1
ATOM 3016 N N . VAL A 1 412 ? 6.509 19.211 -14.769 1.00 83.88 412 VAL A N 1
ATOM 3017 C CA . VAL A 1 412 ? 7.338 19.867 -15.779 1.00 83.88 412 VAL A CA 1
ATOM 3018 C C . VAL A 1 412 ? 6.632 21.134 -16.227 1.00 83.88 412 VAL A C 1
ATOM 3020 O O . VAL A 1 412 ? 5.535 21.070 -16.781 1.00 83.88 412 VAL A O 1
ATOM 3023 N N . ALA A 1 413 ? 7.246 22.291 -15.983 1.00 83.69 413 ALA A N 1
ATOM 3024 C CA . ALA A 1 413 ? 6.727 23.560 -16.473 1.00 83.69 413 ALA A CA 1
ATOM 3025 C C . ALA A 1 413 ? 6.882 23.637 -17.994 1.00 83.69 413 ALA A C 1
ATOM 3027 O O . ALA A 1 413 ? 7.989 23.546 -18.524 1.00 83.69 413 ALA A O 1
ATOM 3028 N N . ASP A 1 414 ? 5.763 23.817 -18.685 1.00 76.31 414 ASP A N 1
ATOM 3029 C CA . ASP A 1 414 ? 5.749 24.145 -20.101 1.00 76.31 414 ASP A CA 1
ATOM 3030 C C . ASP A 1 414 ? 6.410 25.527 -20.290 1.00 76.31 414 ASP A C 1
ATOM 3032 O O . ASP A 1 414 ? 5.965 26.501 -19.677 1.00 76.31 414 ASP A O 1
ATOM 3036 N N . PRO A 1 415 ? 7.496 25.638 -21.073 1.00 77.44 415 PRO A N 1
ATOM 3037 C CA . PRO A 1 415 ? 8.292 26.862 -21.140 1.00 77.44 415 PRO A CA 1
ATOM 3038 C C . PRO A 1 415 ? 7.560 28.024 -21.825 1.00 77.44 415 PRO A C 1
ATOM 3040 O O . PRO A 1 415 ? 7.897 29.179 -21.566 1.00 77.44 415 PRO A O 1
ATOM 3043 N N . ASP A 1 416 ? 6.552 27.738 -22.654 1.00 77.56 416 ASP A N 1
ATOM 3044 C CA . ASP A 1 416 ? 5.787 28.753 -23.381 1.00 77.56 416 ASP A CA 1
ATOM 3045 C C . ASP A 1 416 ? 4.624 29.295 -22.543 1.00 77.56 416 ASP A C 1
ATOM 3047 O O . ASP A 1 416 ? 4.312 30.488 -22.582 1.00 77.56 416 ASP A O 1
ATOM 3051 N N . THR A 1 417 ? 3.965 28.420 -21.782 1.00 80.94 417 THR A N 1
ATOM 3052 C CA . THR A 1 417 ? 2.767 28.769 -21.000 1.00 80.94 417 THR A CA 1
ATOM 3053 C C . THR A 1 417 ? 3.044 28.977 -19.512 1.00 80.94 417 THR A C 1
ATOM 3055 O O . THR A 1 417 ? 2.223 29.576 -18.819 1.00 80.94 417 THR A O 1
ATOM 3058 N N . GLY A 1 418 ? 4.171 28.475 -19.004 1.00 79.94 418 GLY A N 1
ATOM 3059 C CA . GLY A 1 418 ? 4.491 28.408 -17.577 1.00 79.94 418 GLY A CA 1
ATOM 3060 C C . GLY A 1 418 ? 3.638 27.406 -16.790 1.00 79.94 418 GLY A C 1
ATOM 3061 O O . GLY A 1 418 ? 3.786 27.310 -15.574 1.00 79.94 418 GLY A O 1
ATOM 3062 N N . VAL A 1 419 ? 2.737 26.668 -17.451 1.00 82.19 419 VAL A N 1
ATOM 3063 C CA . VAL A 1 419 ? 1.834 25.715 -16.798 1.00 82.19 419 VAL A CA 1
ATOM 3064 C C . VAL A 1 419 ? 2.587 24.422 -16.506 1.00 82.19 419 VAL A C 1
ATOM 3066 O O . VAL A 1 419 ? 3.127 23.784 -17.411 1.00 82.19 419 VAL A O 1
ATOM 3069 N N . ALA A 1 420 ? 2.608 24.022 -15.237 1.00 82.56 420 ALA A N 1
ATOM 3070 C CA . ALA A 1 420 ? 3.177 22.752 -14.817 1.00 82.56 420 ALA A CA 1
ATOM 3071 C C . ALA A 1 420 ? 2.290 21.585 -15.275 1.00 82.56 420 ALA A C 1
ATOM 3073 O O . ALA A 1 420 ? 1.076 21.590 -15.068 1.00 82.56 420 ALA A O 1
ATOM 3074 N N . ARG A 1 421 ? 2.903 20.584 -15.908 1.00 84.25 421 ARG A N 1
ATOM 3075 C CA . ARG A 1 421 ? 2.256 19.338 -16.324 1.00 84.25 421 ARG A CA 1
ATOM 3076 C C . ARG A 1 421 ? 2.762 18.185 -15.469 1.00 84.25 421 ARG A C 1
ATOM 3078 O O . ARG A 1 421 ? 3.970 18.024 -15.308 1.00 84.25 421 ARG A O 1
ATOM 3085 N N . SER A 1 422 ? 1.833 17.379 -14.979 1.00 85.12 422 SER A N 1
ATOM 3086 C CA . SER A 1 422 ? 2.107 16.158 -14.223 1.00 85.12 422 SER A CA 1
ATOM 3087 C C . SER A 1 422 ? 2.130 14.917 -15.114 1.00 85.12 422 SER A C 1
ATOM 3089 O O . SER A 1 422 ? 1.635 14.955 -16.242 1.00 85.12 422 SER A O 1
ATOM 3091 N N . ALA A 1 423 ? 2.704 13.826 -14.606 1.00 86.06 423 ALA A N 1
ATOM 3092 C CA . ALA A 1 423 ? 2.764 12.516 -15.263 1.00 86.06 423 ALA A CA 1
ATOM 3093 C C . ALA A 1 423 ? 3.378 12.540 -16.675 1.00 86.06 423 ALA A C 1
ATOM 3095 O O . ALA A 1 423 ? 2.945 11.840 -17.592 1.00 86.06 423 ALA A O 1
ATOM 3096 N N . VAL A 1 424 ? 4.401 13.377 -16.869 1.00 91.12 424 VAL A N 1
ATOM 3097 C CA . VAL A 1 424 ? 5.078 13.516 -18.163 1.00 91.12 424 VAL A CA 1
ATOM 3098 C C . VAL A 1 424 ? 6.058 12.362 -18.375 1.00 91.12 424 VAL A C 1
ATOM 3100 O O . VAL A 1 424 ? 7.101 12.303 -17.715 1.00 91.12 424 VAL A O 1
ATOM 3103 N N . LEU A 1 425 ? 5.737 11.485 -19.331 1.00 93.38 425 LEU A N 1
ATOM 3104 C CA . LEU A 1 425 ? 6.607 10.398 -19.785 1.00 93.38 425 LEU A CA 1
ATOM 3105 C C . LEU A 1 425 ? 7.821 10.936 -20.548 1.00 93.38 425 LEU A C 1
ATOM 3107 O O . LEU A 1 425 ? 7.703 11.885 -21.330 1.00 93.38 425 LEU A O 1
ATOM 3111 N N . CYS A 1 426 ? 8.975 10.298 -20.364 1.00 93.69 426 CYS A N 1
ATOM 3112 C CA . CYS A 1 426 ? 10.154 10.602 -21.162 1.00 93.69 426 CYS A CA 1
ATOM 3113 C C . CYS A 1 426 ? 9.994 10.087 -22.593 1.00 93.69 426 CYS A C 1
ATOM 3115 O O . CYS A 1 426 ? 9.662 8.923 -22.814 1.00 93.69 426 CYS A O 1
ATOM 3117 N N . ASP A 1 427 ? 10.259 10.952 -23.571 1.00 93.94 427 ASP A N 1
ATOM 3118 C CA . ASP A 1 427 ? 10.224 10.593 -24.986 1.00 93.94 427 ASP A CA 1
ATOM 3119 C C . ASP A 1 427 ? 11.655 10.607 -25.540 1.00 93.94 427 ASP A C 1
ATOM 3121 O O . ASP A 1 427 ? 12.266 11.677 -25.585 1.00 93.94 427 ASP A O 1
ATOM 3125 N N . PRO A 1 428 ? 12.216 9.472 -25.988 1.00 93.75 428 PRO A N 1
ATOM 3126 C CA . PRO A 1 428 ? 13.580 9.417 -26.503 1.00 93.75 428 PRO A CA 1
ATOM 3127 C C . PRO A 1 428 ? 13.722 9.953 -27.940 1.00 93.75 428 PRO A C 1
ATOM 3129 O O . PRO A 1 428 ? 14.837 10.035 -28.435 1.00 93.75 428 PRO A O 1
ATOM 3132 N N . ALA A 1 429 ? 12.644 10.294 -28.658 1.00 93.56 429 ALA A N 1
ATOM 3133 C CA . ALA A 1 429 ? 12.703 10.608 -30.088 1.00 93.56 429 ALA A CA 1
ATOM 3134 C C . ALA A 1 429 ? 13.605 11.824 -30.404 1.00 93.56 429 ALA A C 1
ATOM 3136 O O . ALA A 1 429 ? 13.238 12.957 -30.076 1.00 93.56 429 ALA A O 1
ATOM 3137 N N . PRO A 1 430 ? 14.726 11.663 -31.133 1.00 91.69 430 PRO A N 1
ATOM 3138 C CA . PRO A 1 430 ? 15.670 12.760 -31.369 1.00 91.69 430 PRO A CA 1
ATOM 3139 C C . PRO A 1 430 ? 15.093 13.970 -32.101 1.00 91.69 430 PRO A C 1
ATOM 3141 O O . PRO A 1 430 ? 15.573 15.088 -31.952 1.00 91.69 430 PRO A O 1
ATOM 3144 N N . SER A 1 431 ? 14.050 13.744 -32.900 1.00 89.88 431 SER A N 1
ATOM 3145 C CA . SER A 1 431 ? 13.358 14.775 -33.669 1.00 89.88 431 SER A CA 1
ATOM 3146 C C . SER A 1 431 ? 12.387 15.623 -32.847 1.00 89.88 431 SER A C 1
ATOM 3148 O O . SER A 1 431 ? 11.834 16.582 -33.383 1.00 89.88 431 SER A O 1
ATOM 3150 N N . LEU A 1 432 ? 12.107 15.249 -31.595 1.00 91.00 432 LEU A N 1
ATOM 3151 C CA . LEU A 1 432 ? 11.181 15.995 -30.749 1.00 91.00 432 LEU A CA 1
ATOM 3152 C C . LEU A 1 432 ? 11.807 17.346 -30.355 1.00 91.00 432 LEU A C 1
ATOM 3154 O O . LEU A 1 432 ? 12.957 17.347 -29.900 1.00 91.00 432 LEU A O 1
ATOM 3158 N N . PRO A 1 433 ? 11.077 18.472 -30.482 1.00 89.25 433 PRO A N 1
ATOM 3159 C CA . PRO A 1 433 ? 11.580 19.780 -30.073 1.00 89.25 433 PRO A CA 1
ATOM 3160 C C . PRO A 1 433 ? 11.999 19.793 -28.590 1.00 89.25 433 PRO A C 1
ATOM 3162 O O . PRO A 1 433 ? 11.238 19.260 -27.773 1.00 89.25 433 PRO A O 1
ATOM 3165 N N . PRO A 1 434 ? 13.157 20.381 -28.221 1.00 85.88 434 PRO A N 1
ATOM 3166 C CA . PRO A 1 434 ? 13.679 20.380 -26.846 1.00 85.88 434 PRO A CA 1
ATOM 3167 C C . PRO A 1 434 ? 12.718 20.934 -25.785 1.00 85.88 434 PRO A C 1
ATOM 3169 O O . PRO A 1 434 ? 12.763 20.519 -24.633 1.00 85.88 434 PRO A O 1
ATOM 3172 N N . GLU A 1 435 ? 11.842 21.854 -26.178 1.00 86.50 435 GLU A N 1
ATOM 3173 C CA . GLU A 1 435 ? 10.815 22.483 -25.348 1.00 86.50 435 GLU A CA 1
ATOM 3174 C C . GLU A 1 435 ? 9.593 21.589 -25.081 1.00 86.50 435 GLU A C 1
ATOM 3176 O O . GLU A 1 435 ? 8.759 21.905 -24.233 1.00 86.50 435 GLU A O 1
ATOM 3181 N N . SER A 1 436 ? 9.468 20.466 -25.792 1.00 88.88 436 SER A N 1
ATOM 3182 C CA . SER A 1 436 ? 8.342 19.550 -25.616 1.00 88.88 436 SER A CA 1
ATOM 3183 C C . SER A 1 436 ? 8.411 18.879 -24.240 1.00 88.88 436 SER A C 1
ATOM 3185 O O . SER A 1 436 ? 9.494 18.451 -23.842 1.00 88.88 436 SER A O 1
ATOM 3187 N N . PRO A 1 437 ? 7.280 18.661 -23.541 1.00 88.94 437 PRO A N 1
ATOM 3188 C CA . PRO A 1 437 ? 7.289 18.083 -22.194 1.00 88.94 437 PRO A CA 1
ATOM 3189 C C . PRO A 1 437 ? 8.112 16.790 -22.061 1.00 88.94 437 PRO A C 1
ATOM 3191 O O . PRO A 1 437 ? 8.930 16.680 -21.153 1.00 88.94 437 PRO A O 1
ATOM 3194 N N . GLY A 1 438 ? 7.968 15.845 -22.997 1.00 89.62 438 GLY A N 1
ATOM 3195 C CA . GLY A 1 438 ? 8.733 14.590 -22.983 1.00 89.62 438 GLY A CA 1
ATOM 3196 C C . GLY A 1 438 ? 10.229 14.747 -23.291 1.00 89.62 438 GLY A C 1
ATOM 3197 O O . GLY A 1 438 ? 11.018 13.888 -22.905 1.00 89.62 438 GLY A O 1
ATOM 3198 N N . ALA A 1 439 ? 10.637 15.841 -23.949 1.00 90.94 439 ALA A N 1
ATOM 3199 C CA . ALA A 1 439 ? 12.043 16.169 -24.184 1.00 90.94 439 ALA A CA 1
ATOM 3200 C C . ALA A 1 439 ? 12.702 16.815 -22.956 1.00 90.94 439 ALA A C 1
ATOM 3202 O O . ALA A 1 439 ? 13.869 16.544 -22.683 1.00 90.94 439 ALA A O 1
ATOM 3203 N N . LEU A 1 440 ? 11.952 17.612 -22.189 1.00 89.31 440 LEU A N 1
ATOM 3204 C CA . LEU A 1 440 ? 12.444 18.307 -20.991 1.00 89.31 440 LEU A CA 1
ATOM 3205 C C . LEU A 1 440 ? 12.892 17.359 -19.871 1.00 89.31 440 LEU A C 1
ATOM 3207 O O . LEU A 1 440 ? 13.652 17.755 -18.992 1.00 89.31 440 LEU A O 1
ATOM 3211 N N . VAL A 1 441 ? 12.431 16.110 -19.908 1.00 91.00 441 VAL A N 1
ATOM 3212 C CA . VAL A 1 441 ? 12.756 15.075 -18.919 1.00 91.00 441 VAL A CA 1
ATOM 3213 C C . VAL A 1 441 ? 13.809 14.079 -19.407 1.00 91.00 441 VAL A C 1
ATOM 3215 O O . VAL A 1 441 ? 14.036 13.062 -18.762 1.00 91.00 441 VAL A O 1
ATOM 3218 N N . ARG A 1 442 ? 14.466 14.350 -20.540 1.00 92.31 442 ARG A N 1
ATOM 3219 C CA . ARG A 1 442 ? 15.586 13.545 -21.049 1.00 92.31 442 ARG A CA 1
ATOM 3220 C C . ARG A 1 442 ? 16.819 13.652 -20.149 1.00 92.31 442 ARG A C 1
ATOM 3222 O O . ARG A 1 442 ? 16.977 14.639 -19.427 1.00 92.31 442 ARG A O 1
ATOM 3229 N N . PRO A 1 443 ? 17.728 12.662 -20.198 1.00 89.44 443 PRO A N 1
ATOM 3230 C CA . PRO A 1 443 ? 19.000 12.774 -19.501 1.00 89.44 443 PRO A CA 1
ATOM 3231 C C . PRO A 1 443 ? 19.823 13.927 -20.076 1.00 89.44 443 PRO A C 1
ATOM 3233 O O . PRO A 1 443 ? 19.882 14.118 -21.289 1.00 89.44 443 PRO A O 1
ATOM 3236 N N . SER A 1 444 ? 20.505 14.671 -19.208 1.00 82.75 444 SER A N 1
ATOM 3237 C CA . SER A 1 444 ? 21.590 15.547 -19.650 1.00 82.75 444 SER A CA 1
ATOM 3238 C C . SER A 1 444 ? 22.849 14.726 -19.953 1.00 82.75 444 SER A C 1
ATOM 3240 O O . SER A 1 444 ? 23.032 13.628 -19.427 1.00 82.75 444 SER A O 1
ATOM 3242 N N . GLY A 1 445 ? 23.763 15.257 -20.772 1.00 71.38 445 GLY A N 1
ATOM 3243 C CA . GLY A 1 445 ? 25.002 14.550 -21.135 1.00 71.38 445 GLY A CA 1
ATOM 3244 C C . GLY A 1 445 ? 25.946 14.245 -19.956 1.00 71.38 445 GLY A C 1
ATOM 3245 O O . GLY A 1 445 ? 26.755 13.327 -20.038 1.00 71.38 445 GLY A O 1
ATOM 3246 N N . ASP A 1 446 ? 25.836 14.978 -18.843 1.00 71.56 446 ASP A N 1
ATOM 3247 C CA . ASP A 1 446 ? 26.530 14.716 -17.567 1.00 71.56 446 ASP A CA 1
ATOM 3248 C C . ASP A 1 446 ? 25.662 13.925 -16.564 1.00 71.56 446 ASP A C 1
ATOM 3250 O O . ASP A 1 446 ? 26.021 13.725 -15.397 1.00 71.56 446 ASP A O 1
ATOM 3254 N N . PHE A 1 447 ? 24.486 13.500 -17.023 1.00 72.75 447 PHE A N 1
ATOM 3255 C CA . PHE A 1 447 ? 23.379 12.931 -16.274 1.00 72.75 447 PHE A CA 1
ATOM 3256 C C . PHE A 1 447 ? 22.809 13.838 -15.177 1.00 72.75 447 PHE A C 1
ATOM 3258 O O . PHE A 1 447 ? 21.894 13.398 -14.499 1.00 72.75 447 PHE A O 1
ATOM 3265 N N . GLY A 1 448 ? 23.342 15.043 -14.931 1.00 74.75 448 GLY A N 1
ATOM 3266 C CA . GLY A 1 448 ? 22.968 15.952 -13.840 1.00 74.75 448 GLY A CA 1
ATOM 3267 C C . GLY A 1 448 ? 21.459 16.108 -13.625 1.00 74.75 448 GLY A C 1
ATOM 3268 O O . GLY A 1 448 ? 21.032 16.230 -12.476 1.00 74.75 448 GLY A O 1
ATOM 3269 N N . SER A 1 449 ? 20.682 16.001 -14.702 1.00 79.88 449 SER A N 1
ATOM 3270 C CA . SER A 1 449 ? 19.221 15.928 -14.735 1.00 79.88 449 SER A CA 1
ATOM 3271 C C . SER A 1 449 ? 18.718 14.741 -15.565 1.00 79.88 449 SER A C 1
ATOM 3273 O O . SER A 1 449 ? 19.432 14.233 -16.433 1.00 79.88 449 SER A O 1
ATOM 3275 N N . GLY A 1 450 ? 17.459 14.356 -15.343 1.00 83.75 450 GLY A N 1
ATOM 3276 C CA . GLY A 1 450 ? 16.767 13.327 -16.117 1.00 83.75 450 GLY A CA 1
ATOM 3277 C C . GLY A 1 450 ? 16.946 11.906 -15.560 1.00 83.75 450 GLY A C 1
ATOM 3278 O O . GLY A 1 450 ? 17.348 11.736 -14.404 1.00 83.75 450 GLY A O 1
ATOM 3279 N N . PRO A 1 451 ? 16.670 10.868 -16.370 1.00 86.25 451 PRO A N 1
ATOM 3280 C CA . PRO A 1 451 ? 16.492 9.500 -15.906 1.00 86.25 451 PRO A CA 1
ATOM 3281 C C . PRO A 1 451 ? 17.736 8.943 -15.225 1.00 86.25 451 PRO A C 1
ATOM 3283 O O . PRO A 1 451 ? 18.797 8.786 -15.836 1.00 86.25 451 PRO A O 1
ATOM 3286 N N . ARG A 1 452 ? 17.594 8.567 -13.954 1.00 83.06 452 ARG A N 1
ATOM 3287 C CA . ARG A 1 452 ? 18.646 7.920 -13.164 1.00 83.06 452 ARG A CA 1
ATOM 3288 C C . ARG A 1 452 ? 18.054 6.846 -12.251 1.00 83.06 452 ARG A C 1
ATOM 3290 O O . ARG A 1 452 ? 16.906 6.944 -11.840 1.00 83.06 452 ARG A O 1
ATOM 3297 N N . PRO A 1 453 ? 18.841 5.842 -11.833 1.00 81.88 453 PRO A N 1
ATOM 3298 C CA . PRO A 1 453 ? 18.358 4.817 -10.913 1.00 81.88 453 PRO A CA 1
ATOM 3299 C C . PRO A 1 453 ? 17.850 5.388 -9.585 1.00 81.88 453 PRO A C 1
ATOM 3301 O O . PRO A 1 453 ? 16.893 4.863 -9.035 1.00 81.88 453 PRO A O 1
ATOM 3304 N N . GLY A 1 454 ? 18.449 6.478 -9.096 1.00 82.62 454 GLY A N 1
ATOM 3305 C CA . GLY A 1 454 ? 17.989 7.172 -7.889 1.00 82.62 454 GLY A CA 1
ATOM 3306 C C . GLY A 1 454 ? 16.919 8.244 -8.124 1.0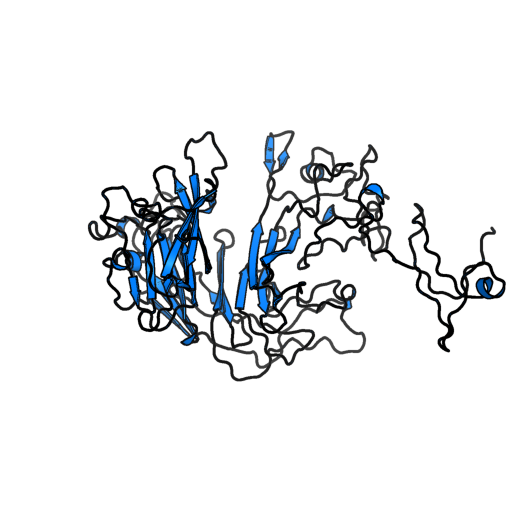0 82.62 454 GLY A C 1
ATOM 3307 O O . GLY A 1 454 ? 16.372 8.749 -7.146 1.00 82.62 454 GLY A O 1
ATOM 3308 N N . ASP A 1 455 ? 16.625 8.609 -9.377 1.00 86.44 455 ASP A N 1
ATOM 3309 C CA . ASP A 1 455 ? 15.535 9.538 -9.678 1.00 86.44 455 ASP A CA 1
ATOM 3310 C C . ASP A 1 455 ? 14.285 8.729 -10.021 1.00 86.44 455 ASP A C 1
ATOM 3312 O O . ASP A 1 455 ? 14.217 8.052 -11.044 1.00 86.44 455 ASP A O 1
ATOM 3316 N N . LEU A 1 456 ? 13.355 8.685 -9.073 1.00 89.31 456 LEU A N 1
ATOM 3317 C CA . LEU A 1 456 ? 12.176 7.832 -9.125 1.00 89.31 456 LEU A CA 1
ATOM 3318 C C . LEU A 1 456 ? 11.010 8.679 -9.631 1.00 89.31 456 LEU A C 1
ATOM 3320 O O . LEU A 1 456 ? 10.401 9.380 -8.828 1.00 89.31 456 LEU A O 1
ATOM 3324 N N . ARG A 1 457 ? 10.724 8.648 -10.937 1.00 92.31 457 ARG A N 1
ATOM 3325 C CA . ARG A 1 457 ? 9.554 9.309 -11.536 1.00 92.31 457 ARG A CA 1
ATOM 3326 C C . ARG A 1 457 ? 8.540 8.273 -12.015 1.00 92.31 457 ARG A C 1
ATOM 3328 O O . ARG A 1 457 ? 8.846 7.455 -12.877 1.00 92.31 457 ARG A O 1
ATOM 3335 N N . GLY A 1 458 ? 7.351 8.304 -11.428 1.00 94.19 458 GLY A N 1
ATOM 3336 C CA . GLY A 1 458 ? 6.282 7.336 -11.650 1.00 94.19 458 GLY A CA 1
ATOM 3337 C C . GLY A 1 458 ? 5.891 6.583 -10.382 1.00 94.19 458 GLY A C 1
ATOM 3338 O O . GLY A 1 458 ? 5.952 7.136 -9.280 1.00 94.19 458 GLY A O 1
ATOM 3339 N N . ILE A 1 459 ? 5.452 5.336 -10.540 1.00 95.88 459 ILE A N 1
ATOM 3340 C CA . ILE A 1 459 ? 4.954 4.488 -9.451 1.00 95.88 459 ILE A CA 1
ATOM 3341 C C . ILE A 1 459 ? 5.968 3.390 -9.157 1.00 95.88 459 ILE A C 1
ATOM 3343 O O . ILE A 1 459 ? 6.365 2.616 -10.033 1.00 95.88 459 ILE A O 1
ATOM 3347 N N . PHE A 1 460 ? 6.335 3.285 -7.885 1.00 96.19 460 PHE A N 1
ATOM 3348 C CA . PHE A 1 460 ? 7.295 2.306 -7.393 1.00 96.19 460 PHE A CA 1
ATOM 3349 C C . PHE A 1 460 ? 6.747 1.612 -6.159 1.00 96.19 460 PHE A C 1
ATOM 3351 O O . PHE A 1 460 ? 6.138 2.257 -5.305 1.00 96.19 460 PHE A O 1
ATOM 3358 N N . ALA A 1 461 ? 6.997 0.312 -6.034 1.00 97.25 461 ALA A N 1
ATOM 3359 C CA . ALA A 1 461 ? 6.751 -0.385 -4.780 1.00 97.25 461 ALA A CA 1
ATOM 3360 C C . ALA A 1 461 ? 8.024 -0.330 -3.930 1.00 97.25 461 ALA A C 1
ATOM 3362 O O . ALA A 1 461 ? 9.108 -0.663 -4.409 1.00 97.25 461 ALA A O 1
ATOM 3363 N N . PHE A 1 462 ? 7.905 0.080 -2.677 1.00 96.31 462 PHE A N 1
ATOM 3364 C CA . PHE A 1 462 ? 8.967 0.008 -1.685 1.00 96.31 462 PHE A CA 1
ATOM 3365 C C . PHE A 1 462 ? 8.725 -1.209 -0.809 1.00 96.31 462 PHE A C 1
ATOM 3367 O O . PHE A 1 462 ? 7.631 -1.396 -0.286 1.00 96.31 462 PHE A O 1
ATOM 3374 N N . VAL A 1 463 ? 9.751 -2.039 -0.669 1.00 96.88 463 VAL A N 1
ATOM 3375 C CA . VAL A 1 463 ? 9.687 -3.291 0.075 1.00 96.88 463 VAL A CA 1
ATOM 3376 C C . VAL A 1 463 ? 10.637 -3.205 1.256 1.00 96.88 463 VAL A C 1
ATOM 3378 O O . VAL A 1 463 ? 11.849 -3.066 1.074 1.00 96.88 463 VAL A O 1
ATOM 3381 N N . ALA A 1 464 ? 10.089 -3.295 2.464 1.00 94.88 464 ALA A N 1
ATOM 3382 C CA . ALA A 1 464 ? 10.878 -3.377 3.682 1.00 94.88 464 ALA A CA 1
ATOM 3383 C C . ALA A 1 464 ? 11.390 -4.806 3.863 1.00 94.88 464 ALA A C 1
ATOM 3385 O O . ALA A 1 464 ? 10.607 -5.752 3.819 1.00 94.88 464 ALA A O 1
ATOM 3386 N N . LEU A 1 465 ? 12.695 -4.982 4.061 1.00 94.94 465 LEU A N 1
ATOM 3387 C CA . LEU A 1 465 ? 13.320 -6.290 4.272 1.00 94.94 465 LEU A CA 1
ATOM 3388 C C . LEU A 1 465 ? 13.619 -6.514 5.763 1.00 94.94 465 LEU A C 1
ATOM 3390 O O . LEU A 1 465 ? 13.834 -5.553 6.502 1.00 94.94 465 LEU A O 1
ATOM 3394 N N . ASP A 1 466 ? 13.708 -7.768 6.220 1.00 93.81 466 ASP A N 1
ATOM 3395 C CA . ASP A 1 466 ? 14.078 -8.064 7.624 1.00 93.81 466 ASP A CA 1
ATOM 3396 C C . ASP A 1 466 ? 15.498 -7.625 8.000 1.00 93.81 466 ASP A C 1
ATOM 3398 O O . ASP A 1 466 ? 15.816 -7.475 9.179 1.00 93.81 466 ASP A O 1
ATOM 3402 N N . SER A 1 467 ? 16.341 -7.364 7.003 1.00 90.94 467 SER A N 1
ATOM 3403 C CA . SER A 1 467 ? 17.662 -6.769 7.173 1.00 90.94 467 SER A CA 1
ATOM 3404 C C . SER A 1 467 ? 17.613 -5.289 7.579 1.00 90.94 467 SER A C 1
ATOM 3406 O O . SER A 1 467 ? 18.655 -4.715 7.897 1.00 90.94 467 SER A O 1
ATOM 3408 N N . GLY A 1 468 ? 16.432 -4.659 7.545 1.00 88.19 468 GLY A N 1
ATOM 3409 C CA . GLY A 1 468 ? 16.239 -3.221 7.744 1.00 88.19 468 GLY A CA 1
ATOM 3410 C C . GLY A 1 468 ? 16.552 -2.377 6.504 1.00 88.19 468 GLY A C 1
ATOM 3411 O O . GLY A 1 468 ? 16.564 -1.150 6.582 1.00 88.19 468 GLY A O 1
ATOM 3412 N N . GLN A 1 469 ? 16.834 -3.011 5.363 1.00 91.06 469 GLN A N 1
ATOM 3413 C CA . GLN A 1 469 ? 17.023 -2.332 4.083 1.00 91.06 469 GLN A CA 1
ATOM 3414 C C . GLN A 1 469 ? 15.692 -2.176 3.341 1.00 91.06 469 GLN A C 1
ATOM 3416 O O . GLN A 1 469 ? 14.760 -2.954 3.542 1.00 91.06 469 GLN A O 1
ATOM 3421 N N . LEU A 1 470 ? 15.632 -1.183 2.451 1.00 92.19 470 LEU A N 1
ATOM 3422 C CA . LEU A 1 470 ? 14.533 -1.009 1.508 1.00 92.19 470 LEU A CA 1
ATOM 3423 C C . LEU A 1 470 ? 14.980 -1.465 0.122 1.00 92.19 470 LEU A C 1
ATOM 3425 O O . LEU A 1 470 ? 16.048 -1.069 -0.351 1.00 92.19 470 LEU A O 1
ATOM 3429 N N . ALA A 1 471 ? 14.145 -2.264 -0.531 1.00 94.00 471 ALA A N 1
ATOM 3430 C CA . ALA A 1 471 ? 14.243 -2.529 -1.956 1.00 94.00 471 ALA A CA 1
ATOM 3431 C C . ALA A 1 471 ? 13.147 -1.760 -2.702 1.00 94.00 471 ALA A C 1
ATOM 3433 O O . ALA A 1 471 ? 12.084 -1.477 -2.153 1.00 94.00 471 ALA A O 1
ATOM 3434 N N . THR A 1 472 ? 13.399 -1.433 -3.965 1.00 95.38 472 THR A N 1
ATOM 3435 C CA . THR A 1 472 ? 12.428 -0.760 -4.834 1.00 95.38 472 THR A CA 1
ATOM 3436 C C . THR A 1 472 ? 12.055 -1.706 -5.965 1.00 95.38 472 THR A C 1
ATOM 3438 O O . THR A 1 472 ? 12.927 -2.384 -6.500 1.00 95.38 472 THR A O 1
ATOM 3441 N N . ILE A 1 473 ? 10.780 -1.766 -6.331 1.00 96.19 473 ILE A N 1
ATOM 3442 C CA . ILE A 1 473 ? 10.277 -2.478 -7.505 1.00 96.19 473 ILE A CA 1
ATOM 3443 C C . ILE A 1 473 ? 9.726 -1.444 -8.485 1.00 96.19 473 ILE A C 1
ATOM 3445 O O . ILE A 1 473 ? 8.929 -0.590 -8.096 1.00 96.19 473 ILE A O 1
ATOM 3449 N N . ASP A 1 474 ? 10.104 -1.559 -9.754 1.00 95.50 474 ASP A N 1
ATOM 3450 C CA . ASP A 1 474 ? 9.533 -0.749 -10.830 1.00 95.50 474 ASP A CA 1
ATOM 3451 C C . ASP A 1 474 ? 8.092 -1.210 -11.106 1.00 95.50 474 ASP A C 1
ATOM 3453 O O . ASP A 1 474 ? 7.868 -2.385 -11.396 1.00 95.50 474 ASP A O 1
ATOM 3457 N N . VAL A 1 475 ? 7.099 -0.325 -10.977 1.00 96.50 475 VAL A N 1
ATOM 3458 C CA . VAL A 1 475 ? 5.687 -0.628 -11.299 1.00 96.50 475 VAL A CA 1
ATOM 3459 C C . VAL A 1 475 ? 5.322 0.076 -12.596 1.00 96.50 475 VAL A C 1
ATOM 3461 O O . VAL A 1 475 ? 4.937 -0.573 -13.564 1.00 96.50 475 VAL A O 1
ATOM 3464 N N . ASP A 1 476 ? 5.521 1.391 -12.612 1.00 95.56 476 ASP A N 1
ATOM 3465 C CA . ASP A 1 476 ? 5.311 2.263 -13.756 1.00 95.56 476 ASP A CA 1
ATOM 3466 C C . ASP A 1 476 ? 6.382 3.358 -13.751 1.00 95.56 476 ASP A C 1
ATOM 3468 O O . ASP A 1 476 ? 6.219 4.394 -13.111 1.00 95.56 476 ASP A O 1
ATOM 3472 N N . ASP A 1 477 ? 7.516 3.086 -14.393 1.00 94.12 477 ASP A N 1
ATOM 3473 C CA . ASP A 1 477 ? 8.624 4.035 -14.505 1.00 94.12 477 ASP A CA 1
ATOM 3474 C C . ASP A 1 477 ? 8.410 4.920 -15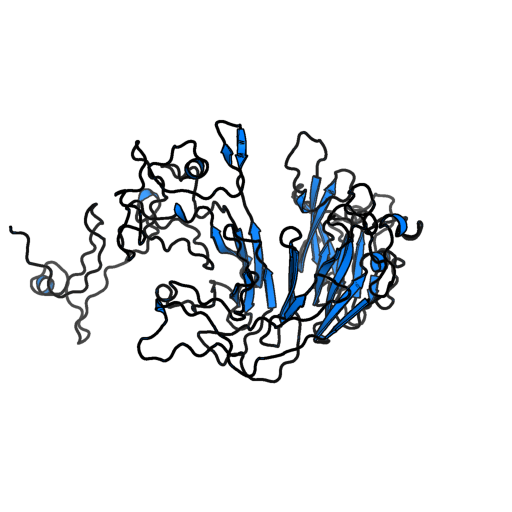.741 1.00 94.12 477 ASP A C 1
ATOM 3476 O O . ASP A 1 477 ? 8.537 4.470 -16.884 1.00 94.12 477 ASP A O 1
ATOM 3480 N N . TRP A 1 478 ? 8.097 6.194 -15.511 1.00 93.81 478 TRP A N 1
ATOM 3481 C CA . TRP A 1 478 ? 7.808 7.160 -16.573 1.00 93.81 478 TRP A CA 1
ATOM 3482 C C . TRP A 1 478 ? 9.037 7.544 -17.395 1.00 93.81 478 TRP A C 1
ATOM 3484 O O . TRP A 1 478 ? 8.905 8.104 -18.486 1.00 93.81 478 TRP A O 1
ATOM 3494 N N . ASP A 1 479 ? 10.228 7.208 -16.908 1.00 92.81 479 ASP A N 1
ATOM 3495 C CA . ASP A 1 479 ? 11.487 7.420 -17.600 1.00 92.81 479 ASP A CA 1
ATOM 3496 C C . ASP A 1 479 ? 11.968 6.166 -18.354 1.00 92.81 479 ASP A C 1
ATOM 3498 O O . ASP A 1 479 ? 12.979 6.224 -19.064 1.00 92.81 479 ASP A O 1
ATOM 3502 N N . ALA A 1 480 ? 11.251 5.037 -18.258 1.00 91.56 480 ALA A N 1
ATOM 3503 C CA . ALA A 1 480 ? 11.651 3.751 -18.838 1.00 91.56 480 ALA A CA 1
ATOM 3504 C C . ALA A 1 480 ? 12.005 3.843 -20.331 1.00 91.56 480 ALA A C 1
ATOM 3506 O O . ALA A 1 480 ? 12.988 3.254 -20.779 1.00 91.56 480 ALA A O 1
ATOM 3507 N N . ALA A 1 481 ? 11.256 4.633 -21.107 1.00 91.81 481 ALA A N 1
ATOM 3508 C CA . ALA A 1 481 ? 11.496 4.799 -22.540 1.00 91.81 481 ALA A CA 1
ATOM 3509 C C . ALA A 1 481 ? 12.822 5.508 -22.870 1.00 91.81 481 ALA A C 1
ATOM 3511 O O . ALA A 1 481 ? 13.309 5.363 -23.988 1.00 91.81 481 ALA A O 1
ATOM 3512 N N . CYS A 1 482 ? 13.423 6.230 -21.922 1.00 92.44 482 CYS A N 1
ATOM 3513 C CA . CYS A 1 482 ? 14.732 6.870 -22.060 1.00 92.44 482 CYS A CA 1
ATOM 3514 C C . CYS A 1 482 ? 15.863 6.094 -21.355 1.00 92.44 482 CYS A C 1
ATOM 3516 O O . CYS A 1 482 ? 17.038 6.432 -21.517 1.00 92.44 482 CYS A O 1
ATOM 3518 N N . ARG A 1 483 ? 15.531 5.034 -20.604 1.00 89.88 483 ARG A N 1
ATOM 3519 C CA . ARG A 1 483 ? 16.462 4.129 -19.909 1.00 89.88 483 ARG A CA 1
ATOM 3520 C C . ARG A 1 483 ? 16.878 2.960 -20.810 1.00 89.88 483 ARG A C 1
ATOM 3522 O O . ARG A 1 483 ? 16.347 1.856 -20.708 1.00 89.88 483 ARG A O 1
ATOM 3529 N N . ARG A 1 484 ? 17.773 3.229 -21.767 1.00 89.69 484 ARG A N 1
ATOM 3530 C CA . ARG A 1 484 ? 18.048 2.323 -22.902 1.00 89.69 484 ARG A CA 1
ATOM 3531 C C . ARG A 1 484 ? 19.377 2.607 -23.624 1.00 89.69 484 ARG A C 1
ATOM 3533 O O . ARG A 1 484 ? 19.964 3.666 -23.377 1.00 89.69 484 ARG A O 1
ATOM 3540 N N . PRO A 1 485 ? 19.827 1.722 -24.541 1.00 88.19 485 PRO A N 1
ATOM 3541 C CA . PRO A 1 485 ? 21.005 1.956 -25.380 1.00 88.19 485 PRO A CA 1
ATOM 3542 C C . PRO A 1 485 ? 20.874 3.182 -26.289 1.00 88.19 485 PRO A C 1
ATOM 3544 O O . PRO A 1 485 ? 19.775 3.526 -26.719 1.00 88.19 485 PRO A O 1
ATOM 3547 N N . VAL A 1 486 ? 22.015 3.808 -26.615 1.00 89.12 486 VAL A N 1
ATOM 3548 C CA . VAL A 1 486 ? 22.079 4.955 -27.547 1.00 89.12 486 VAL A CA 1
ATOM 3549 C C . VAL A 1 486 ? 21.777 4.535 -28.979 1.00 89.12 486 VAL A C 1
ATOM 3551 O O . VAL A 1 486 ? 21.120 5.271 -29.707 1.00 89.12 486 VAL A O 1
ATOM 3554 N N . ALA A 1 487 ? 22.261 3.374 -29.408 1.00 88.56 487 ALA A N 1
ATOM 3555 C CA . ALA A 1 487 ? 21.987 2.899 -30.753 1.00 88.56 487 ALA A CA 1
ATOM 3556 C C . ALA A 1 487 ? 20.529 2.408 -30.866 1.00 88.56 487 ALA A C 1
ATOM 3558 O O . ALA A 1 487 ? 19.945 1.876 -29.917 1.00 88.56 487 ALA A O 1
ATOM 3559 N N . ALA A 1 488 ? 19.928 2.646 -32.031 1.00 89.31 488 ALA A N 1
ATOM 3560 C CA . ALA A 1 488 ? 18.580 2.202 -32.354 1.00 89.31 488 ALA A CA 1
ATOM 3561 C C . ALA A 1 488 ? 18.620 0.846 -33.071 1.00 89.31 488 ALA A C 1
ATOM 3563 O O . ALA A 1 488 ? 19.496 0.584 -33.901 1.00 89.31 488 ALA A O 1
ATOM 3564 N N . ASN A 1 489 ? 17.641 -0.014 -32.791 1.00 88.56 489 ASN A N 1
ATOM 3565 C CA . ASN A 1 489 ? 17.495 -1.309 -33.453 1.00 88.56 489 ASN A CA 1
ATOM 3566 C C . ASN A 1 489 ? 16.091 -1.495 -34.078 1.00 88.56 489 ASN A C 1
ATOM 3568 O O . ASN A 1 489 ? 15.159 -1.949 -33.417 1.00 88.56 489 ASN A O 1
ATOM 3572 N N . PRO A 1 490 ? 15.916 -1.226 -35.385 1.00 88.56 490 PRO A N 1
ATOM 3573 C CA . PRO A 1 490 ? 14.616 -1.374 -36.042 1.00 88.56 490 PRO A CA 1
ATOM 3574 C C . PRO A 1 490 ? 14.186 -2.835 -36.264 1.00 88.56 490 PRO A C 1
ATOM 3576 O O . PRO A 1 490 ? 13.099 -3.094 -36.783 1.00 88.56 490 PRO A O 1
ATOM 3579 N N . ALA A 1 491 ? 15.020 -3.822 -35.914 1.00 86.69 491 ALA A N 1
ATOM 3580 C CA . ALA A 1 491 ? 14.667 -5.227 -36.069 1.00 86.69 491 ALA A CA 1
ATOM 3581 C C . ALA A 1 491 ? 13.625 -5.671 -35.030 1.00 86.69 491 ALA A C 1
ATOM 3583 O O . ALA A 1 491 ? 13.566 -5.171 -33.912 1.00 86.69 491 ALA A O 1
ATOM 3584 N N . ALA A 1 492 ? 12.844 -6.699 -35.371 1.00 83.88 492 ALA A N 1
ATOM 3585 C CA . ALA A 1 492 ? 11.820 -7.262 -34.484 1.00 83.88 492 ALA A CA 1
ATOM 3586 C C . ALA A 1 492 ? 12.379 -8.000 -33.248 1.00 83.88 492 ALA A C 1
ATOM 3588 O O . ALA A 1 492 ? 11.615 -8.397 -32.372 1.00 83.88 492 ALA A O 1
ATOM 3589 N N . ALA 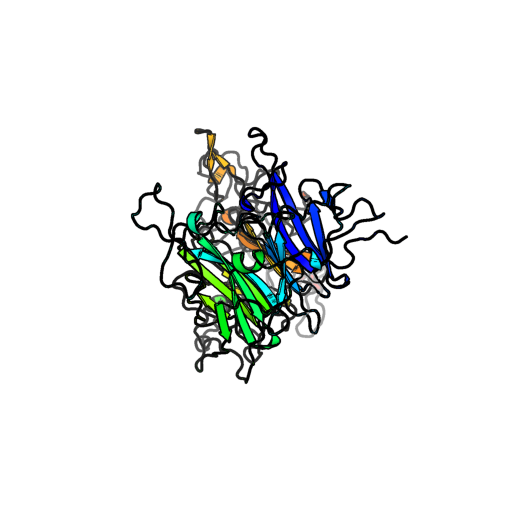A 1 493 ? 13.693 -8.218 -33.183 1.00 81.12 493 ALA A N 1
ATOM 3590 C CA . ALA A 1 493 ? 14.365 -8.864 -32.064 1.00 81.12 493 ALA A CA 1
ATOM 3591 C C . ALA A 1 493 ? 15.380 -7.902 -31.442 1.00 81.12 493 ALA A C 1
ATOM 3593 O O . ALA A 1 493 ? 16.108 -7.221 -32.165 1.00 81.12 493 ALA A O 1
ATOM 3594 N N . GLU A 1 494 ? 15.438 -7.882 -30.109 1.00 76.44 494 GLU A N 1
ATOM 3595 C CA . GLU A 1 494 ? 16.431 -7.108 -29.361 1.00 76.44 494 GLU A CA 1
ATOM 3596 C C . GLU A 1 494 ? 17.826 -7.668 -29.656 1.00 76.44 494 GLU A C 1
ATOM 3598 O O . GLU A 1 494 ? 18.025 -8.885 -29.729 1.00 76.44 494 GLU A O 1
ATOM 3603 N N . ASP A 1 495 ? 18.795 -6.777 -29.824 1.00 71.88 495 ASP A N 1
ATOM 3604 C CA . ASP A 1 495 ? 20.200 -7.128 -29.949 1.00 71.88 495 ASP A CA 1
ATOM 3605 C C . ASP A 1 495 ? 21.046 -6.162 -29.109 1.00 71.88 495 ASP A C 1
ATOM 3607 O O . ASP A 1 495 ? 20.540 -5.241 -28.472 1.00 71.88 495 ASP A O 1
ATOM 3611 N N . SER A 1 496 ? 22.358 -6.372 -29.077 1.00 61.41 496 SER A N 1
ATOM 3612 C CA . SER A 1 496 ? 23.273 -5.523 -28.306 1.00 61.41 496 SER A CA 1
ATOM 3613 C C . SER A 1 496 ? 23.415 -4.095 -28.857 1.00 61.41 496 SER A C 1
ATOM 3615 O O . SER A 1 496 ? 24.265 -3.356 -28.373 1.00 61.41 496 SER A O 1
ATOM 3617 N N . ARG A 1 497 ? 22.696 -3.735 -29.927 1.00 62.84 497 ARG A N 1
ATOM 3618 C CA . ARG A 1 497 ? 22.707 -2.400 -30.531 1.00 62.84 497 ARG A CA 1
ATOM 3619 C C . ARG A 1 497 ? 21.463 -1.597 -30.179 1.00 62.84 497 ARG A C 1
ATOM 3621 O O . ARG A 1 497 ? 21.460 -0.425 -30.497 1.00 62.84 497 ARG A O 1
ATOM 3628 N N . GLY A 1 498 ? 20.425 -2.165 -29.570 1.00 74.62 498 GLY A N 1
ATOM 3629 C CA . GLY A 1 498 ? 19.223 -1.393 -29.254 1.00 74.62 498 GLY A CA 1
ATOM 3630 C C . GLY A 1 498 ? 17.988 -2.244 -29.003 1.00 74.62 498 GLY A C 1
ATOM 3631 O O . GLY A 1 498 ? 18.011 -3.477 -29.103 1.00 74.62 498 GLY A O 1
ATOM 3632 N N . CYS A 1 499 ? 16.879 -1.574 -28.708 1.00 87.19 499 CYS A N 1
ATOM 3633 C CA . CYS A 1 499 ? 15.635 -2.247 -28.353 1.00 87.19 499 CYS A CA 1
ATOM 3634 C C . CYS A 1 499 ? 14.926 -2.757 -29.598 1.00 87.19 499 CYS A C 1
ATOM 3636 O O . CYS A 1 499 ? 15.039 -2.181 -30.669 1.00 87.19 499 CYS A O 1
ATOM 3638 N N . ALA A 1 500 ? 14.195 -3.862 -29.468 1.00 87.12 500 ALA A N 1
ATOM 3639 C CA . ALA A 1 500 ? 13.428 -4.390 -30.587 1.00 87.12 500 ALA A CA 1
ATOM 3640 C C . ALA A 1 500 ? 12.380 -3.372 -31.069 1.00 87.12 500 ALA A C 1
ATOM 3642 O O . ALA A 1 500 ? 11.583 -2.892 -30.263 1.00 87.12 500 ALA A O 1
ATOM 3643 N N . GLY A 1 501 ? 12.320 -3.139 -32.380 1.00 88.12 501 GLY A N 1
ATOM 3644 C CA . GLY A 1 501 ? 11.286 -2.321 -33.015 1.00 88.12 501 GLY A CA 1
ATOM 3645 C C . GLY A 1 501 ? 11.507 -0.814 -32.903 1.00 88.12 501 GLY A C 1
ATOM 3646 O O . GLY A 1 501 ? 10.540 -0.057 -32.974 1.00 88.12 501 GLY A O 1
ATOM 3647 N N . ASP A 1 502 ? 12.752 -0.376 -32.734 1.00 89.44 502 ASP A N 1
ATOM 3648 C CA . ASP A 1 502 ? 13.069 1.047 -32.652 1.00 89.44 502 ASP A CA 1
ATOM 3649 C C . ASP A 1 502 ? 12.808 1.786 -33.964 1.00 89.44 502 ASP A C 1
ATOM 3651 O O . ASP A 1 502 ? 12.866 1.195 -35.048 1.00 89.44 502 ASP A O 1
ATOM 3655 N N . PRO A 1 503 ? 12.550 3.103 -33.900 1.00 89.31 503 PRO A N 1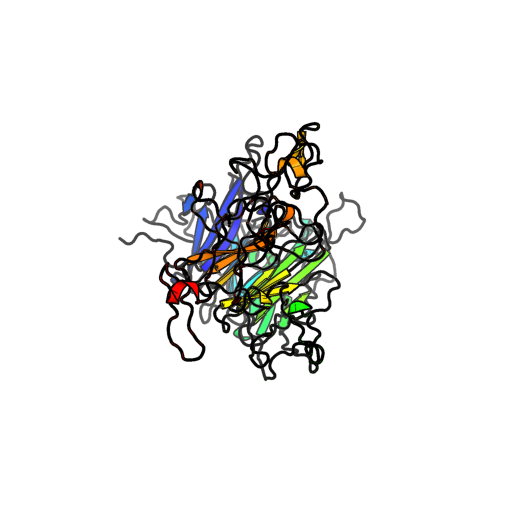
ATOM 3656 C CA . PRO A 1 503 ? 12.526 3.915 -35.103 1.00 89.31 503 PRO A CA 1
ATOM 3657 C C . PRO A 1 503 ? 13.901 3.891 -35.790 1.00 89.31 503 PRO A C 1
ATOM 3659 O O . PRO A 1 503 ? 14.945 3.830 -35.139 1.00 89.31 503 PRO A O 1
ATOM 3662 N N . ASP A 1 504 ? 13.905 3.976 -37.121 1.00 89.94 504 ASP A N 1
ATOM 3663 C CA . ASP A 1 504 ? 15.128 3.988 -37.934 1.00 89.94 504 ASP A CA 1
ATOM 3664 C C . ASP A 1 504 ? 15.808 5.370 -37.892 1.00 89.94 504 ASP A C 1
ATOM 3666 O O . ASP A 1 504 ? 15.786 6.138 -38.852 1.00 89.94 504 ASP A O 1
ATOM 3670 N N . VAL A 1 505 ? 16.343 5.720 -36.718 1.00 87.81 505 VAL A N 1
ATOM 3671 C CA . VAL A 1 505 ? 17.036 6.995 -36.438 1.00 87.81 505 VAL A CA 1
ATOM 3672 C C . VAL A 1 505 ? 18.553 6.832 -36.312 1.00 87.81 505 VAL A C 1
ATOM 3674 O O . VAL A 1 505 ? 19.270 7.815 -36.149 1.00 87.81 505 VAL A O 1
ATOM 3677 N N . GLY A 1 506 ? 19.057 5.598 -36.398 1.00 87.25 506 GLY A N 1
ATOM 3678 C CA . GLY A 1 506 ? 20.464 5.250 -36.188 1.00 87.25 506 GLY A CA 1
ATOM 3679 C C . GLY A 1 506 ? 20.880 5.323 -34.718 1.00 87.25 506 GLY A C 1
ATOM 3680 O O . GLY A 1 506 ? 21.162 4.294 -34.106 1.00 87.25 506 GLY A O 1
ATOM 3681 N N . GLU A 1 507 ? 20.885 6.525 -34.145 1.00 91.06 507 GLU A N 1
ATOM 3682 C CA . GLU A 1 507 ? 21.241 6.788 -32.749 1.00 91.06 507 GLU A CA 1
ATOM 3683 C C . GLU A 1 507 ? 20.232 7.746 -32.105 1.00 91.06 507 GLU A C 1
ATOM 3685 O O . GLU A 1 507 ? 19.745 8.690 -32.728 1.00 91.06 507 GLU A O 1
ATOM 3690 N N . PHE A 1 508 ? 19.948 7.528 -30.825 1.00 91.94 508 PHE A N 1
ATOM 3691 C CA . PHE A 1 508 ? 19.132 8.395 -29.986 1.00 91.94 508 PHE A CA 1
ATOM 3692 C C . PHE A 1 508 ? 19.932 9.624 -29.527 1.00 91.94 508 PHE A C 1
ATOM 3694 O O . PHE A 1 508 ? 20.149 9.836 -28.331 1.00 91.94 508 PHE A O 1
ATOM 3701 N N . VAL A 1 509 ? 20.388 10.437 -30.479 1.00 91.44 509 VAL A N 1
ATOM 3702 C CA . VAL A 1 509 ? 21.164 11.661 -30.238 1.00 91.44 509 VAL A CA 1
ATOM 3703 C C . VAL A 1 509 ? 20.504 12.866 -30.894 1.00 91.44 509 VAL A C 1
ATOM 3705 O O . VAL A 1 509 ? 20.022 12.770 -32.019 1.00 91.44 509 VAL A O 1
ATOM 3708 N N . ASP A 1 510 ? 20.482 14.000 -30.200 1.00 87.50 510 ASP A N 1
ATOM 3709 C CA . ASP A 1 510 ? 19.925 15.248 -30.723 1.00 87.50 510 ASP A CA 1
ATOM 3710 C C . ASP A 1 510 ? 20.815 15.888 -31.813 1.00 87.50 510 ASP A C 1
ATOM 3712 O O . ASP A 1 510 ? 21.864 15.361 -32.203 1.00 87.50 510 ASP A O 1
ATOM 3716 N N . ALA A 1 511 ? 20.397 17.052 -32.320 1.00 85.88 511 ALA A N 1
ATOM 3717 C CA . ALA A 1 511 ? 21.130 17.792 -33.350 1.00 85.88 511 ALA A CA 1
ATOM 3718 C C . ALA A 1 511 ? 22.552 18.213 -32.918 1.00 85.88 511 ALA A C 1
ATOM 3720 O O . ALA A 1 511 ? 23.433 18.344 -33.771 1.00 85.88 511 ALA A O 1
ATOM 3721 N N . ASP A 1 512 ? 22.785 18.374 -31.613 1.00 84.94 512 ASP A N 1
ATOM 3722 C CA . ASP A 1 512 ? 24.076 18.731 -31.017 1.00 84.94 512 ASP A CA 1
ATOM 3723 C C . ASP A 1 512 ? 24.919 17.491 -30.652 1.00 84.94 512 ASP A C 1
ATOM 3725 O O . ASP A 1 512 ? 26.037 17.607 -30.143 1.00 84.94 512 ASP A O 1
ATOM 3729 N N . ARG A 1 513 ? 24.419 16.294 -30.987 1.00 86.94 513 ARG A N 1
ATOM 3730 C CA . ARG A 1 513 ? 24.985 14.974 -30.678 1.00 86.94 513 ARG A CA 1
ATOM 3731 C C . ARG A 1 513 ? 25.037 14.642 -29.188 1.00 86.94 513 ARG A C 1
ATOM 3733 O O . ARG A 1 513 ? 25.867 13.829 -28.774 1.00 86.94 513 ARG A O 1
ATOM 3740 N N . ASN A 1 514 ? 24.148 15.224 -28.391 1.00 86.50 514 ASN A N 1
ATOM 3741 C CA . ASN A 1 514 ? 23.928 14.769 -27.025 1.00 86.50 514 ASN A CA 1
ATOM 3742 C C . ASN A 1 514 ? 22.977 13.575 -27.036 1.00 86.50 514 ASN A C 1
ATOM 3744 O O . ASN A 1 514 ? 22.002 13.548 -27.788 1.00 86.50 514 ASN A O 1
ATOM 3748 N N . ALA A 1 515 ? 23.250 12.579 -26.195 1.00 89.25 515 ALA A N 1
ATOM 3749 C CA . ALA A 1 515 ? 22.351 11.446 -26.043 1.00 89.25 515 ALA A CA 1
ATOM 3750 C C . ALA A 1 515 ? 21.018 11.904 -25.432 1.00 89.25 515 ALA A C 1
ATOM 3752 O O . ALA A 1 515 ? 20.985 12.576 -24.408 1.00 89.25 515 ALA A O 1
ATOM 3753 N N . THR A 1 516 ? 19.919 11.494 -26.058 1.00 91.69 516 THR A N 1
ATOM 3754 C CA . THR A 1 516 ? 18.539 11.694 -25.576 1.00 91.69 516 THR A CA 1
ATOM 3755 C C . THR A 1 516 ? 18.066 10.551 -24.670 1.00 91.69 516 THR A C 1
ATOM 3757 O O . THR A 1 516 ? 16.930 10.541 -24.202 1.00 91.69 516 THR A O 1
ATOM 3760 N N . VAL A 1 517 ? 18.950 9.584 -24.419 1.00 91.56 517 VAL A N 1
ATOM 3761 C CA . VAL A 1 517 ? 18.750 8.371 -23.619 1.00 91.56 517 VAL A CA 1
ATOM 3762 C C . VAL A 1 517 ? 19.968 8.135 -22.732 1.00 91.56 517 VAL A C 1
ATOM 3764 O O . VAL A 1 517 ? 21.028 8.718 -22.953 1.00 91.56 517 VAL A O 1
ATOM 3767 N N . THR A 1 518 ? 19.841 7.272 -21.726 1.00 88.00 518 THR A N 1
ATOM 3768 C CA . THR A 1 518 ? 20.918 7.046 -20.749 1.00 88.00 518 THR A CA 1
ATOM 3769 C C . THR A 1 518 ? 22.112 6.259 -21.280 1.00 88.00 518 THR A C 1
ATOM 3771 O O . THR A 1 518 ? 23.168 6.259 -20.649 1.00 88.00 518 THR A O 1
ATOM 3774 N N . GLY A 1 519 ? 21.959 5.575 -22.414 1.00 84.50 519 GLY A N 1
ATOM 3775 C CA . GLY A 1 519 ? 23.014 4.779 -23.033 1.00 84.50 519 GLY A CA 1
ATOM 3776 C C . GLY A 1 519 ? 23.301 3.450 -22.340 1.00 84.50 519 GLY A C 1
ATOM 3777 O O . GLY A 1 519 ? 24.403 2.926 -22.463 1.00 84.50 519 GLY A O 1
ATOM 3778 N N . GLU A 1 520 ? 22.328 2.903 -21.613 1.00 81.81 520 GLU A N 1
ATOM 3779 C CA . GLU A 1 520 ? 22.460 1.609 -20.940 1.00 81.81 520 GLU A CA 1
ATOM 3780 C C . GLU A 1 520 ? 22.707 0.451 -21.907 1.00 81.81 520 GLU A C 1
ATOM 3782 O O . GLU A 1 520 ? 22.253 0.469 -23.042 1.00 81.81 520 GLU A O 1
ATOM 3787 N N . GLU A 1 521 ? 23.393 -0.596 -21.450 1.00 76.75 521 GLU A N 1
ATOM 3788 C CA . GLU A 1 521 ? 23.796 -1.724 -22.311 1.00 76.75 521 GLU A CA 1
ATOM 3789 C C . GLU A 1 521 ? 22.620 -2.578 -22.828 1.00 76.75 521 GLU A C 1
ATOM 3791 O O . GLU A 1 521 ? 22.791 -3.408 -23.721 1.00 76.75 521 GLU A O 1
ATOM 3796 N N . SER A 1 522 ? 21.428 -2.440 -22.243 1.00 78.56 522 SER A N 1
ATOM 3797 C CA . SER A 1 522 ? 20.251 -3.226 -22.616 1.00 78.56 522 SER A CA 1
ATOM 3798 C C . SER A 1 522 ? 18.960 -2.467 -22.337 1.00 78.56 522 SER A C 1
ATOM 3800 O O . SER A 1 522 ? 18.886 -1.619 -21.454 1.00 78.56 522 SER A O 1
ATOM 3802 N N . CYS A 1 523 ? 17.909 -2.844 -23.055 1.00 80.19 523 CYS A N 1
ATOM 3803 C CA . CYS A 1 523 ? 16.544 -2.364 -22.848 1.00 80.19 523 CYS A CA 1
ATOM 3804 C C . CYS A 1 523 ? 15.822 -3.115 -21.727 1.00 80.19 523 CYS A C 1
ATOM 3806 O O . CYS A 1 523 ? 14.627 -2.947 -21.511 1.00 80.19 523 CYS A O 1
ATOM 3808 N N . GLN A 1 524 ? 16.535 -4.022 -21.061 1.00 79.00 524 GLN A N 1
ATOM 3809 C CA . GLN A 1 524 ? 16.016 -4.896 -20.016 1.00 79.00 524 GLN A CA 1
ATOM 3810 C C . GLN A 1 524 ? 16.377 -4.420 -18.617 1.00 79.00 524 GLN A C 1
ATOM 3812 O O . GLN A 1 524 ? 16.081 -5.126 -17.658 1.00 79.00 524 GLN A O 1
ATOM 3817 N N . ILE A 1 525 ? 17.022 -3.258 -18.499 1.00 78.44 525 ILE A N 1
ATOM 3818 C CA . ILE A 1 525 ? 17.417 -2.720 -17.200 1.00 78.44 525 ILE A CA 1
ATOM 3819 C C . ILE A 1 525 ? 16.202 -2.251 -16.402 1.00 78.44 525 ILE A C 1
ATOM 3821 O O . ILE A 1 525 ? 16.150 -2.488 -15.198 1.00 78.44 525 ILE A O 1
ATOM 3825 N N . VAL A 1 526 ? 15.229 -1.630 -17.070 1.00 87.06 526 VAL A N 1
ATOM 3826 C CA . VAL A 1 526 ? 13.972 -1.191 -16.460 1.00 87.06 526 VAL A CA 1
ATOM 3827 C C . VAL A 1 526 ? 12.849 -2.050 -17.017 1.00 87.06 526 VAL A C 1
ATOM 3829 O O . VAL A 1 526 ? 12.573 -2.045 -18.215 1.00 87.06 526 VAL A O 1
ATOM 3832 N N . GLN A 1 527 ? 12.232 -2.840 -16.147 1.00 88.75 527 GLN A N 1
ATOM 3833 C CA . GLN A 1 527 ? 11.099 -3.691 -16.488 1.00 88.75 527 GLN A CA 1
ATOM 3834 C C . GLN A 1 527 ? 10.076 -3.625 -15.359 1.00 88.75 527 GLN A C 1
ATOM 3836 O O . GLN A 1 527 ? 10.467 -3.776 -14.199 1.00 88.75 527 GLN A O 1
ATOM 3841 N N . PRO A 1 528 ? 8.778 -3.489 -15.675 1.00 93.31 528 PRO A N 1
ATOM 3842 C CA . PRO A 1 528 ? 7.736 -3.580 -14.669 1.00 93.31 528 PRO A CA 1
ATOM 3843 C C . PRO A 1 528 ? 7.832 -4.885 -13.873 1.00 93.31 528 PRO A C 1
ATOM 3845 O O . PRO A 1 528 ? 8.139 -5.955 -14.410 1.00 93.31 528 PRO A O 1
ATOM 3848 N N . HIS A 1 529 ? 7.532 -4.791 -12.584 1.00 95.38 529 HIS A N 1
ATOM 3849 C CA . HIS A 1 529 ? 7.516 -5.885 -11.620 1.00 95.38 529 HIS A CA 1
ATOM 3850 C C . HIS A 1 529 ? 8.890 -6.564 -11.428 1.00 95.38 529 HIS A C 1
ATOM 3852 O O . HIS A 1 529 ? 8.980 -7.776 -11.193 1.00 95.38 529 HIS A O 1
ATOM 3858 N N . ARG A 1 530 ? 9.979 -5.786 -11.510 1.00 92.88 530 ARG A N 1
ATOM 3859 C CA . ARG A 1 530 ? 11.349 -6.213 -11.175 1.00 92.88 530 ARG A CA 1
ATOM 3860 C C . ARG A 1 530 ? 11.954 -5.326 -10.095 1.00 92.88 530 ARG A C 1
ATOM 3862 O O . ARG A 1 530 ? 11.646 -4.140 -10.016 1.00 92.88 530 ARG A O 1
ATOM 3869 N N . ALA A 1 531 ? 12.834 -5.909 -9.282 1.00 91.88 531 ALA A N 1
ATOM 3870 C CA . ALA A 1 531 ? 13.639 -5.132 -8.352 1.00 91.88 531 ALA A CA 1
ATOM 3871 C C . ALA A 1 531 ? 14.509 -4.134 -9.133 1.00 91.88 531 ALA A C 1
ATOM 3873 O O . ALA A 1 531 ? 15.262 -4.519 -10.032 1.00 91.88 531 ALA A O 1
ATOM 3874 N N . ARG A 1 532 ? 14.391 -2.857 -8.781 1.00 89.38 532 ARG A N 1
ATOM 3875 C CA . ARG A 1 532 ? 15.107 -1.751 -9.402 1.00 89.38 532 ARG A CA 1
ATOM 3876 C C . ARG A 1 532 ? 16.591 -1.859 -9.091 1.00 89.38 532 ARG A C 1
ATOM 3878 O O . ARG A 1 532 ? 17.007 -2.102 -7.956 1.00 89.38 532 ARG A O 1
ATOM 3885 N N . ALA A 1 533 ? 17.414 -1.604 -10.096 1.00 80.94 533 ALA A N 1
ATOM 3886 C CA . ALA A 1 533 ? 18.848 -1.522 -9.899 1.00 80.94 533 ALA A CA 1
ATOM 3887 C C . ALA A 1 533 ? 19.248 -0.222 -9.192 1.00 80.94 533 ALA A C 1
ATOM 3889 O O . ALA A 1 533 ? 18.786 0.857 -9.543 1.00 80.94 533 ALA A O 1
ATOM 3890 N N . ALA A 1 534 ? 20.204 -0.294 -8.266 1.00 76.12 534 ALA A N 1
ATOM 3891 C CA . ALA A 1 534 ? 20.744 0.887 -7.586 1.00 76.12 534 ALA A CA 1
ATOM 3892 C C . ALA A 1 534 ? 21.729 1.704 -8.451 1.00 76.12 534 ALA A C 1
ATOM 3894 O O . ALA A 1 534 ? 22.392 2.622 -7.966 1.00 76.12 534 ALA A O 1
ATOM 3895 N N . SER A 1 535 ? 21.954 1.325 -9.710 1.00 69.56 535 SER A N 1
ATOM 3896 C CA . SER A 1 535 ? 23.012 1.881 -10.557 1.00 69.56 535 SER A CA 1
ATOM 3897 C C . SER A 1 535 ? 22.678 1.770 -12.036 1.00 69.56 535 SER A C 1
ATOM 3899 O O . SER A 1 535 ? 21.968 0.857 -12.441 1.00 69.56 535 SER A O 1
ATOM 3901 N N . VAL A 1 536 ? 23.222 2.695 -12.831 1.00 67.94 536 VAL A N 1
ATOM 3902 C CA . VAL A 1 536 ? 23.167 2.617 -14.294 1.00 67.94 536 VAL A CA 1
ATOM 3903 C C . VAL A 1 536 ? 24.119 1.508 -14.732 1.00 67.94 536 VAL A C 1
ATOM 3905 O O . VAL A 1 536 ? 25.247 1.423 -14.229 1.00 67.94 536 VAL A O 1
ATOM 3908 N N . PHE A 1 537 ? 23.686 0.663 -15.663 1.00 67.75 537 PHE A N 1
ATOM 3909 C CA . PHE A 1 537 ? 24.542 -0.371 -16.239 1.00 67.75 537 PHE A CA 1
ATOM 3910 C C . PHE A 1 537 ? 25.232 0.157 -17.491 1.00 67.75 537 PHE A C 1
ATOM 3912 O O . PHE A 1 537 ? 24.714 0.023 -18.596 1.00 67.75 537 PHE A O 1
ATOM 3919 N N . LEU A 1 538 ? 26.412 0.748 -17.288 1.00 66.88 538 LEU A N 1
ATOM 3920 C CA . LEU A 1 538 ? 27.307 1.211 -18.350 1.00 66.88 538 LEU A CA 1
ATOM 3921 C C . LEU A 1 538 ? 28.623 0.427 -18.317 1.00 66.88 538 LEU A C 1
ATOM 3923 O O . LEU A 1 538 ? 29.162 0.127 -17.242 1.00 66.88 538 LEU A O 1
ATOM 3927 N N . GLY A 1 539 ? 29.169 0.129 -19.495 1.00 53.97 539 GLY A N 1
ATOM 3928 C CA . GLY A 1 539 ? 30.514 -0.413 -19.685 1.00 53.97 539 GLY A CA 1
ATOM 3929 C C . GLY A 1 539 ? 31.643 0.622 -19.581 1.00 53.97 539 GLY A C 1
ATOM 3930 O O . GLY A 1 539 ? 32.777 0.317 -19.953 1.00 53.97 539 GLY A O 1
ATOM 3931 N N . GLU A 1 540 ? 31.372 1.839 -19.097 1.00 57.78 540 GLU A N 1
ATOM 3932 C CA . GLU A 1 540 ? 32.332 2.942 -19.165 1.00 57.78 540 GLU A CA 1
ATOM 3933 C C . GLU A 1 540 ? 33.260 3.027 -17.929 1.00 57.78 540 GLU A C 1
ATOM 3935 O O . GLU A 1 540 ? 32.788 3.061 -16.787 1.00 57.78 540 GLU A O 1
ATOM 3940 N N . PRO A 1 541 ? 34.599 3.092 -18.103 1.00 47.72 541 PRO A N 1
ATOM 3941 C CA . PRO A 1 541 ? 35.546 3.119 -16.983 1.00 47.72 541 PRO A CA 1
ATOM 3942 C C . PRO A 1 541 ? 35.441 4.364 -16.093 1.00 47.72 541 PRO A C 1
ATOM 3944 O O . PRO A 1 541 ? 35.774 4.291 -14.911 1.00 47.72 541 PRO A O 1
ATOM 3947 N N . SER A 1 542 ? 34.996 5.495 -16.649 1.00 50.66 542 SER A N 1
ATOM 3948 C CA . SER A 1 542 ? 34.886 6.801 -15.978 1.00 50.66 542 SER A CA 1
ATOM 3949 C C . SER A 1 542 ? 33.852 6.816 -14.846 1.00 50.66 542 SER A C 1
ATOM 3951 O O . SER A 1 542 ? 34.011 7.566 -13.886 1.00 50.66 542 SER A O 1
ATOM 3953 N N . ILE A 1 543 ? 32.840 5.947 -14.917 1.00 52.62 543 ILE A N 1
ATOM 3954 C CA . ILE A 1 543 ? 31.739 5.832 -13.940 1.00 52.62 543 ILE A CA 1
ATOM 3955 C C . ILE A 1 543 ? 31.894 4.540 -13.091 1.00 52.62 543 ILE A C 1
ATOM 3957 O O . ILE A 1 543 ? 31.082 4.220 -12.211 1.00 52.62 543 ILE A O 1
ATOM 3961 N N . GLY A 1 544 ? 33.009 3.825 -13.310 1.00 48.94 544 GLY A N 1
ATOM 3962 C CA . GLY A 1 544 ? 33.265 2.465 -12.852 1.00 48.94 544 GLY A CA 1
ATOM 3963 C C . GLY A 1 544 ? 32.416 1.495 -13.664 1.00 48.94 544 GLY A C 1
ATOM 3964 O O . GLY A 1 544 ? 31.200 1.524 -13.540 1.00 48.94 544 GLY A O 1
ATOM 3965 N N . GLY A 1 545 ? 33.026 0.649 -14.499 1.00 55.25 545 GLY A N 1
ATOM 3966 C CA . GLY A 1 545 ? 32.279 -0.303 -15.328 1.00 55.25 545 GLY A CA 1
ATOM 3967 C C . GLY A 1 545 ? 31.362 -1.180 -14.469 1.00 55.25 545 GLY A C 1
ATOM 3968 O O . GLY A 1 545 ? 31.843 -2.028 -13.715 1.00 55.25 545 GLY A O 1
ATOM 3969 N N . ARG A 1 546 ? 30.050 -0.939 -14.558 1.00 60.41 546 ARG A N 1
ATOM 3970 C CA . ARG A 1 546 ? 29.000 -1.621 -13.777 1.00 60.41 546 ARG A CA 1
ATOM 3971 C C . ARG A 1 546 ? 28.246 -2.652 -14.605 1.00 60.41 546 ARG A C 1
ATOM 3973 O O . ARG A 1 546 ? 27.549 -3.489 -14.038 1.00 60.41 546 ARG A O 1
ATOM 3980 N N . ALA A 1 547 ? 28.429 -2.634 -15.923 1.00 60.91 547 ALA A N 1
ATOM 3981 C CA . ALA A 1 547 ? 27.997 -3.718 -16.789 1.00 60.91 547 ALA A CA 1
ATOM 3982 C C . ALA A 1 547 ? 28.655 -5.051 -16.366 1.00 60.91 547 ALA A C 1
ATOM 3984 O O . ALA A 1 547 ? 29.849 -5.070 -16.027 1.00 60.91 547 ALA A O 1
ATOM 3985 N N . PRO A 1 548 ? 27.914 -6.179 -16.391 1.00 58.78 548 PRO A N 1
ATOM 3986 C CA . PRO A 1 548 ? 28.483 -7.494 -16.138 1.00 58.78 548 PRO A CA 1
ATOM 3987 C C . PRO A 1 548 ? 29.713 -7.732 -17.015 1.00 58.78 548 PRO A C 1
ATOM 3989 O O . PRO A 1 548 ? 29.642 -7.723 -18.242 1.00 58.78 548 PRO A O 1
ATOM 3992 N N . SER A 1 549 ? 30.858 -7.956 -16.376 1.00 58.62 549 SER A N 1
ATOM 3993 C CA . SER A 1 549 ? 32.120 -8.204 -17.063 1.00 58.62 549 SER A CA 1
ATOM 3994 C C . SER A 1 549 ? 32.780 -9.474 -16.544 1.00 58.62 549 SER A C 1
ATOM 3996 O O . SER A 1 549 ? 32.654 -9.872 -15.382 1.00 58.62 549 SER A O 1
ATOM 3998 N N . LEU A 1 550 ? 33.504 -10.145 -17.435 1.00 60.03 550 LEU A N 1
ATOM 3999 C CA . LEU A 1 550 ? 34.291 -11.311 -17.069 1.00 60.03 550 LEU A CA 1
ATOM 4000 C C . LEU A 1 550 ? 35.494 -10.859 -16.231 1.00 60.03 550 LEU A C 1
ATOM 4002 O O . LEU A 1 550 ? 36.451 -10.304 -16.766 1.00 60.03 550 LEU A O 1
ATOM 4006 N N . ARG A 1 551 ? 35.478 -11.152 -14.921 1.00 57.06 551 ARG A N 1
ATOM 4007 C CA . ARG A 1 551 ? 36.622 -10.888 -14.019 1.00 57.06 551 ARG A CA 1
ATOM 4008 C C . ARG A 1 551 ? 37.895 -11.600 -14.476 1.00 57.06 551 ARG A C 1
ATOM 4010 O O . ARG A 1 551 ? 38.998 -11.100 -14.287 1.00 57.06 551 ARG A O 1
ATOM 4017 N N . THR A 1 552 ? 37.741 -12.786 -15.060 1.00 63.34 552 THR A N 1
ATOM 4018 C CA . THR A 1 552 ? 38.812 -13.526 -15.730 1.00 63.34 552 THR A CA 1
ATOM 4019 C C . THR A 1 552 ? 38.257 -14.183 -16.987 1.00 63.34 552 THR A C 1
ATOM 4021 O O . THR A 1 552 ? 37.067 -14.493 -17.063 1.00 63.34 552 THR A O 1
ATOM 4024 N N . ARG A 1 553 ? 39.109 -14.403 -17.993 1.00 66.12 553 ARG A N 1
ATOM 4025 C CA . ARG A 1 553 ? 38.701 -15.169 -19.174 1.00 66.12 553 ARG A CA 1
ATOM 4026 C C . ARG A 1 553 ? 38.406 -16.616 -18.751 1.00 66.12 553 ARG A C 1
ATOM 4028 O O . ARG A 1 553 ? 39.251 -17.208 -18.073 1.00 66.12 553 ARG A O 1
ATOM 4035 N N . PRO A 1 554 ? 37.258 -17.195 -19.144 1.00 69.44 554 PRO A N 1
ATOM 4036 C CA . PRO A 1 554 ? 36.965 -18.595 -18.873 1.00 69.44 554 PRO A CA 1
ATOM 4037 C C . P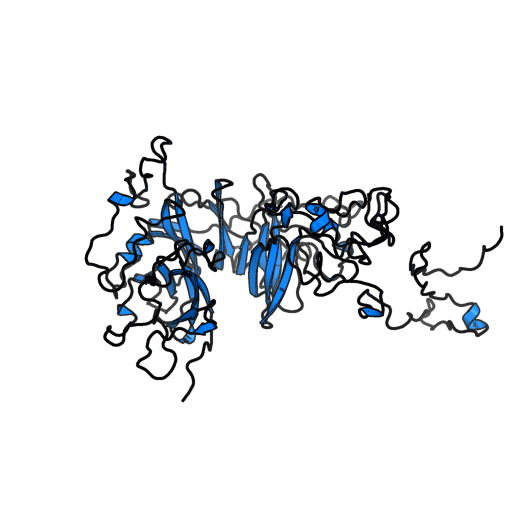RO A 1 554 ? 38.081 -19.506 -19.393 1.00 69.44 554 PRO A C 1
ATOM 4039 O O . PRO A 1 554 ? 38.654 -19.266 -20.460 1.00 69.44 554 PRO A O 1
ATOM 4042 N N . LYS A 1 555 ? 38.393 -20.568 -18.643 1.00 73.69 555 LYS A N 1
ATOM 4043 C CA . LYS A 1 555 ? 39.341 -21.590 -19.095 1.00 73.69 555 LYS A CA 1
ATOM 4044 C C . LYS A 1 555 ? 38.663 -22.473 -20.130 1.00 73.69 555 LYS A C 1
ATOM 4046 O O . LYS A 1 555 ? 37.611 -23.048 -19.863 1.00 73.69 555 LYS A O 1
ATOM 4051 N N . VAL A 1 556 ? 39.294 -22.623 -21.287 1.00 74.81 556 VAL A N 1
ATOM 4052 C CA . VAL A 1 556 ? 38.837 -23.571 -22.301 1.00 74.81 556 VAL A CA 1
ATOM 4053 C C . VAL A 1 556 ? 39.324 -24.961 -21.897 1.00 74.81 556 VAL A C 1
ATOM 4055 O O . VAL A 1 556 ? 40.521 -25.179 -21.707 1.00 74.81 556 VAL A O 1
ATOM 4058 N N . VAL A 1 557 ? 38.398 -25.905 -21.739 1.00 79.50 557 VAL A N 1
ATOM 4059 C CA . VAL A 1 557 ? 38.700 -27.307 -21.429 1.00 79.50 557 VAL A CA 1
ATOM 4060 C C . VAL A 1 557 ? 38.242 -28.198 -22.577 1.00 79.50 557 VAL A C 1
ATOM 4062 O O . VAL A 1 557 ? 37.205 -27.966 -23.191 1.00 79.50 557 VAL A O 1
ATOM 4065 N N . SER A 1 558 ? 39.039 -29.213 -22.891 1.00 79.31 558 SER A N 1
ATOM 4066 C CA . SER A 1 558 ? 38.637 -30.280 -23.813 1.00 79.31 558 SER A CA 1
ATOM 4067 C C . SER A 1 558 ? 37.530 -31.150 -23.207 1.00 79.31 558 SER A C 1
ATOM 4069 O O . SER A 1 558 ? 37.337 -31.162 -21.991 1.00 79.31 558 SER A O 1
ATOM 4071 N N . SER A 1 559 ? 36.854 -31.947 -24.038 1.00 73.31 559 SER A N 1
ATOM 4072 C CA . SER A 1 559 ? 35.849 -32.926 -23.591 1.00 73.31 559 SER A CA 1
ATOM 4073 C C . SER A 1 559 ? 36.394 -33.964 -22.600 1.00 73.31 559 SER A C 1
ATOM 4075 O O . SER A 1 559 ? 35.628 -34.544 -21.839 1.00 73.31 559 SER A O 1
ATOM 4077 N N . SER A 1 560 ? 37.715 -34.170 -22.560 1.00 79.88 560 SER A N 1
ATOM 4078 C CA . SER A 1 560 ? 38.397 -35.024 -21.583 1.00 79.88 560 SER A CA 1
ATOM 4079 C C . SER A 1 560 ? 38.824 -34.282 -20.303 1.00 79.88 560 SER A C 1
ATOM 4081 O O . SER A 1 560 ? 39.621 -34.811 -19.533 1.00 79.88 560 SER A O 1
ATOM 4083 N N . GLY A 1 561 ? 38.383 -33.035 -20.098 1.00 76.00 561 GLY A N 1
ATOM 4084 C CA . GLY A 1 561 ? 38.689 -32.218 -18.915 1.00 76.00 561 GLY A CA 1
ATOM 4085 C C . GLY A 1 561 ? 40.085 -31.581 -18.894 1.00 76.00 561 GLY A C 1
ATOM 4086 O O . GLY A 1 561 ? 40.438 -30.898 -17.934 1.00 76.00 561 GLY A O 1
ATOM 4087 N N . ARG A 1 562 ? 40.901 -31.760 -19.944 1.00 81.50 562 ARG A N 1
ATOM 4088 C CA . ARG A 1 562 ? 42.238 -31.143 -20.042 1.00 81.50 562 ARG A CA 1
ATOM 4089 C C . ARG A 1 562 ? 42.105 -29.662 -20.395 1.00 81.50 562 ARG A C 1
ATOM 4091 O O . ARG A 1 562 ? 41.497 -29.353 -21.422 1.00 81.50 562 ARG A O 1
ATOM 4098 N N . THR A 1 563 ? 42.701 -28.780 -19.588 1.00 81.31 563 THR A N 1
ATOM 4099 C CA . THR A 1 563 ? 42.826 -27.344 -19.901 1.00 81.31 563 THR A CA 1
ATOM 4100 C C . THR A 1 563 ? 43.604 -27.173 -21.200 1.00 81.31 563 THR A C 1
ATOM 4102 O O . THR A 1 563 ? 44.695 -27.724 -21.344 1.00 81.31 563 THR A O 1
ATOM 4105 N N . LEU A 1 564 ? 43.041 -26.422 -22.137 1.00 81.12 564 LEU A N 1
ATOM 4106 C CA . LEU A 1 564 ? 43.671 -26.110 -23.410 1.00 81.12 564 LEU A CA 1
ATOM 4107 C C . LEU A 1 564 ? 44.453 -24.792 -23.274 1.00 81.12 564 LEU A C 1
ATOM 4109 O O . LEU A 1 564 ? 43.892 -23.813 -22.775 1.00 81.12 564 LEU A O 1
ATOM 4113 N N . PRO A 1 565 ? 45.738 -24.739 -23.675 1.00 78.81 565 PRO A N 1
ATOM 4114 C CA . PRO A 1 565 ? 46.495 -23.491 -23.660 1.00 78.81 565 PRO A CA 1
ATOM 4115 C C . PRO A 1 565 ? 45.860 -22.505 -24.643 1.00 78.81 565 PRO A C 1
ATOM 4117 O O . PRO A 1 565 ? 45.466 -22.901 -25.733 1.00 78.81 565 PRO A O 1
ATOM 4120 N N . THR A 1 566 ? 45.755 -21.229 -24.276 1.00 72.69 566 THR A N 1
ATOM 4121 C CA . THR A 1 566 ? 45.218 -20.157 -25.143 1.00 72.69 566 THR A CA 1
ATOM 4122 C C . THR A 1 566 ? 46.243 -19.041 -25.374 1.00 72.69 566 THR A C 1
ATOM 4124 O O . THR A 1 566 ? 45.884 -17.916 -25.722 1.00 72.69 566 THR A O 1
ATOM 4127 N N . ASP A 1 567 ? 47.519 -19.329 -25.118 1.00 74.50 567 ASP A N 1
ATOM 4128 C CA . ASP A 1 567 ? 48.645 -18.402 -25.204 1.00 74.50 567 ASP A CA 1
ATOM 4129 C C . ASP A 1 567 ? 49.294 -18.398 -26.604 1.00 74.50 567 ASP A C 1
ATOM 4131 O O . ASP A 1 567 ? 48.804 -19.004 -27.557 1.00 74.50 567 ASP A O 1
ATOM 4135 N N . GLY A 1 568 ? 50.401 -17.670 -26.763 1.00 73.62 568 GLY A N 1
ATOM 4136 C CA . GLY A 1 568 ? 51.110 -17.536 -28.041 1.00 73.62 568 GLY A CA 1
ATOM 4137 C C . GLY A 1 568 ? 51.863 -18.785 -28.521 1.00 73.62 568 GLY A C 1
ATOM 4138 O O . GLY A 1 568 ? 52.445 -18.723 -29.612 1.00 73.62 568 GLY A O 1
ATOM 4139 N N . SER A 1 569 ? 51.871 -19.874 -27.740 1.00 79.38 569 SER A N 1
ATOM 4140 C CA . SER A 1 569 ? 52.579 -21.123 -28.048 1.00 79.38 569 SER A CA 1
ATOM 4141 C C . SER A 1 569 ? 51.993 -21.841 -29.272 1.00 79.38 569 SER A C 1
ATOM 4143 O O . SER A 1 569 ? 50.884 -21.546 -29.714 1.00 79.38 569 SER A O 1
ATOM 4145 N N . GLU A 1 570 ? 52.732 -22.793 -29.848 1.00 75.50 570 GLU A N 1
ATOM 4146 C CA . GLU A 1 570 ? 52.256 -23.567 -31.005 1.00 75.50 570 GLU A CA 1
ATOM 4147 C C . GLU A 1 570 ? 50.979 -24.365 -30.679 1.00 75.50 570 GLU A C 1
ATOM 4149 O O . GLU A 1 570 ? 50.039 -24.376 -31.473 1.00 75.50 570 GLU A O 1
ATOM 4154 N N . GLU A 1 571 ? 50.903 -24.962 -29.484 1.00 70.75 571 GLU A N 1
ATOM 4155 C CA . GLU A 1 571 ? 49.696 -25.642 -28.995 1.00 70.75 571 GLU A CA 1
ATOM 4156 C C . GLU A 1 571 ? 48.579 -24.626 -28.692 1.00 70.75 571 GLU A C 1
ATOM 4158 O O . GLU A 1 571 ? 47.432 -24.831 -29.086 1.00 70.75 571 GLU A O 1
ATOM 4163 N N . GLY A 1 572 ? 48.914 -23.469 -28.108 1.00 72.38 572 GLY A N 1
ATOM 4164 C CA . GLY A 1 572 ? 47.961 -22.398 -27.800 1.00 72.38 572 GLY A CA 1
ATOM 4165 C C . GLY A 1 572 ? 47.367 -21.665 -29.008 1.00 72.38 572 GLY A C 1
ATOM 4166 O O . GLY A 1 572 ? 46.331 -21.002 -28.901 1.00 72.38 572 GLY A O 1
ATOM 4167 N N . ARG A 1 573 ? 47.989 -21.777 -30.187 1.00 74.00 573 ARG A N 1
ATOM 4168 C CA . ARG A 1 573 ? 47.436 -21.305 -31.471 1.00 74.00 573 ARG A CA 1
ATOM 4169 C C . ARG A 1 573 ? 46.445 -22.286 -32.098 1.00 74.00 573 ARG A C 1
ATOM 4171 O O . ARG A 1 573 ? 45.666 -21.866 -32.943 1.00 74.00 573 ARG A O 1
ATOM 4178 N N . ARG A 1 574 ? 46.476 -23.563 -31.698 1.00 73.75 574 ARG A N 1
ATOM 4179 C CA . ARG A 1 574 ? 45.558 -24.611 -32.182 1.00 73.75 574 ARG A CA 1
ATOM 4180 C C . ARG A 1 574 ? 44.297 -24.745 -31.325 1.00 73.75 574 ARG A C 1
ATOM 4182 O O . ARG A 1 574 ? 43.319 -25.333 -31.774 1.00 73.75 574 ARG A O 1
ATOM 4189 N N . SER A 1 575 ? 44.318 -24.225 -30.100 1.00 75.81 575 SER A N 1
ATOM 4190 C CA . SER A 1 575 ? 43.166 -24.231 -29.196 1.00 75.81 575 SER A CA 1
ATOM 4191 C C . SER A 1 575 ? 42.136 -23.147 -29.544 1.00 75.81 575 SER A C 1
ATOM 4193 O O . SER A 1 575 ? 42.524 -22.070 -30.008 1.00 75.81 575 SER A O 1
ATOM 4195 N N . PRO A 1 576 ? 40.840 -23.360 -29.232 1.00 66.62 576 PRO A N 1
ATOM 4196 C CA . PRO A 1 576 ? 39.829 -22.309 -29.310 1.00 66.62 576 PRO A CA 1
ATOM 4197 C C . PRO A 1 576 ? 40.216 -21.146 -28.397 1.00 66.62 576 PRO A C 1
ATOM 4199 O O . PRO A 1 576 ? 40.651 -21.356 -27.261 1.00 66.62 576 PRO A O 1
ATOM 4202 N N . ARG A 1 577 ? 40.042 -19.916 -28.875 1.00 60.44 577 ARG A N 1
ATOM 4203 C CA . ARG A 1 577 ? 40.336 -18.706 -28.105 1.00 60.44 577 ARG A CA 1
ATOM 4204 C C . ARG A 1 577 ? 39.055 -17.938 -27.848 1.00 60.44 577 ARG A C 1
ATOM 4206 O O . ARG A 1 577 ? 38.280 -17.700 -28.765 1.00 60.44 577 ARG A O 1
ATOM 4213 N N . LEU A 1 578 ? 38.883 -17.496 -26.606 1.00 58.03 578 LEU A N 1
ATOM 4214 C CA . LEU A 1 578 ? 37.872 -16.507 -26.260 1.00 58.03 578 LEU A CA 1
ATOM 4215 C C . LEU A 1 578 ? 38.454 -15.119 -26.532 1.00 58.03 578 LEU A C 1
ATOM 4217 O O . LEU A 1 578 ? 39.386 -14.670 -25.851 1.00 58.03 578 LEU A O 1
ATOM 4221 N N . LEU A 1 579 ? 37.927 -14.465 -27.561 1.00 52.28 579 LEU A N 1
ATOM 4222 C CA . LEU A 1 579 ? 38.171 -13.057 -27.837 1.00 52.28 579 LEU A CA 1
ATOM 4223 C C . LEU A 1 579 ? 37.157 -12.238 -27.038 1.00 52.28 579 LEU A C 1
ATOM 4225 O O . LEU A 1 579 ? 35.955 -12.380 -27.226 1.00 52.28 579 LEU A O 1
ATOM 4229 N N . GLY A 1 580 ? 37.652 -11.394 -26.134 1.00 46.84 580 GLY A N 1
ATOM 4230 C CA . GLY A 1 580 ? 36.873 -10.250 -25.672 1.00 46.84 580 GLY A CA 1
ATOM 4231 C C . GLY A 1 580 ? 36.999 -9.182 -26.746 1.00 46.84 580 GLY A C 1
ATOM 4232 O O . GLY A 1 580 ? 38.093 -8.648 -26.928 1.00 46.84 580 GLY A O 1
ATOM 4233 N N . VAL A 1 581 ? 35.935 -8.947 -27.506 1.00 46.06 581 VAL A N 1
ATOM 4234 C CA . VAL A 1 581 ? 35.901 -7.865 -28.492 1.00 46.06 581 VAL A CA 1
ATOM 4235 C C . VAL A 1 581 ? 35.632 -6.581 -27.712 1.00 46.06 581 VAL A C 1
ATOM 4237 O O . VAL A 1 581 ? 34.647 -6.515 -26.978 1.00 46.06 581 VAL A O 1
ATOM 4240 N N . ALA A 1 582 ? 36.522 -5.590 -27.805 1.00 39.81 582 ALA A N 1
ATOM 4241 C CA . ALA A 1 582 ? 36.155 -4.241 -27.389 1.00 39.81 582 ALA A CA 1
ATOM 4242 C C . ALA A 1 582 ? 35.017 -3.796 -28.318 1.00 39.81 582 ALA A C 1
ATOM 4244 O O . ALA A 1 582 ? 35.180 -3.971 -29.530 1.00 39.81 582 ALA A O 1
ATOM 4245 N N . PRO A 1 583 ? 33.884 -3.289 -27.803 1.00 41.88 583 PRO A N 1
ATOM 4246 C CA . PRO A 1 583 ? 32.814 -2.815 -28.666 1.00 41.88 583 PRO A CA 1
ATOM 4247 C C . PRO A 1 583 ? 33.408 -1.760 -29.603 1.00 41.88 583 PRO A C 1
ATOM 4249 O O . PRO A 1 583 ? 33.945 -0.745 -29.162 1.00 41.88 583 PRO A O 1
ATOM 4252 N N . SER A 1 584 ? 33.406 -2.052 -30.900 1.00 42.16 584 SER A N 1
ATOM 4253 C CA . SER A 1 584 ? 33.665 -1.041 -31.918 1.00 42.16 584 SER A CA 1
ATOM 4254 C C . SER A 1 584 ? 32.310 -0.533 -32.389 1.00 42.16 584 SER A C 1
ATOM 4256 O O . SER A 1 584 ? 31.338 -1.285 -32.344 1.00 42.16 584 SER A O 1
ATOM 4258 N N . ALA A 1 585 ? 32.238 0.712 -32.861 1.00 44.03 585 ALA A N 1
ATOM 4259 C CA . ALA A 1 585 ? 30.982 1.349 -33.271 1.00 44.03 585 ALA A CA 1
ATOM 4260 C C . ALA A 1 585 ? 30.146 0.531 -34.286 1.00 44.03 585 ALA A C 1
ATOM 4262 O O . ALA A 1 585 ? 28.957 0.777 -34.426 1.00 44.03 585 ALA A O 1
ATOM 4263 N N . ASN A 1 586 ? 30.745 -0.465 -34.957 1.00 39.44 586 ASN A N 1
ATOM 4264 C CA . ASN A 1 586 ? 30.089 -1.298 -35.964 1.00 39.44 586 ASN A CA 1
ATOM 4265 C C . ASN A 1 586 ? 30.031 -2.800 -35.632 1.00 39.44 586 ASN A C 1
ATOM 4267 O O . ASN A 1 586 ? 29.452 -3.550 -36.417 1.00 39.44 586 ASN A O 1
ATOM 4271 N N . GLU A 1 587 ? 30.598 -3.270 -34.513 1.00 40.03 587 GLU A N 1
ATOM 4272 C CA . GLU A 1 587 ? 30.554 -4.697 -34.164 1.00 40.03 587 GLU A CA 1
ATOM 4273 C C . GLU A 1 587 ? 30.301 -4.947 -32.669 1.00 40.03 587 GLU A C 1
ATOM 4275 O O . GLU A 1 587 ? 31.007 -4.403 -31.814 1.00 40.03 587 GLU A O 1
ATOM 4280 N N . PRO A 1 588 ? 29.326 -5.816 -32.343 1.00 41.09 588 PRO A N 1
ATOM 4281 C CA . PRO A 1 588 ? 28.933 -6.092 -30.969 1.00 41.09 588 PRO A CA 1
ATOM 4282 C C . PRO A 1 588 ? 30.029 -6.808 -30.172 1.00 41.09 588 PRO A C 1
ATOM 4284 O O . PRO A 1 588 ? 30.769 -7.640 -30.705 1.00 41.09 588 PRO A O 1
ATOM 4287 N N . ALA A 1 589 ? 30.053 -6.585 -28.855 1.00 39.62 589 ALA A N 1
ATOM 4288 C CA . ALA A 1 589 ? 30.774 -7.448 -27.925 1.00 39.62 589 ALA A CA 1
ATOM 4289 C C . ALA A 1 589 ? 30.105 -8.836 -27.895 1.00 39.62 589 ALA A C 1
ATOM 4291 O O . ALA A 1 589 ? 29.192 -9.106 -27.119 1.00 39.62 589 ALA A O 1
ATOM 4292 N N . ARG A 1 590 ? 30.534 -9.734 -28.785 1.00 39.72 590 ARG A N 1
ATOM 4293 C CA . ARG A 1 590 ? 30.054 -11.120 -28.850 1.00 39.72 590 ARG A CA 1
ATOM 4294 C C . ARG A 1 590 ? 31.043 -12.062 -28.173 1.00 39.72 590 ARG A C 1
ATOM 4296 O O . ARG A 1 590 ? 32.216 -12.109 -28.538 1.00 39.72 590 ARG A O 1
ATOM 4303 N N . LEU A 1 591 ? 30.552 -12.886 -27.246 1.00 37.97 591 LEU A N 1
ATOM 4304 C CA . LEU A 1 591 ? 31.260 -14.090 -26.816 1.00 37.97 591 LEU A CA 1
ATOM 4305 C C . LEU A 1 591 ? 30.982 -15.203 -27.835 1.00 37.97 591 LEU A C 1
ATOM 4307 O O . LEU A 1 591 ? 30.005 -15.938 -27.720 1.00 37.97 591 LEU A O 1
ATOM 4311 N N . TYR A 1 592 ? 31.838 -15.328 -28.845 1.00 35.50 592 TYR A N 1
ATOM 4312 C CA . TYR A 1 592 ? 31.798 -16.482 -29.741 1.00 35.50 592 TYR A CA 1
ATOM 4313 C C . TYR A 1 592 ? 32.525 -17.664 -29.100 1.00 35.50 592 TYR A C 1
ATOM 4315 O O . TYR A 1 592 ? 33.733 -17.614 -28.868 1.00 35.50 592 TYR A O 1
ATOM 4323 N N . VAL A 1 593 ? 31.799 -18.753 -28.847 1.00 33.84 593 VAL A N 1
ATOM 4324 C CA . VAL A 1 593 ? 32.394 -20.054 -28.523 1.00 33.84 593 VAL A CA 1
ATOM 4325 C C . VAL A 1 593 ? 32.335 -20.912 -29.785 1.00 33.84 593 VAL A C 1
ATOM 4327 O O . VAL A 1 593 ? 31.316 -21.524 -30.087 1.00 33.84 593 VAL A O 1
ATOM 4330 N N . GLY A 1 594 ? 33.425 -20.919 -30.551 1.00 33.88 594 GLY A N 1
ATOM 4331 C CA . GLY A 1 594 ? 33.572 -21.699 -31.781 1.00 33.88 594 GLY A CA 1
ATOM 4332 C C . GLY A 1 594 ? 35.033 -22.075 -32.029 1.00 33.88 594 GLY A C 1
ATOM 4333 O O . GLY A 1 594 ? 35.946 -21.451 -31.491 1.00 33.88 594 GLY A O 1
ATOM 4334 N N . THR A 1 595 ? 35.274 -23.126 -32.813 1.00 32.28 595 THR A N 1
ATOM 4335 C CA . THR A 1 595 ? 36.619 -23.686 -33.051 1.00 32.28 595 THR A CA 1
ATOM 4336 C C . THR A 1 595 ? 37.389 -23.031 -34.203 1.00 32.28 595 THR A C 1
ATOM 4338 O O . THR A 1 595 ? 38.541 -23.391 -34.423 1.00 32.28 595 THR A O 1
ATOM 4341 N N . THR A 1 596 ? 36.805 -22.075 -34.929 1.00 29.81 596 THR A N 1
ATOM 4342 C CA . THR A 1 596 ? 37.430 -21.443 -36.105 1.00 29.81 596 THR A CA 1
ATOM 4343 C C . THR A 1 596 ? 36.991 -19.986 -36.249 1.00 29.81 596 THR A C 1
ATOM 4345 O O . THR A 1 596 ? 35.848 -19.713 -36.596 1.00 29.81 596 THR A O 1
ATOM 4348 N N . LEU A 1 597 ? 37.915 -19.057 -36.001 1.00 30.84 597 LEU A N 1
ATOM 4349 C CA . LEU A 1 597 ? 37.839 -17.655 -36.424 1.00 30.84 597 LEU A CA 1
ATOM 4350 C C . LEU A 1 597 ? 39.170 -17.320 -37.106 1.00 30.84 597 LEU A C 1
ATOM 4352 O O . LEU A 1 597 ? 40.079 -16.766 -36.497 1.00 30.84 597 LEU A O 1
ATOM 4356 N N . LEU A 1 598 ? 39.300 -17.775 -38.349 1.00 30.12 598 LEU A N 1
ATOM 4357 C CA . LEU A 1 598 ? 40.244 -17.308 -39.363 1.00 30.12 598 LEU A CA 1
ATOM 4358 C C . LEU A 1 598 ? 39.618 -17.666 -40.721 1.00 30.12 598 LEU A C 1
ATOM 4360 O O . LEU A 1 598 ? 39.117 -18.777 -40.863 1.00 30.12 598 LEU A O 1
ATOM 4364 N N . GLU A 1 599 ? 39.682 -16.715 -41.660 1.00 26.98 599 GLU A N 1
ATOM 4365 C CA . GLU A 1 599 ? 38.956 -16.578 -42.945 1.00 26.98 599 GLU A CA 1
ATOM 4366 C C . GLU A 1 599 ? 37.610 -15.829 -42.794 1.00 26.98 599 GLU A C 1
ATOM 4368 O O . GLU A 1 599 ? 36.694 -16.322 -42.152 1.00 26.98 599 GLU A O 1
ATOM 4373 N N . ALA A 1 600 ? 37.408 -14.599 -43.286 1.00 25.34 600 ALA A N 1
ATOM 4374 C CA . ALA A 1 600 ? 38.084 -13.869 -44.356 1.00 25.34 600 ALA A CA 1
ATOM 4375 C C . ALA A 1 600 ? 38.227 -12.367 -44.037 1.00 25.34 600 ALA A C 1
ATOM 4377 O O . ALA A 1 600 ? 37.245 -11.654 -43.854 1.00 25.34 600 ALA A O 1
ATOM 4378 N N . ALA A 1 601 ? 39.469 -11.885 -44.045 1.00 30.30 601 ALA A N 1
ATOM 4379 C CA . ALA A 1 601 ? 39.781 -10.568 -44.580 1.00 30.30 601 ALA A CA 1
ATOM 4380 C C . ALA A 1 601 ? 40.378 -10.826 -45.971 1.00 30.30 601 ALA A C 1
ATOM 4382 O O . ALA A 1 601 ? 41.464 -11.401 -46.063 1.00 30.30 601 ALA A O 1
ATOM 4383 N N . GLY A 1 602 ? 39.637 -10.479 -47.025 1.00 26.98 602 GLY A N 1
ATOM 4384 C CA . GLY A 1 602 ? 40.071 -10.619 -48.417 1.00 26.98 602 GLY A CA 1
ATOM 4385 C C . GLY A 1 602 ? 38.933 -10.907 -49.398 1.00 26.98 602 GLY A C 1
ATOM 4386 O O . GLY A 1 602 ? 38.818 -12.038 -49.854 1.00 26.98 602 GLY A O 1
ATOM 4387 N N . GLU A 1 603 ? 38.074 -9.923 -49.667 1.00 28.08 603 GLU A N 1
ATOM 4388 C CA . GLU A 1 603 ? 38.026 -9.129 -50.915 1.00 28.08 603 GLU A CA 1
ATOM 4389 C C . GLU A 1 603 ? 37.114 -7.913 -50.717 1.00 28.08 603 GLU A C 1
ATOM 4391 O O . GLU A 1 603 ? 36.038 -8.079 -50.097 1.00 28.08 603 GLU A O 1
#

pLDDT: mean 83.66, std 15.27, range [25.34, 98.62]

Mean predicted aligned error: 10.47 Å

Foldseek 3Di:
DDAPDLPDWADKDKWKAWPVLHGAFLVCPDPPDVPVVRHIWMKMWTDRQAQQFIWIATPVVRGTAAQEVPDPHRDTAHAEHGFAEKEADRRRQKMKTAHQPVVQGWIWIGGSQRHRHDDPPDDRHDNLNTQMEHDPHGWAYKYKAFQAFADPPPDPPDATWAAPALPGPDTDRLVVNPADPDLQPPGDGAQSPDDPPHGFIWMWIHHQVQQKIFIARPRVSRNGRRNDYYHGPTLDIGRDDQDWDPAADAADADPVPDDPPDPDPGHAGAADDDWRFGWHAWEFDDDPVVLATWIWTFGPTAQWTWIWGRSRVSPIDTDDTAGEAFPVCRNDRFGFHHKYKWDQFPVRWIWMWTFGVVVQQWIFIDTPRPPDPHRYTHQFPPCVVVVPAGSGTADDPFHFPYKYKDADWDFDQQPVPRDTHTLAAADLAQPDPCSDSNNVQFAFLVSPGHDWLPDAHGMWMWTQGPVRDIWIFAAHGSHLNQLWAQADDCAQDDDQRTDHRGDPPGGSAYPVRRHRHPRARHSPQDDHGYTHDPGGQDCDPVRPHNHDDDPDDDFDADPVRHTFACDPDPSNVQADDFDQDDDDSPDDRDRDDDRDDDDDPDD

Solvent-accessible surface area (backbone atoms only — not comparable to full-atom values): 33418 Å² total; per-residue (Å²): 135,80,76,59,62,88,84,51,68,60,43,64,33,57,33,14,26,31,76,87,50,45,55,31,44,38,87,63,42,65,58,86,59,84,83,78,70,60,62,41,40,35,32,40,39,29,24,22,30,95,73,8,27,34,41,37,30,35,61,76,76,71,40,76,49,38,38,35,79,89,48,96,55,58,30,53,47,43,64,46,46,36,34,62,20,41,32,39,39,62,28,15,42,35,34,39,36,24,14,46,25,88,98,59,16,19,41,35,38,44,31,41,65,59,62,82,35,65,59,95,87,52,78,85,78,43,58,52,66,26,14,32,23,26,47,101,50,41,43,32,38,46,42,74,42,56,34,60,40,42,70,88,79,84,49,91,86,55,72,41,29,20,59,85,45,69,84,51,89,60,65,41,45,32,76,78,54,61,72,76,89,74,80,37,82,88,42,60,57,69,58,50,73,50,71,57,76,67,35,39,50,28,33,38,35,26,23,27,96,70,14,26,38,35,30,30,50,45,54,63,45,60,66,33,58,51,48,42,63,54,73,51,72,67,68,40,79,46,74,54,80,82,81,74,72,95,58,57,42,68,54,74,71,43,73,89,78,58,56,90,90,54,74,79,76,72,35,54,41,58,38,89,79,90,62,56,46,24,42,37,19,65,18,74,41,81,37,82,91,81,69,48,34,36,36,40,32,16,10,66,61,22,42,38,27,45,30,29,45,36,65,42,56,70,67,55,42,81,49,87,48,36,35,42,49,36,84,87,48,49,76,44,71,34,34,21,46,25,34,28,56,47,70,74,38,99,88,66,41,29,38,37,41,34,26,22,68,85,67,64,15,19,36,31,40,29,58,65,28,89,92,60,84,54,43,37,44,47,40,46,71,74,32,82,82,39,83,90,45,55,51,38,37,45,73,65,102,45,36,38,65,42,53,45,70,45,80,33,76,77,62,45,61,36,82,89,77,65,52,68,40,69,86,68,45,27,46,31,61,47,85,56,57,67,76,39,71,26,40,65,45,29,26,42,86,84,51,88,43,43,64,43,60,87,53,69,44,33,36,31,37,41,29,40,23,76,81,77,48,76,47,44,25,31,59,38,56,35,36,45,69,21,46,19,35,38,36,43,22,58,45,89,58,67,54,85,51,16,42,49,58,32,67,91,64,60,45,31,34,34,97,88,65,44,45,28,27,64,44,21,71,43,60,73,72,60,48,68,76,33,76,53,52,91,56,72,43,33,79,45,72,92,80,52,55,55,36,93,69,78,93,59,84,81,82,50,58,45,99,86,68,48,76,48,53,67,51,94,45,80,68,15,68,74,35,60,61,82,57,84,50,73,70,45,104,86,47,74,66,52,84,60,89,60,87,76,93,80,88,81,94,86,132

Radius of gyration: 28.98 Å; Cα contacts (8 Å, |Δi|>4): 1486; chains: 1; bounding box: 86×67×85 Å

Sequence (603 aa):
MVLRSLESSGEVSFVCLGRDGSPRDVAACPDVDPVDGEARELFALLTQPFRGEVAVVSLTGGRVVDAEPSIPGYGFLPVGADPVSLASTPGSTASFVGVAEVGREGIFALPSSCILGREEDAPLLGIDSWPACRLPSAPGELAVLIDPAVDHDGDAATPPLVRSRCDATDRVPAESLASPAGLRDRCPADLSGGEEPPGRQKLLATLPDRGAVVVIDAQELLDREPGSFDPCPIERYLPLAVDLPAVPVPQSVPDELRVPGCGEPGGASAAPGRYLARPAGVALLDDAATGEHHAYVADLEAPVIHSLSTRDPCAIAEEPPLLPTSFADPDRAVTTRSIAVSPQTHDGRRFVYAVDPRGGGSVMVFDVTPGRSERTPLVRARSRGQPFEPPDRIAFDAPAQDVTFVLRDTAVADPDTGVARSAVLCDPAPSLPPESPGALVRPSGDFGSGPRPGDLRGIFAFVALDSGQLATIDVDDWDAACRRPVAANPAAAEDSRGCAGDPDVGEFVDADRNATVTGEESCQIVQPHRARAASVFLGEPSIGGRAPSLRTRPKVVSSSGRTLPTDGSEEGRRSPRLLGVAPSANEPARLYVGTTLLEAAGE

Nearest PDB structures (foldseek):
  8j07-assembly1_q1  TM=6.070E-01  e=1.270E-04  Homo sapiens
  2p4o-assembly1_A  TM=5.162E-01  e=1.202E-04  Nostoc punctiforme PCC 73102
  8j07-assembly1_s1  TM=5.685E-01  e=4.279E-04  Homo sapiens
  3kf3-assembly1_B  TM=4.408E-01  e=3.053E-01  Schwanniomyces occidentalis
  3sc7-assembly1_X  TM=3.948E-01  e=1.758E-01  Aspergillus ficuum

Secondary structure (DSSP, 8-state):
------SS---EEEEEE-TTS-EE-GGG-S-S-TTS----EEEEEEEETTTTEEEEEETTTTEEE-S-TTSSS---EE--S-EEEEEE-TTSSEEEEEE--TT--EEEEEEGGGSS---TTSPPP-GGGS-EEE-SS----EEEEEEE-B-SSS-TTSPPEEESSTT-SSEEEGGGGPPPTTS-SSS---SSS--SS-EEEEEEEEEGGGTEEEEEEHHHHHTSPTT--PBP-EEEEEEPP----SSPBP----GGGPPTTSPS---B-PPPS-----EEEEEEEEETTTTEEEEEEEESSSS-EEEEE-SSGGG-EEEEEE----SS-TTS----S-EEEPPPPTTS--EEEEEETTTTSEEEEEE--TT----S----TTGGG-TTS-TT-B--SS-EEEEEEEEE--PEEPTTT--EESS------TTS-TTSHHHHTSPPTTSSSS--TT---EEEEEEEETTS-EEEEEEEETTGGGSS-SB---SSS-BTTB-TT--S-SBSB-TT--BSS---S-TTSS-TTEEPPSS-----GGG---S---SSPPPPB-TTSPBPP-SSSTTTTTS--------BTTB-------S--------